Protein AF-0000000083109688 (afdb_homodimer)

Radius of gyration: 29.5 Å; Cα contacts (8 Å, |Δi|>4): 1784; chains: 2; bounding box: 62×93×71 Å

Foldseek 3Di:
DEKEKFKAKADDFAFHWIKIKMWIAHPVNPDTPDIDIATDAGHGRLLRRLVRLLVRLVSCVVVVAQEYEYEYQDPVLQCCLVPNDPDDDPSCVVSSVSSNVSVVSHPYYHYDHDHPQVRVRGVLRGVVNSCVRPVVPDDPHDDDDPDPQLPQPRQDDDVVQVFDARWAKEKEWEFFDFPLVVVQADAAPDATAHDPRRLVLLLLLLVVDLSNDFADEEEFAPGRRQVSSSVNNCVSRVHDYHYDPLQGGWFQDPSGSPHLVRLCVVPVVLSVCLLPDQCRHHVRTGGLVVSLVSLVVVVVVCCVVQPNGYHYYYHHLSSVQSQQCLQVVHDPNSSNVADEDHRFIWMKIAGPVGHIHTDGGHDSVSD/DEKEKFKAKADDAAFHWIKIKMWIAHPVNPDTPDIDIATDATHGRLLRRLVRLLVRLVSCVVVVAQEYEYEYQDPVVQCVLVVNDPDDDPSCVVSSVSSNVSVVSHPYYHYDHDHPQVRVRGVLRGVVNSCVRPVPPDDPHDDDDDDPQLPQPRQDDDVVQVFDARWAKEKEWEFFDFPLVVVQADAAPDATAHDPRRLVLLLLLLVVDLSSDFADEEEFAPGRRQVSSSVNNCVSRVHDYHYDPLQGGWFQDPRGSPHLVRLCVVPVVLSVCLLPDQCRHHVRTGGLVVSLVSLVVVVVVCCVVQPNGYHYYYHHLSSVQSQQCLQVVHDPNSSNVADEDHRFIWMKIAGPVGHIHTDGGHDSVSD

Sequence (734 aa):
MKVVIEADGGSRGNPGPAGYGAVVLSDDRSNVLAEAKQAIGRATNNVAEYRGLIAGLDDALQLGATEAAVFLDSKLLVEQMSGRWKVKHPDLIELHSQARKLAARFDRITYTWIPRARNSHADRLANEAMDAAAGDPAGEATSLGQSDKAAAQPLTAPAWTGARGTPTRLLLLRHGQTEMSAQRRYSGRGNPALSDIGRRQADAAARYLAQRGGIAAVISSPLRRAYDTAGAAAGALGLDVTVDDDLIETDFGSWDGLTFAEAAERDPELHTRWLRDTGAEPPGGESFDAVLERVLRARERIIGTHQGTTVLVVSHVTPIKMLLRLALDAGPSIQYRLHLDLASLSIAEFYPDGASSVRLVNQTSYLMKVVIEADGGSRGNPGPAGYGAVVLSDDRSNVLAEAKQAIGRATNNVAEYRGLIAGLDDALQLGATEAAVFLDSKLLVEQMSGRWKVKHPDLIELHSQARKLAARFDRITYTWIPRARNSHADRLANEAMDAAAGDPAGEATSLGQSDKAAAQPLTAPAWTGARGTPTRLLLLRHGQTEMSAQRRYSGRGNPALSDIGRRQADAAARYLAQRGGIAAVISSPLRRAYDTAGAAAGALGLDVTVDDDLIETDFGSWDGLTFAEAAERDPELHTRWLRDTGAEPPGGESFDAVLERVLRARERIIGTHQGTTVLVVSHVTPIKMLLRLALDAGPSIQYRLHLDLASLSIAEFYPDGASSVRLVNQTSYL

InterPro domains:
  IPR002156 Ribonuclease H domain [PF13456] (8-129)
  IPR002156 Ribonuclease H domain [PS50879] (1-139)
  IPR012337 Ribonuclease H-like superfamily [SSF53098] (2-128)
  IPR013078 Histidine phosphatase superfamily, clade-1 [PF00300] (170-362)
  IPR013078 Histidine phosphatase superfamily, clade-1 [SM00855] (169-323)
  IPR013078 Histidine phosphatase superfamily, clade-1 [cd07067] (169-354)
  IPR014636 RNase H, phosphoglycerate mutase domain-containing [NF005567] (1-367)
  IPR014636 RNase H, phosphoglycerate mutase domain-containing [PIRSF036922] (1-367)
  IPR029033 Histidine phosphatase superfamily [G3DSA:3.40.50.1240] (168-367)
  IPR029033 Histidine phosphatase superfamily [SSF53254] (167-367)
  IPR036397 Ribonuclease H superfamily [G3DSA:3.30.420.10] (1-136)
  IPR050275 Phosphoglycerate Mutase/Phosphatase [PTHR48100] (167-336)

pLDDT: mean 87.96, std 16.23, range [22.78, 98.94]

Structure (mmCIF, N/CA/C/O backbone):
data_AF-0000000083109688-model_v1
#
loop_
_entity.id
_entity.type
_entity.pdbx_description
1 polymer 'Uncharacterized protein'
#
loop_
_atom_site.group_PDB
_atom_site.id
_atom_site.type_symbol
_atom_site.label_atom_id
_atom_site.label_alt_id
_atom_site.label_comp_id
_atom_site.label_asym_id
_atom_site.label_entity_id
_atom_site.label_seq_id
_atom_site.pdbx_PDB_ins_code
_atom_site.Cartn_x
_atom_site.Cartn_y
_atom_site.Cartn_z
_atom_site.occupancy
_atom_site.B_iso_or_equiv
_atom_site.auth_seq_id
_atom_site.auth_comp_id
_atom_site.auth_asym_id
_atom_site.auth_atom_id
_atom_site.pdbx_PDB_model_num
ATOM 1 N N . MET A 1 1 ? -3.559 47.469 15.164 1 86 1 MET A N 1
ATOM 2 C CA . MET A 1 1 ? -2.844 46.281 14.711 1 86 1 MET A CA 1
ATOM 3 C C . MET A 1 1 ? -3.338 45.844 13.336 1 86 1 MET A C 1
ATOM 5 O O . MET A 1 1 ? -4.535 45.906 13.062 1 86 1 MET A O 1
ATOM 9 N N . LYS A 1 2 ? -2.299 45.438 12.508 1 92.38 2 LYS A N 1
ATOM 10 C CA . LYS A 1 2 ? -2.605 44.969 11.164 1 92.38 2 LYS A CA 1
ATOM 11 C C . LYS A 1 2 ? -2.57 43.438 11.102 1 92.38 2 LYS A C 1
ATOM 13 O O . LYS A 1 2 ? -1.657 42.812 11.641 1 92.38 2 LYS A O 1
ATOM 18 N N . VAL A 1 3 ? -3.682 42.938 10.492 1 94.44 3 VAL A N 1
ATOM 19 C CA . VAL A 1 3 ? -3.736 41.5 10.406 1 94.44 3 VAL A CA 1
ATOM 20 C C . VAL A 1 3 ? -4.039 41.062 8.969 1 94.44 3 VAL A C 1
ATOM 22 O O . VAL A 1 3 ? -4.48 41.875 8.156 1 94.44 3 VAL A O 1
ATOM 25 N N . VAL A 1 4 ? -3.715 39.812 8.68 1 93.94 4 VAL A N 1
ATOM 26 C CA . VAL A 1 4 ? -4.082 39.156 7.434 1 93.94 4 VAL A CA 1
ATOM 27 C C . VAL A 1 4 ? -5.168 38.125 7.699 1 93.94 4 VAL A C 1
ATOM 29 O O . VAL A 1 4 ? -5.062 37.312 8.633 1 93.94 4 VAL A O 1
ATOM 32 N N . ILE A 1 5 ? -6.234 38.219 6.895 1 94.5 5 ILE A N 1
ATOM 33 C CA . ILE A 1 5 ? -7.324 37.25 7.023 1 94.5 5 ILE A CA 1
ATOM 34 C C . ILE A 1 5 ? -7.406 36.406 5.766 1 94.5 5 ILE A C 1
ATOM 36 O O . ILE A 1 5 ? -7.457 36.906 4.648 1 94.5 5 ILE A O 1
ATOM 40 N N . GLU A 1 6 ? -7.383 35.125 5.914 1 93.94 6 GLU A N 1
ATOM 41 C CA . GLU A 1 6 ? -7.691 34.156 4.859 1 93.94 6 GLU A CA 1
ATOM 42 C C . GLU A 1 6 ? -8.945 33.375 5.199 1 93.94 6 GLU A C 1
ATOM 44 O O . GLU A 1 6 ? -9.094 32.875 6.324 1 93.94 6 GLU A O 1
ATOM 49 N N . ALA A 1 7 ? -9.875 33.344 4.262 1 93.88 7 ALA A N 1
ATOM 50 C CA . ALA A 1 7 ? -11.117 32.625 4.52 1 93.88 7 ALA A CA 1
ATOM 51 C C . ALA A 1 7 ? -11.547 31.828 3.295 1 93.88 7 ALA A C 1
ATOM 53 O O . ALA A 1 7 ? -11.227 32.188 2.162 1 93.88 7 ALA A O 1
ATOM 54 N N . ASP A 1 8 ? -12.156 30.75 3.611 1 91.31 8 ASP A N 1
ATOM 55 C CA . ASP A 1 8 ? -12.703 29.859 2.588 1 91.31 8 ASP A CA 1
ATOM 56 C C . ASP A 1 8 ? -13.961 29.156 3.094 1 91.31 8 ASP A C 1
ATOM 58 O O . ASP A 1 8 ? -14.227 29.125 4.297 1 91.31 8 ASP A O 1
ATOM 62 N N . GLY A 1 9 ? -14.766 28.719 2.193 1 91.62 9 GLY A N 1
ATOM 63 C CA . GLY A 1 9 ? -15.953 27.922 2.447 1 91.62 9 GLY A CA 1
ATOM 64 C C . GLY A 1 9 ? -16.375 27.094 1.256 1 91.62 9 GLY A C 1
ATOM 65 O O . GLY A 1 9 ? -16.047 27.406 0.113 1 91.62 9 GLY A O 1
ATOM 66 N N . GLY A 1 10 ? -17 26.016 1.579 1 87.44 10 GLY A N 1
ATOM 67 C CA . GLY A 1 10 ? -17.453 25.156 0.497 1 87.44 10 GLY A CA 1
ATOM 68 C C . GLY A 1 10 ? -18.625 24.266 0.88 1 87.44 10 GLY A C 1
ATOM 69 O O . GLY A 1 10 ? -19.062 24.281 2.029 1 87.44 10 GLY A O 1
ATOM 70 N N . SER A 1 11 ? -19.203 23.719 -0.186 1 85.12 11 SER A N 1
ATOM 71 C CA . SER A 1 11 ? -20.328 22.797 -0.058 1 85.12 11 SER A CA 1
ATOM 72 C C . SER A 1 11 ? -20.109 21.531 -0.878 1 85.12 11 SER A C 1
ATOM 74 O O . SER A 1 11 ? -19.594 21.594 -2 1 85.12 11 SER A O 1
ATOM 76 N N . ARG A 1 12 ? -20.375 20.469 -0.159 1 74.38 12 ARG A N 1
ATOM 77 C CA . ARG A 1 12 ? -20.359 19.219 -0.896 1 74.38 12 ARG A CA 1
ATOM 78 C C . ARG A 1 12 ? -21.719 18.922 -1.516 1 74.38 12 ARG A C 1
ATOM 80 O O . ARG A 1 12 ? -22.594 18.375 -0.853 1 74.38 12 ARG A O 1
ATOM 87 N N . GLY A 1 13 ? -21.922 19.234 -2.738 1 73.81 13 GLY A N 1
ATOM 88 C CA . GLY A 1 13 ? -23.234 19.297 -3.354 1 73.81 13 GLY A CA 1
ATOM 89 C C . GLY A 1 13 ? -23.906 20.641 -3.197 1 73.81 13 GLY A C 1
ATOM 90 O O . GLY A 1 13 ? -24.344 21 -2.1 1 73.81 13 GLY A O 1
ATOM 91 N N . ASN A 1 14 ? -23.797 21.438 -4.117 1 75.75 14 ASN A N 1
ATOM 92 C CA . ASN A 1 14 ? -24.266 22.828 -4.066 1 75.75 14 ASN A CA 1
ATOM 93 C C . ASN A 1 14 ? -25.75 22.938 -4.414 1 75.75 14 ASN A C 1
ATOM 95 O O . ASN A 1 14 ? -26.125 22.938 -5.59 1 75.75 14 ASN A O 1
ATOM 99 N N . PRO A 1 15 ? -26.797 23 -3.336 1 80.12 15 PRO A N 1
ATOM 100 C CA . PRO A 1 15 ? -26.391 23.078 -1.932 1 80.12 15 PRO A CA 1
ATOM 101 C C . PRO A 1 15 ? -26.109 21.719 -1.309 1 80.12 15 PRO A C 1
ATOM 103 O O . PRO A 1 15 ? -26.594 20.703 -1.804 1 80.12 15 PRO A O 1
ATOM 106 N N . GLY A 1 16 ? -25.297 21.625 -0.238 1 79.62 16 GLY A N 1
ATOM 107 C CA . GLY A 1 16 ? -24.938 20.422 0.481 1 79.62 16 GLY A CA 1
ATOM 108 C C . GLY A 1 16 ? -24.281 20.688 1.825 1 79.62 16 GLY A C 1
ATOM 109 O O . GLY A 1 16 ? -24.359 21.812 2.336 1 79.62 16 GLY A O 1
ATOM 110 N N . PRO A 1 17 ? -23.859 19.562 2.406 1 80.06 17 PRO A N 1
ATOM 111 C CA . PRO A 1 17 ? -23.062 19.797 3.617 1 80.06 17 PRO A CA 1
ATOM 112 C C . PRO A 1 17 ? -21.953 20.812 3.406 1 80.06 17 PRO A C 1
ATOM 114 O O . PRO A 1 17 ? -21.125 20.656 2.506 1 80.06 17 PRO A O 1
ATOM 117 N N . ALA A 1 18 ? -22.094 21.781 4.242 1 87.62 18 ALA A N 1
ATOM 118 C CA . ALA A 1 18 ? -21.219 22.938 4.012 1 87.62 18 ALA A CA 1
ATOM 119 C C . ALA A 1 18 ? -20.422 23.281 5.266 1 87.62 18 ALA A C 1
ATOM 121 O O . ALA A 1 18 ? -20.812 22.922 6.375 1 87.62 18 ALA A O 1
ATOM 122 N N . GLY A 1 19 ? -19.344 23.797 5.062 1 88.62 19 GLY A N 1
ATOM 123 C CA . GLY A 1 19 ? -18.453 24.281 6.117 1 88.62 19 GLY A CA 1
ATOM 124 C C . GLY A 1 19 ? -17.531 25.391 5.66 1 88.62 19 GLY A C 1
ATOM 125 O O . GLY A 1 19 ? -17.406 25.656 4.461 1 88.62 19 GLY A O 1
ATOM 126 N N . TYR A 1 20 ? -17.016 26.156 6.676 1 92.75 20 TYR A N 1
ATOM 127 C CA . TYR A 1 20 ? -16.094 27.234 6.352 1 92.75 20 TYR A CA 1
ATOM 128 C C . TYR A 1 20 ? -14.844 27.172 7.23 1 92.75 20 TYR A C 1
ATOM 130 O O . TYR A 1 20 ? -14.812 26.453 8.227 1 92.75 20 TYR A O 1
ATOM 138 N N . GLY A 1 21 ? -13.859 27.766 6.746 1 92.5 21 GLY A N 1
ATOM 139 C CA . GLY A 1 21 ? -12.617 27.969 7.477 1 92.5 21 GLY A CA 1
ATOM 140 C C . GLY A 1 21 ? -12.047 29.359 7.301 1 92.5 21 GLY A C 1
ATOM 141 O O . GLY A 1 21 ? -12.133 29.953 6.219 1 92.5 21 GLY A O 1
ATOM 142 N N . ALA A 1 22 ? -11.477 29.891 8.453 1 94.06 22 ALA A N 1
ATOM 143 C CA . ALA A 1 22 ? -10.836 31.203 8.438 1 94.06 22 ALA A CA 1
ATOM 144 C C . ALA A 1 22 ? -9.609 31.234 9.344 1 94.06 22 ALA A C 1
ATOM 146 O O . ALA A 1 22 ? -9.594 30.578 10.398 1 94.06 22 ALA A O 1
ATOM 147 N N . VAL A 1 23 ? -8.68 31.969 8.859 1 93.5 23 VAL A N 1
ATOM 148 C CA . VAL A 1 23 ? -7.465 32.125 9.656 1 93.5 23 VAL A CA 1
ATOM 149 C C . VAL A 1 23 ? -7.051 33.594 9.672 1 93.5 23 VAL A C 1
ATOM 151 O O . VAL A 1 23 ? -7.121 34.281 8.648 1 93.5 23 VAL A O 1
ATOM 154 N N . VAL A 1 24 ? -6.68 34.062 10.883 1 93.44 24 VAL A N 1
ATOM 155 C CA . VAL A 1 24 ? -6.141 35.406 11.062 1 93.44 24 VAL A CA 1
ATOM 156 C C . VAL A 1 24 ? -4.648 35.312 11.398 1 93.44 24 VAL A C 1
ATOM 158 O O . VAL A 1 24 ? -4.258 34.656 12.352 1 93.44 24 VAL A O 1
ATOM 161 N N . LEU A 1 25 ? -3.965 35.938 10.555 1 92.81 25 LEU A N 1
ATOM 162 C CA . LEU A 1 25 ? -2.512 35.938 10.695 1 92.81 25 LEU A CA 1
ATOM 163 C C . LEU A 1 25 ? -1.986 37.312 11.016 1 92.81 25 LEU A C 1
ATOM 165 O O . LEU A 1 25 ? -2.672 38.312 10.773 1 92.81 25 LEU A O 1
ATOM 169 N N . SER A 1 26 ? -0.704 37.344 11.609 1 90.5 26 SER A N 1
ATOM 170 C CA . SER A 1 26 ? -0.015 38.625 11.758 1 90.5 26 SER A CA 1
ATOM 171 C C . SER A 1 26 ? 0.273 39.25 10.406 1 90.5 26 SER A C 1
ATOM 173 O O . SER A 1 26 ? 0.223 38.594 9.375 1 90.5 26 SER A O 1
ATOM 175 N N . ASP A 1 27 ? 0.586 40.5 10.5 1 89.94 27 ASP A N 1
ATOM 176 C CA . ASP A 1 27 ? 0.812 41.25 9.281 1 89.94 27 ASP A CA 1
ATOM 177 C C . ASP A 1 27 ? 1.916 40.625 8.43 1 89.94 27 ASP A C 1
ATOM 179 O O . ASP A 1 27 ? 1.811 40.562 7.207 1 89.94 27 ASP A O 1
ATOM 183 N N . ASP A 1 28 ? 2.77 40.062 9.102 1 82.38 28 ASP A N 1
ATOM 184 C CA . ASP A 1 28 ? 3.895 39.469 8.391 1 82.38 28 ASP A CA 1
ATOM 185 C C . ASP A 1 28 ? 3.652 37.969 8.141 1 82.38 28 ASP A C 1
ATOM 187 O O . ASP A 1 28 ? 4.535 37.281 7.648 1 82.38 28 ASP A O 1
ATOM 191 N N . ARG A 1 29 ? 2.521 37.375 8.453 1 84.31 29 ARG A N 1
ATOM 192 C CA . ARG A 1 29 ? 2.045 36 8.25 1 84.31 29 ARG A CA 1
ATOM 193 C C . ARG A 1 29 ? 2.887 35.031 9.047 1 84.31 29 ARG A C 1
ATOM 195 O O . ARG A 1 29 ? 2.873 33.812 8.758 1 84.31 29 ARG A O 1
ATOM 202 N N . SER A 1 30 ? 3.592 35.562 9.961 1 82.69 30 SER A N 1
ATOM 203 C CA . SER A 1 30 ? 4.492 34.688 10.711 1 82.69 30 SER A CA 1
ATOM 204 C C . SER A 1 30 ? 3.75 33.938 11.82 1 82.69 30 SER A C 1
ATOM 206 O O . SER A 1 30 ? 4.137 32.844 12.203 1 82.69 30 SER A O 1
ATOM 208 N N . ASN A 1 31 ? 2.68 34.594 12.367 1 82.94 31 ASN A N 1
ATOM 209 C CA . ASN A 1 31 ? 1.949 34 13.492 1 82.94 31 ASN A CA 1
ATOM 210 C C . ASN A 1 31 ? 0.464 33.844 13.18 1 82.94 31 ASN A C 1
ATOM 212 O O . ASN A 1 31 ? -0.147 34.75 12.602 1 82.94 31 ASN A O 1
ATOM 216 N N . VAL A 1 32 ? -0.047 32.656 13.57 1 86.5 32 VAL A N 1
ATOM 217 C CA . VAL A 1 32 ? -1.494 32.469 13.547 1 86.5 32 VAL A CA 1
ATOM 218 C C . VAL A 1 32 ? -2.107 33.031 14.82 1 86.5 32 VAL A C 1
ATOM 220 O O . VAL A 1 32 ? -1.796 32.562 15.922 1 86.5 32 VAL A O 1
ATOM 223 N N . LEU A 1 33 ? -2.928 34 14.641 1 88.19 33 LEU A N 1
ATOM 224 C CA . LEU A 1 33 ? -3.506 34.688 15.781 1 88.19 33 LEU A CA 1
ATOM 225 C C . LEU A 1 33 ? -4.852 34.094 16.172 1 88.19 33 LEU A C 1
ATOM 227 O O . LEU A 1 33 ? -5.227 34.094 17.344 1 88.19 33 LEU A O 1
ATOM 231 N N . ALA A 1 34 ? -5.582 33.656 15.172 1 86.81 34 ALA A N 1
ATOM 232 C CA . ALA A 1 34 ? -6.871 33 15.406 1 86.81 34 ALA A CA 1
ATOM 233 C C . ALA A 1 34 ? -7.234 32.094 14.25 1 86.81 34 ALA A C 1
ATOM 235 O O . ALA A 1 34 ? -6.879 32.344 13.094 1 86.81 34 ALA A O 1
ATOM 236 N N . GLU A 1 35 ? -7.883 31.016 14.57 1 88.62 35 GLU A N 1
ATOM 237 C CA . GLU A 1 35 ? -8.438 30.078 13.594 1 88.62 35 GLU A CA 1
ATOM 238 C C . GLU A 1 35 ? -9.891 29.734 13.922 1 88.62 35 GLU A C 1
ATOM 240 O O . GLU A 1 35 ? -10.242 29.547 15.086 1 88.62 35 GLU A O 1
ATOM 245 N N . ALA A 1 36 ? -10.703 29.734 12.812 1 86.81 36 ALA A N 1
ATOM 246 C CA . ALA A 1 36 ? -12.109 29.344 12.969 1 86.81 36 ALA A CA 1
ATOM 247 C C . ALA A 1 36 ? -12.531 28.375 11.867 1 86.81 36 ALA A C 1
ATOM 249 O O . ALA A 1 36 ? -12.148 28.531 10.711 1 86.81 36 ALA A O 1
ATOM 250 N N . LYS A 1 37 ? -13.117 27.266 12.242 1 86.19 37 LYS A N 1
ATOM 251 C CA . LYS A 1 37 ? -13.781 26.359 11.305 1 86.19 37 LYS A CA 1
ATOM 252 C C . LYS A 1 37 ? -15.102 25.859 11.867 1 86.19 37 LYS A C 1
ATOM 254 O O . LYS A 1 37 ? -15.227 25.641 13.078 1 86.19 37 LYS A O 1
ATOM 259 N N . GLN A 1 38 ? -16.125 25.797 10.992 1 86.38 38 GLN A N 1
ATOM 260 C CA . GLN A 1 38 ? -17.438 25.359 11.461 1 86.38 38 GLN A CA 1
ATOM 261 C C . GLN A 1 38 ? -18.25 24.719 10.336 1 86.38 38 GLN A C 1
ATOM 263 O O . GLN A 1 38 ? -18.25 25.219 9.203 1 86.38 38 GLN A O 1
ATOM 268 N N . ALA A 1 39 ? -18.812 23.562 10.719 1 82.38 39 ALA A N 1
ATOM 269 C CA . ALA A 1 39 ? -19.844 23.016 9.844 1 82.38 39 ALA A CA 1
ATOM 270 C C . ALA A 1 39 ? -21.141 23.812 9.945 1 82.38 39 ALA A C 1
ATOM 272 O O . ALA A 1 39 ? -21.578 24.172 11.039 1 82.38 39 ALA A O 1
ATOM 273 N N . ILE A 1 40 ? -21.719 24.047 8.766 1 84.56 40 ILE A N 1
ATOM 274 C CA . ILE A 1 40 ? -22.891 24.906 8.828 1 84.56 40 ILE A CA 1
ATOM 275 C C . ILE A 1 40 ? -24.094 24.188 8.242 1 84.56 40 ILE A C 1
ATOM 277 O O . ILE A 1 40 ? -25.031 24.828 7.773 1 84.56 40 ILE A O 1
ATOM 281 N N . GLY A 1 41 ? -23.969 22.891 8.32 1 76.31 41 GLY A N 1
ATOM 282 C CA . GLY A 1 41 ? -25.078 22.109 7.82 1 76.31 41 GLY A CA 1
ATOM 283 C C . GLY A 1 41 ? -25.203 22.125 6.309 1 76.31 41 GLY A C 1
ATOM 284 O O . GLY A 1 41 ? -24.203 21.969 5.602 1 76.31 41 GLY A O 1
ATOM 285 N N . ARG A 1 42 ? -26.469 22.203 5.785 1 80.56 42 ARG A N 1
ATOM 286 C CA . ARG A 1 42 ? -26.703 22.25 4.348 1 80.56 42 ARG A CA 1
ATOM 287 C C . ARG A 1 42 ? -26.75 23.688 3.844 1 80.56 42 ARG A C 1
ATOM 289 O O . ARG A 1 42 ? -27.531 24.5 4.34 1 80.56 42 ARG A O 1
ATOM 296 N N . ALA A 1 43 ? -25.844 24.016 2.947 1 86.44 43 ALA A N 1
ATOM 297 C CA . ALA A 1 43 ? -25.781 25.359 2.396 1 86.44 43 ALA A CA 1
ATOM 298 C C . ALA A 1 43 ? -25.078 25.375 1.044 1 86.44 43 ALA A C 1
ATOM 300 O O . ALA A 1 43 ? -24.516 24.359 0.62 1 86.44 43 ALA A O 1
ATOM 301 N N . THR A 1 44 ? -25.219 26.5 0.381 1 87.25 44 THR A N 1
ATOM 302 C CA . THR A 1 44 ? -24.516 26.672 -0.886 1 87.25 44 THR A CA 1
ATOM 303 C C . THR A 1 44 ? -23.062 27.062 -0.647 1 87.25 44 THR A C 1
ATOM 305 O O . THR A 1 44 ? -22.703 27.516 0.445 1 87.25 44 THR A O 1
ATOM 308 N N . ASN A 1 45 ? -22.328 26.859 -1.689 1 88.88 45 ASN A N 1
ATOM 309 C CA . ASN A 1 45 ? -20.922 27.25 -1.651 1 88.88 45 ASN A CA 1
ATOM 310 C C . ASN A 1 45 ? -20.734 28.703 -1.262 1 88.88 45 ASN A C 1
ATOM 312 O O . ASN A 1 45 ? -19.906 29.031 -0.407 1 88.88 45 ASN A O 1
ATOM 316 N N . ASN A 1 46 ? -21.562 29.5 -1.78 1 90.94 46 ASN A N 1
ATOM 317 C CA . ASN A 1 46 ? -21.422 30.938 -1.562 1 90.94 46 ASN A CA 1
ATOM 318 C C . ASN A 1 46 ? -21.781 31.328 -0.131 1 90.94 46 ASN A C 1
ATOM 320 O O . ASN A 1 46 ? -21.156 32.219 0.459 1 90.94 46 ASN A O 1
ATOM 324 N N . VAL A 1 47 ? -22.75 30.656 0.354 1 90.38 47 VAL A N 1
ATOM 325 C CA . VAL A 1 47 ? -23.141 30.891 1.74 1 90.38 47 VAL A CA 1
ATOM 326 C C . VAL A 1 47 ? -21.984 30.516 2.672 1 90.38 47 VAL A C 1
ATOM 328 O O . VAL A 1 47 ? -21.656 31.266 3.588 1 90.38 47 VAL A O 1
ATOM 331 N N . ALA A 1 48 ? -21.375 29.406 2.369 1 91.94 48 ALA A N 1
ATOM 332 C CA . ALA A 1 48 ? -20.266 28.922 3.184 1 91.94 48 ALA A CA 1
ATOM 333 C C . ALA A 1 48 ? -19.078 29.875 3.117 1 91.94 48 ALA A C 1
ATOM 335 O O . ALA A 1 48 ? -18.438 30.156 4.133 1 91.94 48 ALA A O 1
ATOM 336 N N . GLU A 1 49 ? -18.891 30.375 1.996 1 93.06 49 GLU A N 1
ATOM 337 C CA . GLU A 1 49 ? -17.797 31.312 1.789 1 93.06 49 GLU A CA 1
ATOM 338 C C . GLU A 1 49 ? -18.016 32.594 2.572 1 93.06 49 GLU A C 1
ATOM 340 O O . GLU A 1 49 ? -17.094 33.094 3.223 1 93.06 49 GLU A O 1
ATOM 345 N N . TYR A 1 50 ? -19.156 33.125 2.594 1 94.62 50 TYR A N 1
ATOM 346 C CA . TYR A 1 50 ? -19.469 34.312 3.342 1 94.62 50 TYR A CA 1
ATOM 347 C C . TYR A 1 50 ? -19.344 34.094 4.84 1 94.62 50 TYR A C 1
ATOM 349 O O . TYR A 1 50 ? -18.859 34.938 5.574 1 94.62 50 TYR A O 1
ATOM 357 N N . ARG A 1 51 ? -19.797 32.938 5.207 1 92.38 51 ARG A N 1
ATOM 358 C CA . ARG A 1 51 ? -19.703 32.594 6.629 1 92.38 51 ARG A CA 1
ATOM 359 C C . AR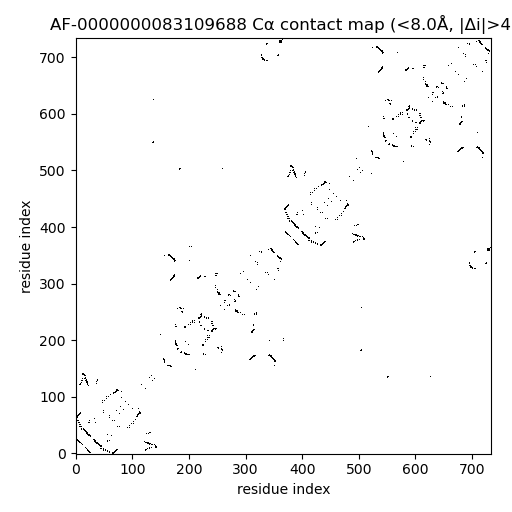G A 1 51 ? -18.25 32.531 7.078 1 92.38 51 ARG A C 1
ATOM 361 O O . ARG A 1 51 ? -17.922 33 8.172 1 92.38 51 ARG A O 1
ATOM 368 N N . GLY A 1 52 ? -17.453 32 6.254 1 94.38 52 GLY A N 1
ATOM 369 C CA . GLY A 1 52 ? -16.031 32 6.535 1 94.38 52 GLY A CA 1
ATOM 370 C C . GLY A 1 52 ? -15.438 33.375 6.652 1 94.38 52 GLY A C 1
ATOM 371 O O . GLY A 1 52 ? -14.648 33.656 7.562 1 94.38 52 GLY A O 1
ATOM 372 N N . LEU A 1 53 ? -15.805 34.188 5.727 1 95.19 53 LEU A N 1
ATOM 373 C CA . LEU A 1 53 ? -15.352 35.594 5.766 1 95.19 53 LEU A CA 1
ATOM 374 C C . LEU A 1 53 ? -15.812 36.281 7.051 1 95.19 53 LEU A C 1
ATOM 376 O O . LEU A 1 53 ? -15.023 36.938 7.727 1 95.19 53 LEU A O 1
ATOM 380 N N . ILE A 1 54 ? -17.031 36.125 7.461 1 94.38 54 ILE A N 1
ATOM 381 C CA . ILE A 1 54 ? -17.609 36.75 8.641 1 94.38 54 ILE A CA 1
ATOM 382 C C . ILE A 1 54 ? -16.875 36.281 9.891 1 94.38 54 ILE A C 1
ATOM 384 O O . ILE A 1 54 ? -16.531 37.062 10.758 1 94.38 54 ILE A O 1
ATOM 388 N N . ALA A 1 55 ? -16.594 34.969 9.883 1 92.75 55 ALA A N 1
ATOM 389 C CA . ALA A 1 55 ? -15.867 34.406 11.016 1 92.75 55 ALA A CA 1
ATOM 390 C C . ALA A 1 55 ? -14.477 35 11.133 1 92.75 55 ALA A C 1
ATOM 392 O O . ALA A 1 55 ? -14.031 35.344 12.234 1 92.75 55 ALA A O 1
ATOM 393 N N . GLY A 1 56 ? -13.852 35.125 10.078 1 94.94 56 GLY A N 1
ATOM 394 C CA . GLY A 1 56 ? -12.523 35.75 10.062 1 94.94 56 GLY A CA 1
ATOM 395 C C . GLY A 1 56 ? -12.523 37.188 10.484 1 94.94 56 GLY A C 1
ATOM 396 O O . GLY A 1 56 ? -11.656 37.625 11.25 1 94.94 56 GLY A O 1
ATOM 397 N N . LEU A 1 57 ? -13.438 37.938 10 1 95.38 57 LEU A N 1
ATOM 398 C CA . LEU A 1 57 ? -13.562 39.344 10.367 1 95.38 57 LEU A CA 1
ATOM 399 C C . LEU A 1 57 ? -13.859 39.5 11.852 1 95.38 57 LEU A C 1
ATOM 401 O O . LEU A 1 57 ? -13.266 40.344 12.531 1 95.38 57 LEU A O 1
ATOM 405 N N . ASP A 1 58 ? -14.75 38.688 12.328 1 92.75 58 ASP A N 1
ATOM 406 C CA . ASP A 1 58 ? -15.109 38.75 13.742 1 92.75 58 ASP A CA 1
ATOM 407 C C . ASP A 1 58 ? -13.906 38.438 14.625 1 92.75 58 ASP A C 1
ATOM 409 O O . ASP A 1 58 ? -13.656 39.156 15.602 1 92.75 58 ASP A O 1
ATOM 413 N N . ASP A 1 59 ? -13.188 37.406 14.25 1 92.88 59 ASP A N 1
ATOM 414 C CA . ASP A 1 59 ? -12 37.031 15.008 1 92.88 59 ASP A CA 1
ATOM 415 C C . ASP A 1 59 ? -10.961 38.156 15.023 1 92.88 59 ASP A C 1
ATOM 417 O O . ASP A 1 59 ? -10.352 38.438 16.062 1 92.88 59 ASP A O 1
ATOM 421 N N . ALA A 1 60 ? -10.773 38.719 13.93 1 94.25 60 ALA A N 1
ATOM 422 C CA . ALA A 1 60 ? -9.805 39.781 13.82 1 94.25 60 ALA A CA 1
ATOM 423 C C . ALA A 1 60 ? -10.195 40.969 14.695 1 94.25 60 ALA A C 1
ATOM 425 O O . ALA A 1 60 ? -9.352 41.562 15.367 1 94.25 60 ALA A O 1
ATOM 426 N N . LEU A 1 61 ? -11.438 41.312 14.727 1 93.62 61 LEU A N 1
ATOM 427 C CA . LEU A 1 61 ? -11.93 42.438 15.539 1 93.62 61 LEU A CA 1
ATOM 428 C C . LEU A 1 61 ? -11.789 42.125 17.031 1 93.62 61 LEU A C 1
ATOM 430 O O . LEU A 1 61 ? -11.43 43 17.812 1 93.62 61 LEU A O 1
ATOM 434 N N . GLN A 1 62 ? -12.016 40.844 17.375 1 88 62 GLN A N 1
ATOM 435 C CA . GLN A 1 62 ? -11.875 40.438 18.766 1 88 62 GLN A CA 1
ATOM 436 C C . GLN A 1 62 ? -10.43 40.531 19.234 1 88 62 GLN A C 1
ATOM 438 O O . GLN A 1 62 ? -10.164 40.781 20.406 1 88 62 GLN A O 1
ATOM 443 N N . LEU A 1 63 ? -9.586 40.469 18.25 1 89 63 LEU A N 1
ATOM 444 C CA . LEU A 1 63 ? -8.156 40.531 18.547 1 89 63 LEU A CA 1
ATOM 445 C C . LEU A 1 63 ? -7.691 42 18.609 1 89 63 LEU A C 1
ATOM 447 O O . LEU A 1 63 ? -6.523 42.25 18.906 1 89 63 LEU A O 1
ATOM 451 N N . GLY A 1 64 ? -8.617 42.875 18.234 1 89.38 64 GLY A N 1
ATOM 452 C CA . GLY A 1 64 ? -8.305 44.312 18.297 1 89.38 64 GLY A CA 1
ATOM 453 C C . GLY A 1 64 ? -7.66 44.844 17.031 1 89.38 64 GLY A C 1
ATOM 454 O O . GLY A 1 64 ? -7.012 45.875 17.062 1 89.38 64 GLY A O 1
ATOM 455 N N . ALA A 1 65 ? -7.805 44.156 15.984 1 92.19 65 ALA A N 1
ATOM 456 C CA . ALA A 1 65 ? -7.219 44.594 14.727 1 92.19 65 ALA A CA 1
ATOM 457 C C . ALA A 1 65 ? -7.914 45.844 14.203 1 92.19 65 ALA A C 1
ATOM 459 O O . ALA A 1 65 ? -9.133 45.969 14.297 1 92.19 65 ALA A O 1
ATOM 460 N N . THR A 1 66 ? -7.098 46.781 13.664 1 93.31 66 THR A N 1
ATOM 461 C CA . THR A 1 66 ? -7.648 48 13.109 1 93.31 66 THR A CA 1
ATOM 462 C C . THR A 1 66 ? -7.52 48.031 11.594 1 93.31 66 THR A C 1
ATOM 464 O O . THR A 1 66 ? -8.234 48.75 10.914 1 93.31 66 THR A O 1
ATOM 467 N N . GLU A 1 67 ? -6.57 47.312 11.094 1 94.69 67 GLU A N 1
ATOM 468 C CA . GLU A 1 67 ? -6.371 47.156 9.656 1 94.69 67 GLU A CA 1
ATOM 469 C C . GLU A 1 67 ? -6.328 45.688 9.258 1 94.69 67 GLU A C 1
ATOM 471 O O . GLU A 1 67 ? -5.77 44.844 9.977 1 94.69 67 GLU A O 1
ATOM 476 N N . ALA A 1 68 ? -6.984 45.344 8.141 1 94.06 68 ALA A N 1
ATOM 477 C CA . ALA A 1 68 ? -7.008 43.938 7.711 1 94.06 68 ALA A CA 1
ATOM 478 C C . ALA A 1 68 ? -6.816 43.844 6.199 1 94.06 68 ALA A C 1
ATOM 480 O O . ALA A 1 68 ? -7.367 44.625 5.441 1 94.06 68 ALA A O 1
ATOM 481 N N . ALA A 1 69 ? -5.984 42.938 5.789 1 95.19 69 ALA A N 1
ATOM 482 C CA . ALA A 1 69 ? -5.914 42.469 4.41 1 95.19 69 ALA A CA 1
ATOM 483 C C . ALA A 1 69 ? -6.562 41.094 4.262 1 95.19 69 ALA A C 1
ATOM 485 O O . ALA A 1 69 ? -6.078 40.125 4.824 1 95.19 69 ALA A O 1
ATOM 486 N N . VAL A 1 70 ? -7.652 41.094 3.496 1 94.75 70 VAL A N 1
ATOM 487 C CA . VAL A 1 70 ? -8.414 39.844 3.355 1 94.75 70 VAL A CA 1
ATOM 488 C C . VAL A 1 70 ? -8.07 39.188 2.027 1 94.75 70 VAL A C 1
ATOM 490 O O . VAL A 1 70 ? -8.094 39.844 0.975 1 94.75 70 VAL A O 1
ATOM 493 N N . PHE A 1 71 ? -7.773 37.938 2.08 1 93.31 71 PHE A N 1
ATOM 494 C CA . PHE A 1 71 ? -7.469 37.125 0.908 1 93.31 71 PHE A CA 1
ATOM 495 C C . PHE A 1 71 ? -8.477 36 0.754 1 93.31 71 PHE A C 1
ATOM 497 O O . PHE A 1 71 ? -8.68 35.219 1.681 1 93.31 71 PHE A O 1
ATOM 504 N N . LEU A 1 72 ? -9.102 35.938 -0.446 1 93.19 72 LEU A N 1
ATOM 505 C CA . LEU A 1 72 ? -10.141 34.969 -0.744 1 93.19 72 LEU A CA 1
ATOM 506 C C . LEU A 1 72 ? -9.906 34.312 -2.098 1 93.19 72 LEU A C 1
ATOM 508 O O . LEU A 1 72 ? -9.359 34.938 -3.01 1 93.19 72 LEU A O 1
ATOM 512 N N . ASP A 1 73 ? -10.406 33.031 -2.186 1 88.44 73 ASP A N 1
ATOM 513 C CA . ASP A 1 73 ? -10.281 32.406 -3.486 1 88.44 73 ASP A CA 1
ATOM 514 C C . ASP A 1 73 ? -11.609 32.406 -4.234 1 88.44 73 ASP A C 1
ATOM 516 O O . ASP A 1 73 ? -11.766 31.719 -5.246 1 88.44 73 ASP A O 1
ATOM 520 N N . SER A 1 74 ? -12.539 33.094 -3.852 1 90.44 74 SER A N 1
ATOM 521 C CA . SER A 1 74 ? -13.82 33.344 -4.504 1 90.44 74 SER A CA 1
ATOM 522 C C . SER A 1 74 ? -13.867 34.719 -5.121 1 90.44 74 SER A C 1
ATOM 524 O O . SER A 1 74 ? -13.961 35.719 -4.402 1 90.44 74 SER A O 1
ATOM 526 N N . LYS A 1 75 ? -13.82 34.688 -6.383 1 88.12 75 LYS A N 1
ATOM 527 C CA . LYS A 1 75 ? -13.883 35.969 -7.086 1 88.12 75 LYS A CA 1
ATOM 528 C C . LYS A 1 75 ? -15.188 36.688 -6.793 1 88.12 75 LYS A C 1
ATOM 530 O O . LYS A 1 75 ? -15.195 37.906 -6.605 1 88.12 75 LYS A O 1
ATOM 535 N N . LEU A 1 76 ? -16.219 35.969 -6.695 1 89.25 76 LEU A N 1
ATOM 536 C CA . LEU A 1 76 ? -17.531 36.531 -6.418 1 89.25 76 LEU A CA 1
ATOM 537 C C . LEU A 1 76 ? -17.516 37.344 -5.117 1 89.25 76 LEU A C 1
ATOM 539 O O . LEU A 1 76 ? -17.953 38.5 -5.086 1 89.25 76 LEU A O 1
ATOM 543 N N . LEU A 1 77 ? -16.938 36.75 -4.105 1 92.62 77 LEU A N 1
ATOM 544 C CA . LEU A 1 77 ? -16.906 37.406 -2.799 1 92.62 77 LEU A CA 1
ATOM 545 C C . LEU A 1 77 ? -16.031 38.656 -2.838 1 92.62 77 LEU A C 1
ATOM 547 O O . LEU A 1 77 ? -16.406 39.688 -2.289 1 92.62 77 LEU A O 1
ATOM 551 N N . VAL A 1 78 ? -14.922 38.562 -3.484 1 93.44 78 VAL A N 1
ATOM 552 C CA . VAL A 1 78 ? -13.984 39.656 -3.545 1 93.44 78 VAL A CA 1
ATOM 553 C C . VAL A 1 78 ? -14.633 40.844 -4.25 1 93.44 78 VAL A C 1
ATOM 555 O O . VAL A 1 78 ? -14.562 42 -3.768 1 93.44 78 VAL A O 1
ATOM 558 N N . GLU A 1 79 ? -15.266 40.625 -5.352 1 92.75 79 GLU A N 1
ATOM 559 C CA . GLU A 1 79 ? -15.883 41.688 -6.129 1 92.75 79 GLU A CA 1
ATOM 560 C C . GLU A 1 79 ? -17.078 42.281 -5.391 1 92.75 79 GLU A C 1
ATOM 562 O O . GLU A 1 79 ? -17.281 43.5 -5.414 1 92.75 79 GLU A O 1
ATOM 567 N N . GLN A 1 80 ? -17.812 41.469 -4.738 1 93.25 80 GLN A N 1
ATOM 568 C CA . GLN A 1 80 ? -18.984 41.938 -4 1 93.25 80 GLN A CA 1
ATOM 569 C C . GLN A 1 80 ? -18.562 42.781 -2.783 1 93.25 80 GLN A C 1
ATOM 571 O O . GLN A 1 80 ? -19.109 43.844 -2.535 1 93.25 80 GLN A O 1
ATOM 576 N N . MET A 1 81 ? -17.562 42.312 -2.123 1 93.88 81 MET A N 1
ATOM 577 C CA . MET A 1 81 ? -17.109 43 -0.923 1 93.88 81 MET A CA 1
ATOM 578 C C . MET A 1 81 ? -16.359 44.281 -1.288 1 93.88 81 MET A C 1
ATOM 580 O O . MET A 1 81 ? -16.312 45.25 -0.502 1 93.88 81 MET A O 1
ATOM 584 N N . SER A 1 82 ? -15.812 44.344 -2.488 1 90.81 82 SER A N 1
ATOM 585 C CA . SER A 1 82 ? -15.125 45.531 -2.971 1 90.81 82 SER A CA 1
ATOM 586 C C . SER A 1 82 ? -16.109 46.531 -3.537 1 90.81 82 SER A C 1
ATOM 588 O O . SER A 1 82 ? -15.727 47.656 -3.92 1 90.81 82 SER A O 1
ATOM 590 N N . GLY A 1 83 ? -17.375 46.094 -3.695 1 88.75 83 GLY A N 1
ATOM 591 C CA . GLY A 1 83 ? -18.406 47.031 -4.133 1 88.75 83 GLY A CA 1
ATOM 592 C C . GLY A 1 83 ? -18.578 47.062 -5.641 1 88.75 83 GLY A C 1
ATOM 593 O O . GLY A 1 83 ? -19.359 47.844 -6.168 1 88.75 83 GLY A O 1
ATOM 594 N N . ARG A 1 84 ? -17.922 46.219 -6.293 1 88.06 84 ARG A N 1
ATOM 595 C CA . ARG A 1 84 ? -17.938 46.25 -7.75 1 88.06 84 ARG A CA 1
ATOM 596 C C . ARG A 1 84 ? -19.109 45.438 -8.289 1 88.06 84 ARG A C 1
ATOM 598 O O . ARG A 1 84 ? -19.641 45.719 -9.359 1 88.06 84 ARG A O 1
ATOM 605 N N . TRP A 1 85 ? -19.484 44.281 -7.59 1 88.75 85 TRP A N 1
ATOM 606 C CA . TRP A 1 85 ? -20.625 43.438 -7.98 1 88.75 85 TRP A CA 1
ATOM 607 C C . TRP A 1 85 ? -21.75 43.562 -6.961 1 88.75 85 TRP A C 1
ATOM 609 O O . TRP A 1 85 ? -21.5 43.594 -5.754 1 88.75 85 TRP A O 1
ATOM 619 N N . LYS A 1 86 ? -22.938 43.625 -7.387 1 88.31 86 LYS A N 1
ATOM 620 C CA . LYS A 1 86 ? -24.109 43.656 -6.527 1 88.31 86 LYS A CA 1
ATOM 621 C C . LYS A 1 86 ? -24.484 42.25 -6.074 1 88.31 86 LYS A C 1
ATOM 623 O O . LYS A 1 86 ? -24.25 41.25 -6.789 1 88.31 86 LYS A O 1
ATOM 628 N N . VAL A 1 87 ? -24.922 42.188 -4.867 1 86.94 87 VAL A N 1
ATOM 629 C CA . VAL A 1 87 ? -25.422 40.938 -4.328 1 86.94 87 VAL A CA 1
ATOM 630 C C . VAL A 1 87 ? -26.922 40.812 -4.586 1 86.94 87 VAL A C 1
ATOM 632 O O . VAL A 1 87 ? -27.719 41.594 -4.07 1 86.94 87 VAL A O 1
ATOM 635 N N . LYS A 1 88 ? -27.375 39.844 -5.34 1 82.56 88 LYS A N 1
ATOM 636 C CA . LYS A 1 88 ? -28.766 39.719 -5.762 1 82.56 88 LYS A CA 1
ATOM 637 C C . LYS A 1 88 ? -29.469 38.562 -5.082 1 82.56 88 LYS A C 1
ATOM 639 O O . LYS A 1 88 ? -30.672 38.594 -4.852 1 82.56 88 LYS A O 1
ATOM 644 N N . HIS A 1 89 ? -28.719 37.594 -4.793 1 83.38 89 HIS A N 1
ATOM 645 C CA . HIS A 1 89 ? -29.312 36.406 -4.207 1 83.38 89 HIS A CA 1
ATOM 646 C C . HIS A 1 89 ? -29.766 36.656 -2.773 1 83.38 89 HIS A C 1
ATOM 648 O O . HIS A 1 89 ? -28.984 37.125 -1.941 1 83.38 89 HIS A O 1
ATOM 654 N N . PRO A 1 90 ? -30.953 36.406 -2.426 1 81.69 90 PRO A N 1
ATOM 655 C CA . PRO A 1 90 ? -31.531 36.719 -1.117 1 81.69 90 PRO A CA 1
ATOM 656 C C . PRO A 1 90 ? -30.75 36.094 0.04 1 81.69 90 PRO A C 1
ATOM 658 O O . PRO A 1 90 ? -30.547 36.75 1.071 1 81.69 90 PRO A O 1
ATOM 661 N N . ASP A 1 91 ? -30.266 34.938 -0.227 1 79.62 91 ASP A N 1
ATOM 662 C CA . ASP A 1 91 ? -29.562 34.219 0.843 1 79.62 91 ASP A CA 1
ATOM 663 C C . ASP A 1 91 ? -28.203 34.875 1.127 1 79.62 91 ASP A C 1
ATOM 665 O O . ASP A 1 91 ? -27.641 34.688 2.207 1 79.62 91 ASP A O 1
ATOM 669 N N . LEU A 1 92 ? -27.766 35.625 0.195 1 87.44 92 LEU A N 1
ATOM 670 C CA . LEU A 1 92 ? -26.438 36.188 0.334 1 87.44 92 LEU A CA 1
ATOM 671 C C . LEU A 1 92 ? -26.516 37.625 0.797 1 87.44 92 LEU A C 1
ATOM 673 O O . LEU A 1 92 ? -25.547 38.156 1.354 1 87.44 92 LEU A O 1
ATOM 677 N N . ILE A 1 93 ? -27.656 38.219 0.619 1 90.5 93 ILE A N 1
ATOM 678 C CA . ILE A 1 93 ? -27.812 39.625 0.929 1 90.5 93 ILE A CA 1
ATOM 679 C C . ILE A 1 93 ? -27.578 39.844 2.418 1 90.5 93 ILE A C 1
ATOM 681 O O . ILE A 1 93 ? -26.844 40.781 2.801 1 90.5 93 ILE A O 1
ATOM 685 N N . GLU A 1 94 ? -28.281 39 3.215 1 86.88 94 GLU A N 1
ATOM 686 C CA . GLU A 1 94 ? -28.109 39.156 4.656 1 86.88 94 GLU A CA 1
ATOM 687 C C . GLU A 1 94 ? -26.656 38.938 5.07 1 86.88 94 GLU A C 1
ATOM 689 O O . GLU A 1 94 ? -26.125 39.656 5.902 1 86.88 94 GLU A O 1
ATOM 694 N N . LEU A 1 95 ? -26.047 37.969 4.508 1 92.75 95 LEU A N 1
ATOM 695 C CA . LEU A 1 95 ? -24.672 37.625 4.848 1 92.75 95 LEU A CA 1
ATOM 696 C C . LEU A 1 95 ? -23.703 38.719 4.398 1 92.75 95 LEU A C 1
ATOM 698 O O . LEU A 1 95 ? -22.766 39.062 5.125 1 92.75 95 LEU A O 1
ATOM 702 N N . HIS A 1 96 ? -23.984 39.219 3.264 1 93.31 96 HIS A N 1
ATOM 703 C CA . HIS A 1 96 ? -23.188 40.312 2.752 1 93.31 96 HIS A CA 1
ATOM 704 C C . HIS A 1 96 ? -23.312 41.531 3.662 1 93.31 96 HIS A C 1
ATOM 706 O O . HIS A 1 96 ? -22.312 42.219 3.953 1 93.31 96 HIS A O 1
ATOM 712 N N . SER A 1 97 ? -24.516 41.844 4.098 1 93.12 97 SER A N 1
ATOM 713 C CA . SER A 1 97 ? -24.734 42.969 5 1 93.12 97 SER A CA 1
ATOM 714 C C . SER A 1 97 ? -23.984 42.812 6.312 1 93.12 97 SER A C 1
ATOM 716 O O . SER A 1 97 ? -23.375 43.75 6.812 1 93.12 97 SER A O 1
ATOM 718 N N . GLN A 1 98 ? -23.984 41.594 6.809 1 91.06 98 GLN A N 1
ATOM 719 C CA . GLN A 1 98 ? -23.25 41.312 8.039 1 91.06 98 GLN A CA 1
ATOM 720 C C . GLN A 1 98 ? -21.75 41.5 7.844 1 91.06 98 GLN A C 1
ATOM 722 O O . GLN A 1 98 ? -21.078 42.094 8.695 1 91.06 98 GLN A O 1
ATOM 727 N N . ALA A 1 99 ? -21.266 41 6.789 1 95.06 99 ALA A N 1
ATOM 728 C CA . ALA A 1 99 ? -19.844 41.094 6.488 1 95.06 99 ALA A CA 1
ATOM 729 C C . ALA A 1 99 ? -19.422 42.562 6.344 1 95.06 99 ALA A C 1
ATOM 731 O O . ALA A 1 99 ? -18.375 42.969 6.848 1 95.06 99 ALA A O 1
ATOM 732 N N . ARG A 1 100 ? -20.25 43.344 5.742 1 93.44 100 ARG A N 1
ATOM 733 C CA . ARG A 1 100 ? -19.969 44.75 5.543 1 93.44 100 ARG A CA 1
ATOM 734 C C . ARG A 1 100 ? -19.984 45.5 6.867 1 93.44 100 ARG A C 1
ATOM 736 O O . ARG A 1 100 ? -19.172 46.406 7.09 1 93.44 100 ARG A O 1
ATOM 743 N N . LYS A 1 101 ? -20.922 45.156 7.707 1 93.25 101 LYS A N 1
ATOM 744 C CA . LYS A 1 101 ? -20.984 45.781 9.023 1 93.25 101 LYS A CA 1
ATOM 745 C C . LYS A 1 101 ? -19.719 45.5 9.828 1 93.25 101 LYS A C 1
ATOM 747 O O . LYS A 1 101 ? -19.188 46.406 10.484 1 93.25 101 LYS A O 1
ATOM 752 N N . LEU A 1 102 ? -19.234 44.344 9.695 1 93.25 102 LEU A N 1
ATOM 753 C CA . LEU A 1 102 ? -18 44 10.383 1 93.25 102 LEU A CA 1
ATOM 754 C C . LEU A 1 102 ? -16.812 44.688 9.758 1 93.25 102 LEU A C 1
ATOM 756 O O . LEU A 1 102 ? -15.945 45.219 10.461 1 93.25 102 LEU A O 1
ATOM 760 N N . ALA A 1 103 ? -16.812 44.719 8.461 1 93.94 103 ALA A N 1
ATOM 761 C CA . ALA A 1 103 ? -15.719 45.344 7.711 1 93.94 103 ALA A CA 1
ATOM 762 C C . ALA A 1 103 ? -15.617 46.844 8.016 1 93.94 103 ALA A C 1
ATOM 764 O O . ALA A 1 103 ? -14.516 47.375 8.086 1 93.94 103 ALA A O 1
ATOM 765 N N . ALA A 1 104 ? -16.703 47.469 8.273 1 92.75 104 ALA A N 1
ATOM 766 C CA . ALA A 1 104 ? -16.766 48.906 8.523 1 92.75 104 ALA A CA 1
ATOM 767 C C . ALA A 1 104 ? -16.094 49.281 9.844 1 92.75 104 ALA A C 1
ATOM 769 O O . ALA A 1 104 ? -15.766 50.438 10.094 1 92.75 104 ALA A O 1
ATOM 770 N N . ARG A 1 105 ? -15.867 48.281 10.602 1 91.25 105 ARG A N 1
ATOM 771 C CA . ARG A 1 105 ? -15.266 48.531 11.906 1 91.25 105 ARG A CA 1
ATOM 772 C C . ARG A 1 105 ? -13.75 48.625 11.805 1 91.25 105 ARG A C 1
ATOM 774 O O . ARG A 1 105 ? -13.07 48.969 12.766 1 91.25 105 ARG A O 1
ATOM 781 N N . PHE A 1 106 ? -13.281 48.312 10.656 1 93.56 106 PHE A N 1
ATOM 782 C CA . PHE A 1 106 ? -11.852 48.438 10.406 1 93.56 106 PHE A CA 1
ATOM 783 C C . PHE A 1 106 ? -11.531 49.812 9.836 1 93.56 106 PHE A C 1
ATOM 785 O O . PHE A 1 106 ? -12.305 50.375 9.047 1 93.56 106 PHE A O 1
ATOM 792 N N . ASP A 1 107 ? -10.414 50.375 10.227 1 93.19 107 ASP A N 1
ATOM 793 C CA . ASP A 1 107 ? -9.961 51.625 9.641 1 93.19 107 ASP A CA 1
ATOM 794 C C . ASP A 1 107 ? -9.617 51.438 8.164 1 93.19 107 ASP A C 1
ATOM 796 O O . ASP A 1 107 ? -9.883 52.344 7.348 1 93.19 107 ASP A O 1
ATOM 800 N N . ARG A 1 108 ? -9 50.375 7.914 1 92.44 108 ARG A N 1
ATOM 801 C CA . ARG A 1 108 ? -8.625 50.031 6.547 1 92.44 108 ARG A CA 1
ATOM 802 C C . ARG A 1 108 ? -8.773 48.531 6.316 1 92.44 108 ARG A C 1
ATOM 804 O O . ARG A 1 108 ? -8.32 47.719 7.137 1 92.44 108 ARG A O 1
ATOM 811 N N . ILE A 1 109 ? -9.461 48.156 5.258 1 93.31 109 ILE A N 1
ATOM 812 C CA . ILE A 1 109 ? -9.617 46.781 4.898 1 93.31 109 ILE A CA 1
ATOM 813 C C . ILE A 1 109 ? -9.539 46.594 3.383 1 93.31 109 ILE A C 1
ATOM 815 O O . ILE A 1 109 ? -10.055 47.438 2.637 1 93.31 109 ILE A O 1
ATOM 819 N N . THR A 1 110 ? -8.805 45.688 2.93 1 94.19 110 THR A N 1
ATOM 820 C CA . THR A 1 110 ? -8.68 45.375 1.508 1 94.19 110 THR A CA 1
ATOM 821 C C . THR A 1 110 ? -9.039 43.938 1.226 1 94.19 110 THR A C 1
ATOM 823 O O . THR A 1 110 ? -8.898 43.062 2.096 1 94.19 110 THR A O 1
ATOM 826 N N . TYR A 1 111 ? -9.602 43.719 0.069 1 93.88 111 TYR A N 1
ATOM 827 C CA . TYR A 1 111 ? -9.953 42.375 -0.394 1 93.88 111 TYR A CA 1
ATOM 828 C C . TYR A 1 111 ? -9.18 42.031 -1.656 1 93.88 111 TYR A C 1
ATOM 830 O O . TYR A 1 111 ? -9.219 42.75 -2.648 1 93.88 111 TYR A O 1
ATOM 838 N N . THR A 1 112 ? -8.516 40.906 -1.631 1 93.06 112 THR A N 1
ATOM 839 C CA . THR A 1 112 ? -7.699 40.469 -2.756 1 93.06 112 THR A CA 1
ATOM 840 C C . THR A 1 112 ? -8.047 39.031 -3.141 1 93.06 112 THR A C 1
ATOM 842 O O . THR A 1 112 ? -8.125 38.156 -2.277 1 93.06 112 THR A O 1
ATOM 845 N N . TRP A 1 113 ? -8.258 38.812 -4.418 1 92.69 113 TRP A N 1
ATOM 846 C CA . TRP A 1 113 ? -8.469 37.469 -4.922 1 92.69 113 TRP A CA 1
ATOM 847 C C . TRP A 1 113 ? -7.141 36.719 -5.074 1 92.69 113 TRP A C 1
ATOM 849 O O . TRP A 1 113 ? -6.172 37.281 -5.602 1 92.69 113 TRP A O 1
ATOM 859 N N . ILE A 1 114 ? -7.145 35.531 -4.578 1 88.06 114 ILE A N 1
ATOM 860 C CA . ILE A 1 114 ? -5.969 34.688 -4.73 1 88.06 114 ILE A CA 1
ATOM 861 C C . ILE A 1 114 ? -6.383 33.344 -5.27 1 88.06 114 ILE A C 1
ATOM 863 O O . ILE A 1 114 ? -7.512 32.875 -5.047 1 88.06 114 ILE A O 1
ATOM 867 N N . PRO A 1 115 ? -5.492 32.75 -6.043 1 80.94 115 PRO A N 1
ATOM 868 C CA . PRO A 1 115 ? -5.809 31.406 -6.492 1 80.94 115 PRO A CA 1
ATOM 869 C C . PRO A 1 115 ? -5.934 30.422 -5.332 1 80.94 115 PRO A C 1
ATOM 871 O O . PRO A 1 115 ? -5.328 30.609 -4.277 1 80.94 115 PRO A O 1
ATOM 874 N N . ARG A 1 116 ? -6.695 29.422 -5.559 1 80.56 116 ARG A N 1
ATOM 875 C CA . ARG A 1 116 ? -6.98 28.391 -4.555 1 80.56 116 ARG A CA 1
ATOM 876 C C . ARG A 1 116 ? -5.691 27.875 -3.928 1 80.56 116 ARG A C 1
ATOM 878 O O . ARG A 1 116 ? -5.633 27.641 -2.719 1 80.56 116 ARG A O 1
ATOM 885 N N . ALA A 1 117 ? -4.773 27.828 -4.68 1 75.94 117 ALA A N 1
ATOM 886 C CA . ALA A 1 117 ? -3.492 27.266 -4.25 1 75.94 117 ALA A CA 1
ATOM 887 C C . ALA A 1 117 ? -2.828 28.156 -3.203 1 75.94 117 ALA A C 1
ATOM 889 O O . ALA A 1 117 ? -2.059 27.672 -2.367 1 75.94 117 ALA A O 1
ATOM 890 N N . ARG A 1 118 ? -3.16 29.406 -3.178 1 78.81 118 ARG A N 1
ATOM 891 C CA . ARG A 1 118 ? -2.559 30.375 -2.262 1 78.81 118 ARG A CA 1
ATOM 892 C C . ARG A 1 118 ? -3.416 30.547 -1.013 1 78.81 118 ARG A C 1
ATOM 894 O O . ARG A 1 118 ? -3.045 31.281 -0.097 1 78.81 118 ARG A O 1
ATOM 901 N N . ASN A 1 119 ? -4.559 29.906 -0.926 1 88.19 119 ASN A N 1
ATOM 902 C CA . ASN A 1 119 ? -5.465 29.953 0.216 1 88.19 119 ASN A CA 1
ATOM 903 C C . ASN A 1 119 ? -5.543 28.609 0.935 1 88.19 119 ASN A C 1
ATOM 905 O O . ASN A 1 119 ? -6.609 28.219 1.408 1 88.19 119 ASN A O 1
ATOM 909 N N . SER A 1 120 ? -4.465 28.047 0.979 1 79.5 120 SER A N 1
ATOM 910 C CA . SER A 1 120 ? -4.422 26.641 1.392 1 79.5 120 SER A CA 1
ATOM 911 C C . SER A 1 120 ? -4.832 26.484 2.852 1 79.5 120 SER A C 1
ATOM 913 O O . SER A 1 120 ? -5.477 25.5 3.219 1 79.5 120 SER A O 1
ATOM 915 N N . HIS A 1 121 ? -4.414 27.469 3.67 1 84.44 121 HIS A N 1
ATOM 916 C CA . HIS A 1 121 ? -4.723 27.391 5.094 1 84.44 121 HIS A CA 1
ATOM 917 C C . HIS A 1 121 ? -6.23 27.422 5.332 1 84.44 121 HIS A C 1
ATOM 919 O O . HIS A 1 121 ? -6.773 26.562 6.016 1 84.44 121 HIS A O 1
ATOM 925 N N . ALA A 1 122 ? -6.883 28.328 4.805 1 90.94 122 ALA A N 1
ATOM 926 C CA . ALA A 1 122 ? -8.328 28.469 4.957 1 90.94 122 ALA A CA 1
ATOM 927 C C . ALA A 1 122 ? -9.062 27.344 4.246 1 90.94 122 ALA A C 1
ATOM 929 O O . ALA A 1 122 ? -10.078 26.844 4.742 1 90.94 122 ALA A O 1
ATOM 930 N N . ASP A 1 123 ? -8.555 26.984 3.135 1 86.19 123 ASP A N 1
ATOM 931 C CA . ASP A 1 123 ? -9.133 25.875 2.375 1 86.19 123 ASP A CA 1
ATOM 932 C C . ASP A 1 123 ? -9.109 24.578 3.186 1 86.19 123 ASP A C 1
ATOM 934 O O . ASP A 1 123 ? -10.102 23.844 3.213 1 86.19 123 ASP A O 1
ATOM 938 N N . ARG A 1 124 ? -8.086 24.422 3.812 1 79.12 124 ARG A N 1
ATOM 939 C CA . ARG A 1 124 ? -7.969 23.25 4.68 1 79.12 124 ARG A CA 1
ATOM 940 C C . ARG A 1 124 ? -9.016 23.281 5.785 1 79.12 124 ARG A C 1
ATOM 942 O O . ARG A 1 124 ? -9.695 22.281 6.039 1 79.12 124 ARG A O 1
ATOM 949 N N . LEU A 1 125 ? -9.102 24.359 6.445 1 82.19 125 LEU A N 1
ATOM 950 C CA . LEU A 1 125 ? -10.078 24.547 7.512 1 82.19 125 LEU A CA 1
ATOM 951 C C . LEU A 1 125 ? -11.5 24.344 6.992 1 82.19 125 LEU A C 1
ATOM 953 O O . LEU A 1 125 ? -12.32 23.719 7.66 1 82.19 125 LEU A O 1
ATOM 957 N N . ALA A 1 126 ? -11.75 24.75 5.82 1 88.62 126 ALA A N 1
ATOM 958 C CA . ALA A 1 126 ? -13.07 24.625 5.215 1 88.62 126 ALA A CA 1
ATOM 959 C C . ALA A 1 126 ? -13.391 23.172 4.895 1 88.62 126 ALA A C 1
ATOM 961 O O . ALA A 1 126 ? -14.5 22.703 5.152 1 88.62 126 ALA A O 1
ATOM 962 N N . ASN A 1 127 ? -12.484 22.547 4.375 1 80.62 127 ASN A N 1
ATOM 963 C CA . ASN A 1 127 ? -12.672 21.141 4.035 1 80.62 127 ASN A CA 1
ATOM 964 C C . ASN A 1 127 ? -12.922 20.297 5.277 1 80.62 127 ASN A C 1
ATOM 966 O O . ASN A 1 127 ? -13.805 19.438 5.277 1 80.62 127 ASN A O 1
ATOM 970 N N . GLU A 1 128 ? -12.227 20.703 6.281 1 76.12 128 GLU A N 1
ATOM 971 C CA . GLU A 1 128 ? -12.438 20.047 7.562 1 76.12 128 GLU A CA 1
ATOM 972 C C . GLU A 1 128 ? -13.852 20.266 8.078 1 76.12 128 GLU A C 1
ATOM 974 O O . GLU A 1 128 ? -14.484 19.359 8.602 1 76.12 128 GLU A O 1
ATOM 979 N N . ALA A 1 129 ? -14.234 21.375 7.91 1 80.5 129 ALA A N 1
ATOM 980 C CA . ALA A 1 129 ? -15.57 21.75 8.352 1 80.5 129 ALA A CA 1
ATOM 981 C C . ALA A 1 129 ? -16.641 21.062 7.508 1 80.5 129 ALA A C 1
ATOM 983 O O . ALA A 1 129 ? -17.656 20.609 8.031 1 80.5 129 ALA A O 1
ATOM 984 N N . MET A 1 130 ? -16.359 20.984 6.266 1 79.69 130 MET A N 1
ATOM 985 C CA . MET A 1 130 ? -17.312 20.328 5.367 1 79.69 130 MET A CA 1
ATOM 986 C C . MET A 1 130 ? -17.391 18.844 5.66 1 79.69 130 MET A C 1
ATOM 988 O O . MET A 1 130 ? -18.469 18.25 5.617 1 79.69 130 MET A O 1
ATOM 992 N N . ASP A 1 131 ? -16.344 18.406 5.918 1 69.5 131 ASP A N 1
ATOM 993 C CA . ASP A 1 131 ? -16.281 16.984 6.289 1 69.5 131 ASP A CA 1
ATOM 994 C C . ASP A 1 131 ? -17.062 16.734 7.574 1 69.5 131 ASP A C 1
ATOM 996 O O . ASP A 1 131 ? -17.75 15.719 7.699 1 69.5 131 ASP A O 1
ATOM 1000 N N . ALA A 1 132 ? -16.922 17.688 8.414 1 62.25 132 ALA A N 1
ATOM 1001 C CA . ALA A 1 132 ? -17.703 17.641 9.648 1 62.25 132 ALA A CA 1
ATOM 1002 C C . ALA A 1 132 ? -19.188 17.797 9.367 1 62.25 132 ALA A C 1
ATOM 1004 O O . ALA A 1 132 ? -20.016 17.156 10.031 1 62.25 132 ALA A O 1
ATOM 1005 N N . ALA A 1 133 ? -19.391 18.656 8.359 1 61.53 133 ALA A N 1
ATOM 1006 C CA . ALA A 1 133 ? -20.781 18.891 7.977 1 61.53 133 ALA A CA 1
ATOM 1007 C C . ALA A 1 133 ? -21.359 17.688 7.227 1 61.53 133 ALA A C 1
ATOM 1009 O O . ALA A 1 133 ? -22.531 17.344 7.395 1 61.53 133 ALA A O 1
ATOM 1010 N N . ALA A 1 134 ? -20.594 17.391 6.285 1 53.16 134 ALA A N 1
ATOM 1011 C CA . ALA A 1 134 ? -21.016 16.266 5.449 1 53.16 134 ALA A CA 1
ATOM 1012 C C . ALA A 1 134 ? -21.125 14.984 6.266 1 53.16 134 ALA A C 1
ATOM 1014 O O . ALA A 1 134 ? -21.906 14.094 5.922 1 53.16 134 ALA A O 1
ATOM 1015 N N . GLY A 1 135 ? -20.328 14.922 7.102 1 43.69 135 GLY A N 1
ATOM 1016 C CA . GLY A 1 135 ? -20.391 13.742 7.953 1 43.69 135 GLY A CA 1
ATOM 1017 C C . GLY A 1 135 ? -21.75 13.578 8.625 1 43.69 135 GLY A C 1
ATOM 1018 O O . GLY A 1 135 ? -21.906 12.703 9.477 1 43.69 135 GLY A O 1
ATOM 1019 N N . ASP A 1 136 ? -22.438 14.656 8.547 1 33.59 136 ASP A N 1
ATOM 1020 C CA . ASP A 1 136 ? -23.812 14.258 8.789 1 33.59 136 ASP A CA 1
ATOM 1021 C C . ASP A 1 136 ? -24.344 13.383 7.648 1 33.59 136 ASP A C 1
ATOM 1023 O O . ASP A 1 136 ? -24.25 13.758 6.477 1 33.59 136 ASP A O 1
ATOM 1027 N N . PRO A 1 137 ? -24.562 12.164 7.789 1 27.3 137 PRO A N 1
ATOM 1028 C CA . PRO A 1 137 ? -24.656 11.023 6.875 1 27.3 137 PRO A CA 1
ATOM 1029 C C . PRO A 1 137 ? -25.547 11.305 5.668 1 27.3 137 PRO A C 1
ATOM 1031 O O . PRO A 1 137 ? -25.688 10.453 4.789 1 27.3 137 PRO A O 1
ATOM 1034 N N . ALA A 1 138 ? -26.641 12.219 5.664 1 23.34 138 ALA A N 1
ATOM 1035 C CA . ALA A 1 138 ? -27.656 11.906 4.66 1 23.34 138 ALA A CA 1
ATOM 1036 C C . ALA A 1 138 ? -27.219 12.383 3.277 1 23.34 138 ALA A C 1
ATOM 1038 O O . ALA A 1 138 ? -27.578 11.781 2.264 1 23.34 138 ALA A O 1
ATOM 1039 N N . GLY A 1 139 ? -26.891 13.742 3.008 1 22.94 139 GLY A N 1
ATOM 1040 C CA . GLY A 1 139 ? -27.281 14.305 1.727 1 22.94 139 GLY A CA 1
ATOM 1041 C C . GLY A 1 139 ? -26.25 14.102 0.641 1 22.94 139 GLY A C 1
ATOM 1042 O O . GLY A 1 139 ? -25.078 14.445 0.819 1 22.94 139 GLY A O 1
ATOM 1043 N N . GLU A 1 140 ? -26.266 13.18 -0.302 1 24.38 140 GLU A N 1
ATOM 1044 C CA . GLU A 1 140 ? -25.625 12.664 -1.507 1 24.38 140 GLU A CA 1
ATOM 1045 C C . GLU A 1 140 ? -25.516 13.742 -2.576 1 24.38 140 GLU A C 1
ATOM 1047 O O . GLU A 1 140 ? -26.125 13.648 -3.637 1 24.38 140 GLU A O 1
ATOM 1052 N N . ALA A 1 141 ? -25.516 15.133 -2.428 1 23.88 141 ALA A N 1
ATOM 1053 C CA . ALA A 1 141 ? -25.781 15.844 -3.676 1 23.88 141 ALA A CA 1
ATOM 1054 C C . ALA A 1 141 ? -24.641 15.672 -4.664 1 23.88 141 ALA A C 1
ATOM 1056 O O . ALA A 1 141 ? -23.484 15.484 -4.262 1 23.88 141 ALA A O 1
ATOM 1057 N N . THR A 1 142 ? -24.922 15.719 -6.082 1 22.88 142 THR A N 1
ATOM 1058 C CA . THR A 1 142 ? -24.484 15.578 -7.465 1 22.88 142 THR A CA 1
ATOM 1059 C C . THR A 1 142 ? -23.406 16.609 -7.793 1 22.88 142 THR A C 1
ATOM 1061 O O . THR A 1 142 ? -23.688 17.797 -7.91 1 22.88 142 THR A O 1
ATOM 1064 N N . SER A 1 143 ? -22.266 16.734 -7.18 1 23.34 143 SER A N 1
ATOM 1065 C CA . SER A 1 143 ? -21.297 17.75 -7.559 1 23.34 143 SER A CA 1
ATOM 1066 C C . SER A 1 143 ? -20.859 17.594 -9.016 1 23.34 143 SER A C 1
ATOM 1068 O O . SER A 1 143 ? -20.578 16.484 -9.469 1 23.34 143 SER A O 1
ATOM 1070 N N . LEU A 1 144 ? -21.125 18.516 -9.914 1 23.41 144 LEU A N 1
ATOM 1071 C CA . LEU A 1 144 ? -20.812 18.797 -11.305 1 23.41 144 LEU A CA 1
ATOM 1072 C C . LEU A 1 144 ? -19.312 18.703 -11.562 1 23.41 144 LEU A C 1
ATOM 1074 O O . LEU A 1 144 ? -18.516 18.734 -10.625 1 23.41 144 LEU A O 1
ATOM 1078 N N . GLY A 1 145 ? -18.734 19.125 -12.906 1 24.81 145 GLY A N 1
ATOM 1079 C CA . GLY A 1 145 ? -17.719 18.859 -13.914 1 24.81 145 GLY A CA 1
ATOM 1080 C C . GLY A 1 145 ? -16.344 19.328 -13.508 1 24.81 145 GLY A C 1
ATOM 1081 O O . GLY A 1 145 ? -15.445 19.438 -14.352 1 24.81 145 GLY A O 1
ATOM 1082 N N . GLN A 1 146 ? -16.031 20.062 -12.445 1 23.69 146 GLN A N 1
ATOM 1083 C CA . GLN A 1 146 ? -14.758 20.766 -12.484 1 23.69 146 GLN A CA 1
ATOM 1084 C C . GLN A 1 146 ? -13.594 19.797 -12.648 1 23.69 146 GLN A C 1
ATOM 1086 O O . GLN A 1 146 ? -13.711 18.609 -12.312 1 23.69 146 GLN A O 1
ATOM 1091 N N . SER A 1 147 ? -12.414 20.281 -13.312 1 26.89 147 SER A N 1
ATOM 1092 C CA . SER A 1 147 ? -11.117 19.734 -13.703 1 26.89 147 SER A CA 1
ATOM 1093 C C . SER A 1 147 ? -10.5 18.922 -12.57 1 26.89 147 SER A C 1
ATOM 1095 O O . SER A 1 147 ? -10.602 19.297 -11.398 1 26.89 147 SER A O 1
ATOM 1097 N N . ASP A 1 148 ? -10.305 17.609 -12.758 1 28.72 148 ASP A N 1
ATOM 1098 C CA . ASP A 1 148 ? -9.906 16.422 -12.008 1 28.72 148 ASP A CA 1
ATOM 1099 C C . ASP A 1 148 ? -8.609 16.672 -11.234 1 28.72 148 ASP A C 1
ATOM 1101 O O . ASP A 1 148 ? -7.523 16.359 -11.719 1 28.72 148 ASP A O 1
ATOM 1105 N N . LYS A 1 149 ? -8.25 17.969 -10.836 1 27.48 149 LYS A N 1
ATOM 1106 C CA . LYS A 1 149 ? -7.059 17.984 -9.984 1 27.48 149 LYS A CA 1
ATOM 1107 C C . LYS A 1 149 ? -7.125 16.906 -8.922 1 27.48 149 LYS A C 1
ATOM 1109 O O . LYS A 1 149 ? -8.156 16.719 -8.281 1 27.48 149 LYS A O 1
ATOM 1114 N N . ALA A 1 150 ? -6.301 15.953 -9.016 1 31.23 150 ALA A N 1
ATOM 1115 C CA . ALA A 1 150 ? -5.988 14.953 -7.996 1 31.23 150 ALA A CA 1
ATOM 1116 C C . ALA A 1 150 ? -6.18 15.531 -6.594 1 31.23 150 ALA A C 1
ATOM 1118 O O . ALA A 1 150 ? -5.414 16.391 -6.16 1 31.23 150 ALA A O 1
ATOM 1119 N N . ALA A 1 151 ? -7.383 15.789 -6.121 1 32.03 151 ALA A N 1
ATOM 1120 C CA . ALA A 1 151 ? -7.859 16.297 -4.836 1 32.03 151 ALA A CA 1
ATOM 1121 C C . ALA A 1 151 ? -6.984 15.797 -3.689 1 32.03 151 ALA A C 1
ATOM 1123 O O . ALA A 1 151 ? -6.723 14.594 -3.58 1 32.03 151 ALA A O 1
ATOM 1124 N N . ALA A 1 152 ? -6.145 16.656 -3.137 1 36.38 152 ALA A N 1
ATOM 1125 C CA . ALA A 1 152 ? -5.449 16.422 -1.873 1 36.38 152 ALA A CA 1
ATOM 1126 C C . ALA A 1 152 ? -6.332 15.648 -0.895 1 36.38 152 ALA A C 1
ATOM 1128 O O . ALA A 1 152 ? -7.477 16.031 -0.646 1 36.38 152 ALA A O 1
ATOM 1129 N N . GLN A 1 153 ? -6.223 14.398 -0.818 1 44.34 153 GLN A N 1
ATOM 1130 C CA . GLN A 1 153 ? -6.945 13.594 0.161 1 44.34 153 GLN A CA 1
ATOM 1131 C C . GLN A 1 153 ? -7.055 14.328 1.498 1 44.34 153 GLN A C 1
ATOM 1133 O O . GLN A 1 153 ? -6.062 14.852 2.006 1 44.34 153 GLN A O 1
ATOM 1138 N N . PRO A 1 154 ? -8.188 14.844 1.908 1 46.69 154 PRO A N 1
ATOM 1139 C CA . PRO A 1 154 ? -8.367 15.5 3.205 1 46.69 154 PRO A CA 1
ATOM 1140 C C . PRO A 1 154 ? -7.594 14.812 4.328 1 46.69 154 PRO A C 1
ATOM 1142 O O . PRO A 1 154 ? -7.449 13.586 4.316 1 46.69 154 PRO A O 1
ATOM 1145 N N . LEU A 1 155 ? -6.699 15.562 5.055 1 53.06 155 LEU A N 1
ATOM 1146 C CA . LEU A 1 155 ? -5.914 15.141 6.207 1 53.06 155 LEU A CA 1
ATOM 1147 C C . LEU A 1 155 ? -6.816 14.805 7.391 1 53.06 155 LEU A C 1
ATOM 1149 O O . LEU A 1 155 ? -6.477 15.102 8.539 1 53.06 155 LEU A O 1
ATOM 1153 N N . THR A 1 156 ? -8.109 14.484 7.152 1 50.59 156 THR A N 1
ATOM 1154 C CA . THR A 1 156 ? -8.938 14.07 8.281 1 50.59 156 THR A CA 1
ATOM 1155 C C . THR A 1 156 ? -8.766 12.578 8.562 1 50.59 156 THR A C 1
ATOM 1157 O O . THR A 1 156 ? -8.625 11.781 7.629 1 50.59 156 THR A O 1
ATOM 1160 N N . ALA A 1 157 ? -8.602 12.383 9.906 1 58.31 157 ALA A N 1
ATOM 1161 C CA . ALA A 1 157 ? -8.484 11 10.359 1 58.31 157 ALA A CA 1
ATOM 1162 C C . ALA A 1 157 ? -9.68 10.164 9.898 1 58.31 157 ALA A C 1
ATOM 1164 O O . ALA A 1 157 ? -10.82 10.641 9.922 1 58.31 157 ALA A O 1
ATOM 1165 N N . PRO A 1 158 ? -9.391 9.023 9.375 1 58.91 158 PRO A N 1
ATOM 1166 C CA . PRO A 1 158 ? -10.523 8.125 9.141 1 58.91 158 PRO A CA 1
ATOM 1167 C C . PRO A 1 158 ? -11.336 7.852 10.398 1 58.91 158 PRO A C 1
ATOM 1169 O O . PRO A 1 158 ? -10.758 7.645 11.477 1 58.91 158 PRO A O 1
ATOM 1172 N N . ALA A 1 159 ? -12.57 7.973 10.383 1 58.66 159 ALA A N 1
ATOM 1173 C CA . ALA A 1 159 ? -13.484 7.875 11.523 1 58.66 159 ALA A CA 1
ATOM 1174 C C . ALA A 1 159 ? -13.242 6.59 12.305 1 58.66 159 ALA A C 1
ATOM 1176 O O . ALA A 1 159 ? -13.328 6.578 13.531 1 58.66 159 ALA A O 1
ATOM 1177 N N . TRP A 1 160 ? -12.766 5.613 11.625 1 65.62 160 TRP A N 1
ATOM 1178 C CA . TRP A 1 160 ? -12.656 4.297 12.25 1 65.62 160 TRP A CA 1
ATOM 1179 C C . TRP A 1 160 ? -11.445 4.227 13.172 1 65.62 160 TRP A C 1
ATOM 1181 O O . TRP A 1 160 ? -11.336 3.312 14 1 65.62 160 TRP A O 1
ATOM 1191 N N . THR A 1 161 ? -10.531 5.203 13.062 1 64.81 161 THR A N 1
ATOM 1192 C CA . THR A 1 161 ? -9.32 5.148 13.875 1 64.81 161 THR A CA 1
ATOM 1193 C C . THR A 1 161 ? -9.562 5.746 15.258 1 64.81 161 THR A C 1
ATOM 1195 O O . THR A 1 161 ? -8.797 5.492 16.188 1 64.81 161 THR A O 1
ATOM 1198 N N . GLY A 1 162 ? -10.609 6.488 15.383 1 65.56 162 GLY A N 1
ATOM 1199 C CA . GLY A 1 162 ? -10.82 7.246 16.609 1 65.56 162 GLY A CA 1
ATOM 1200 C C . GLY A 1 162 ? -9.805 8.352 16.812 1 65.56 162 GLY A C 1
ATOM 1201 O O . GLY A 1 162 ? -9.812 9.039 17.828 1 65.56 162 GLY A O 1
ATOM 1202 N N . ALA A 1 163 ? -8.906 8.523 15.859 1 72.44 163 ALA A N 1
ATOM 1203 C CA . ALA A 1 163 ? -7.844 9.516 15.969 1 72.44 163 ALA A CA 1
ATOM 1204 C C . ALA A 1 163 ? -8.406 10.93 15.867 1 72.44 163 ALA A C 1
ATOM 1206 O O . ALA A 1 163 ? -9.398 11.164 15.172 1 72.44 163 ALA A O 1
ATOM 1207 N N . ARG A 1 164 ? -7.719 11.734 16.641 1 71.88 164 ARG A N 1
ATOM 1208 C CA . ARG A 1 164 ? -8.18 13.117 16.688 1 71.88 164 ARG A CA 1
ATOM 1209 C C . ARG A 1 164 ? -7.078 14.078 16.234 1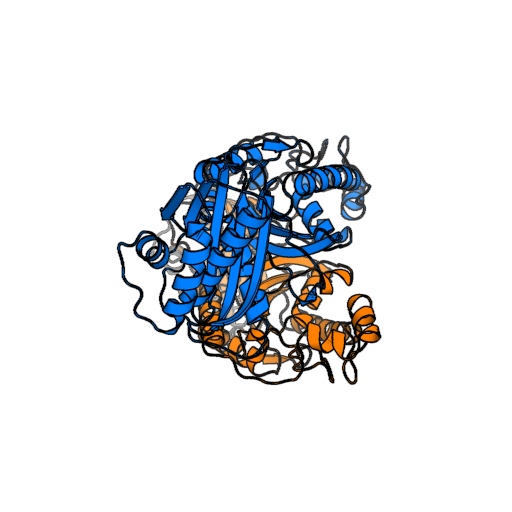 71.88 164 ARG A C 1
ATOM 1211 O O . ARG A 1 164 ? -5.906 13.875 16.562 1 71.88 164 ARG A O 1
ATOM 1218 N N . GLY A 1 165 ? -7.492 15.133 15.445 1 80.75 165 GLY A N 1
ATOM 1219 C CA . GLY A 1 165 ? -6.562 16.172 15.023 1 80.75 165 GLY A CA 1
ATOM 1220 C C . GLY A 1 165 ? -6.039 15.961 13.609 1 80.75 165 GLY A C 1
ATOM 1221 O O . GLY A 1 165 ? -6.289 14.914 13 1 80.75 165 GL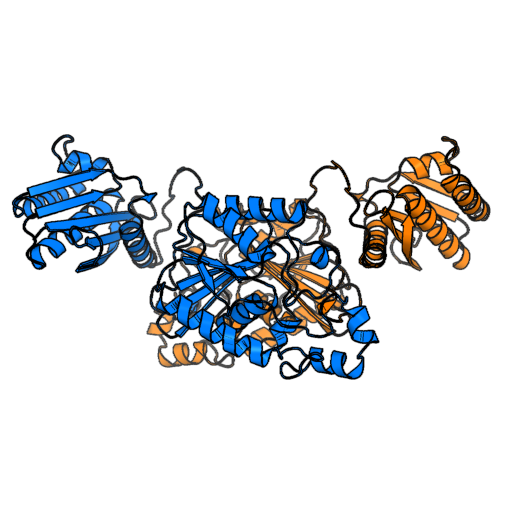Y A O 1
ATOM 1222 N N . THR A 1 166 ? -5.398 16.953 13.109 1 88.38 166 THR A N 1
ATOM 1223 C CA . THR A 1 166 ? -4.793 16.891 11.781 1 88.38 166 THR A CA 1
ATOM 1224 C C . THR A 1 166 ? -3.471 16.141 11.828 1 88.38 166 THR A C 1
ATOM 1226 O O . THR A 1 166 ? -2.562 16.516 12.578 1 88.38 166 THR A O 1
ATOM 1229 N N . PRO A 1 167 ? -3.373 15.156 11.055 1 94 167 PRO A N 1
ATOM 1230 C CA . PRO A 1 167 ? -2.141 14.367 11.117 1 94 167 PRO A CA 1
ATOM 1231 C C . PRO A 1 167 ? -0.982 15.023 10.367 1 94 167 PRO A C 1
ATOM 1233 O O . PRO A 1 167 ? -1.207 15.82 9.453 1 94 167 PRO A O 1
ATOM 1236 N N . THR A 1 168 ? 0.233 14.805 10.891 1 97.25 168 THR A N 1
ATOM 1237 C CA . THR A 1 168 ? 1.398 14.945 10.023 1 97.25 168 THR A CA 1
ATOM 1238 C C . THR A 1 168 ? 1.484 13.773 9.047 1 97.25 168 THR A C 1
ATOM 1240 O O . THR A 1 168 ? 1.598 12.617 9.453 1 97.25 168 THR A O 1
ATOM 1243 N N . ARG A 1 169 ? 1.297 14.133 7.801 1 98.12 169 ARG A N 1
ATOM 1244 C CA . ARG A 1 169 ? 1.318 13.109 6.758 1 98.12 169 ARG A CA 1
ATOM 1245 C C . ARG A 1 169 ? 2.711 12.977 6.148 1 98.12 169 ARG A C 1
ATOM 1247 O O . ARG A 1 169 ? 3.287 13.961 5.688 1 98.12 169 ARG A O 1
ATOM 1254 N N . LEU A 1 170 ? 3.229 11.797 6.199 1 98.75 170 LEU A N 1
ATOM 1255 C CA . LEU A 1 170 ? 4.516 11.508 5.574 1 98.75 170 LEU A CA 1
ATOM 1256 C C . LEU A 1 170 ? 4.328 10.781 4.25 1 98.75 170 LEU A C 1
ATOM 1258 O O . LEU A 1 170 ? 3.787 9.672 4.219 1 98.75 170 LEU A O 1
ATOM 1262 N N . LEU A 1 171 ? 4.688 11.461 3.164 1 98.88 171 LEU A N 1
ATOM 1263 C CA . LEU A 1 171 ? 4.871 10.789 1.884 1 98.88 171 LEU A CA 1
ATOM 1264 C C . LEU A 1 171 ? 6.25 10.141 1.803 1 98.88 171 LEU A C 1
ATOM 1266 O O . LEU A 1 171 ? 7.266 10.844 1.716 1 98.88 171 LEU A O 1
ATOM 1270 N N . LEU A 1 172 ? 6.258 8.828 1.882 1 98.94 172 LEU A N 1
ATOM 1271 C CA . LEU A 1 172 ? 7.496 8.062 1.946 1 98.94 172 LEU A CA 1
ATOM 1272 C C . LEU A 1 172 ? 7.902 7.57 0.562 1 98.94 172 LEU A C 1
ATOM 1274 O O . LEU A 1 172 ? 7.258 6.68 0.004 1 98.94 172 LEU A O 1
ATOM 1278 N N . LEU A 1 173 ? 8.977 8.141 0.025 1 98.94 173 LEU A N 1
ATOM 1279 C CA . LEU A 1 173 ? 9.445 7.824 -1.321 1 98.94 173 LEU A CA 1
ATOM 1280 C C . LEU A 1 173 ? 10.797 7.117 -1.278 1 98.94 173 LEU A C 1
ATOM 1282 O O . LEU A 1 173 ? 11.758 7.641 -0.708 1 98.94 173 LEU A O 1
ATOM 1286 N N . ARG A 1 174 ? 10.82 5.922 -1.795 1 98.81 174 ARG A N 1
ATOM 1287 C CA . ARG A 1 174 ? 12.109 5.27 -1.967 1 98.81 174 ARG A CA 1
ATOM 1288 C C . ARG A 1 174 ? 12.883 5.879 -3.133 1 98.81 174 ARG A C 1
ATOM 1290 O O . ARG A 1 174 ? 12.289 6.285 -4.133 1 98.81 174 ARG A O 1
ATOM 1297 N N . HIS A 1 175 ? 14.148 5.91 -3.066 1 98.69 175 HIS A N 1
ATOM 1298 C CA . HIS A 1 175 ? 14.977 6.484 -4.121 1 98.69 175 HIS A CA 1
ATOM 1299 C C . HIS A 1 175 ? 14.852 5.688 -5.414 1 98.69 175 HIS A C 1
ATOM 1301 O O . HIS A 1 175 ? 14.383 4.547 -5.406 1 98.69 175 HIS A O 1
ATOM 1307 N N . GLY A 1 176 ? 15.328 6.336 -6.512 1 98.44 176 GLY A N 1
ATOM 1308 C CA . GLY A 1 176 ? 15.352 5.68 -7.809 1 98.44 176 GLY A CA 1
ATOM 1309 C C . GLY A 1 176 ? 16.453 4.637 -7.934 1 98.44 176 GLY A C 1
ATOM 1310 O O . GLY A 1 176 ? 17.25 4.465 -7.016 1 98.44 176 GLY A O 1
ATOM 1311 N N . GLN A 1 177 ? 16.531 4.082 -9.078 1 96.56 177 GLN A N 1
ATOM 1312 C CA . GLN A 1 177 ? 17.422 2.949 -9.328 1 96.56 177 GLN A CA 1
ATOM 1313 C C . GLN A 1 177 ? 18.875 3.391 -9.383 1 96.56 177 GLN A C 1
ATOM 1315 O O . GLN A 1 177 ? 19.203 4.449 -9.93 1 96.56 177 GLN A O 1
ATOM 1320 N N . THR A 1 178 ? 19.703 2.607 -8.781 1 95.38 178 THR A N 1
ATOM 1321 C CA . THR A 1 178 ? 21.156 2.67 -8.93 1 95.38 178 THR A CA 1
ATOM 1322 C C . THR A 1 178 ? 21.688 1.393 -9.57 1 95.38 178 THR A C 1
ATOM 1324 O O . THR A 1 178 ? 20.938 0.43 -9.766 1 95.38 178 THR A O 1
ATOM 1327 N N . GLU A 1 179 ? 22.953 1.45 -9.859 1 89.44 179 GLU A N 1
ATOM 1328 C CA . GLU A 1 179 ? 23.547 0.236 -10.414 1 89.44 179 GLU A CA 1
ATOM 1329 C C . GLU A 1 179 ? 23.453 -0.921 -9.422 1 89.44 179 GLU A C 1
ATOM 1331 O O . GLU A 1 179 ? 23.172 -2.057 -9.812 1 89.44 179 GLU A O 1
ATOM 1336 N N . MET A 1 180 ? 23.625 -0.658 -8.227 1 89.5 180 MET A N 1
ATOM 1337 C CA . MET A 1 180 ? 23.578 -1.682 -7.188 1 89.5 180 MET A CA 1
ATOM 1338 C C . MET A 1 180 ? 22.156 -2.232 -7.039 1 89.5 180 MET A C 1
ATOM 1340 O O . MET A 1 180 ? 21.969 -3.445 -6.926 1 89.5 180 MET A O 1
ATOM 1344 N N . SER A 1 181 ? 21.188 -1.344 -7.012 1 90.19 181 SER A N 1
ATOM 1345 C CA . SER A 1 181 ? 19.812 -1.797 -6.859 1 90.19 181 SER A CA 1
ATOM 1346 C C . SER A 1 181 ? 19.344 -2.578 -8.078 1 90.19 181 SER A C 1
ATOM 1348 O O . SER A 1 181 ? 18.547 -3.508 -7.965 1 90.19 181 SER A O 1
ATOM 1350 N N . ALA A 1 182 ? 19.797 -2.205 -9.219 1 85.88 182 ALA A N 1
ATOM 1351 C CA . ALA A 1 182 ? 19.484 -2.943 -10.438 1 85.88 182 ALA A CA 1
ATOM 1352 C C . ALA A 1 182 ? 19.969 -4.387 -10.352 1 85.88 182 ALA A C 1
ATOM 1354 O O . ALA A 1 182 ? 19.344 -5.297 -10.898 1 85.88 182 ALA A O 1
ATOM 1355 N N . GLN A 1 183 ? 21 -4.496 -9.609 1 83.81 183 GLN A N 1
ATOM 1356 C CA . GLN A 1 183 ? 21.594 -5.816 -9.445 1 83.81 183 GLN A CA 1
ATOM 1357 C C . GLN A 1 183 ? 21.125 -6.484 -8.164 1 83.81 183 GLN A C 1
ATOM 1359 O O . GLN A 1 183 ? 21.625 -7.551 -7.789 1 83.81 183 GLN A O 1
ATOM 1364 N N . ARG A 1 184 ? 20.234 -5.852 -7.43 1 87.38 184 ARG A N 1
ATOM 1365 C CA . ARG A 1 184 ? 19.641 -6.371 -6.195 1 87.38 184 ARG A CA 1
ATOM 1366 C C . ARG A 1 184 ? 20.719 -6.645 -5.148 1 87.38 184 ARG A C 1
ATOM 1368 O O . ARG A 1 184 ? 20.703 -7.688 -4.496 1 87.38 184 ARG A O 1
ATOM 1375 N N . ARG A 1 185 ? 21.656 -5.758 -5.074 1 89.25 185 ARG A N 1
ATOM 1376 C CA . ARG A 1 185 ? 22.719 -5.836 -4.07 1 89.25 185 ARG A CA 1
ATOM 1377 C C . ARG A 1 185 ? 22.375 -4.988 -2.852 1 89.25 185 ARG A C 1
ATOM 1379 O O . ARG A 1 185 ? 21.703 -3.963 -2.971 1 89.25 185 ARG A O 1
ATOM 1386 N N . TYR A 1 186 ? 22.844 -5.523 -1.716 1 90.62 186 TYR A N 1
ATOM 1387 C CA . TYR A 1 186 ? 22.75 -4.684 -0.526 1 90.62 186 TYR A CA 1
ATOM 1388 C C . TYR A 1 186 ? 23.469 -3.357 -0.734 1 90.62 186 TYR A C 1
ATOM 1390 O O . TYR A 1 186 ? 24.609 -3.33 -1.166 1 90.62 186 TYR A O 1
ATOM 1398 N N . SER A 1 187 ? 22.734 -2.359 -0.553 1 88.75 187 SER A N 1
ATOM 1399 C CA . SER A 1 187 ? 23.312 -1.021 -0.64 1 88.75 187 SER A CA 1
ATOM 1400 C C . SER A 1 187 ? 22.984 -0.194 0.597 1 88.75 187 SER A C 1
ATOM 1402 O O . SER A 1 187 ? 21.969 0.51 0.626 1 88.75 187 SER A O 1
ATOM 1404 N N . GLY A 1 188 ? 23.859 -0.297 1.545 1 92.69 188 GLY A N 1
ATOM 1405 C CA . GLY A 1 188 ? 23.656 0.416 2.795 1 92.69 188 GLY A CA 1
ATOM 1406 C C . GLY A 1 188 ? 24.281 1.799 2.805 1 92.69 188 GLY A C 1
ATOM 1407 O O . GLY A 1 188 ? 23.609 2.791 2.518 1 92.69 188 GLY A O 1
ATOM 1408 N N . ARG A 1 189 ? 25.578 1.792 2.98 1 90.56 189 ARG A N 1
ATOM 1409 C CA . ARG A 1 189 ? 26.25 3.072 3.145 1 90.56 189 ARG A CA 1
ATOM 1410 C C . ARG A 1 189 ? 27.016 3.455 1.878 1 90.56 189 ARG A C 1
ATOM 1412 O O . ARG A 1 189 ? 27.516 4.574 1.765 1 90.56 189 ARG A O 1
ATOM 1419 N N . GLY A 1 190 ? 26.969 2.486 0.954 1 87.69 190 GLY A N 1
ATOM 1420 C CA . GLY A 1 190 ? 27.469 2.887 -0.35 1 87.69 190 GLY A CA 1
ATOM 1421 C C . GLY A 1 190 ? 26.719 4.059 -0.947 1 87.69 190 GLY A C 1
ATOM 1422 O O . GLY A 1 190 ? 25.562 4.312 -0.585 1 87.69 190 GLY A O 1
ATOM 1423 N N . ASN A 1 191 ? 27.438 4.738 -1.88 1 89.94 191 ASN A N 1
ATOM 1424 C CA . ASN A 1 191 ? 26.844 5.98 -2.359 1 89.94 191 ASN A CA 1
ATOM 1425 C C . ASN A 1 191 ? 26.828 6.043 -3.883 1 89.94 191 ASN A C 1
ATOM 1427 O O . ASN A 1 191 ? 27.328 6.996 -4.477 1 89.94 191 ASN A O 1
ATOM 1431 N N . PRO A 1 192 ? 26.219 5.031 -4.418 1 91.06 192 PRO A N 1
ATOM 1432 C CA . PRO A 1 192 ? 26.125 5.055 -5.879 1 91.06 192 PRO A CA 1
ATOM 1433 C C . PRO A 1 192 ? 25.172 6.137 -6.391 1 91.06 192 PRO A C 1
ATOM 1435 O O . PRO A 1 192 ? 24.25 6.535 -5.684 1 91.06 192 PRO A O 1
ATOM 1438 N N . ALA A 1 193 ? 25.422 6.551 -7.594 1 93.44 193 ALA A N 1
ATOM 1439 C CA . ALA A 1 193 ? 24.531 7.516 -8.25 1 93.44 193 ALA A CA 1
ATOM 1440 C C . ALA A 1 193 ? 23.312 6.82 -8.852 1 93.44 193 ALA A C 1
ATOM 1442 O O . ALA A 1 193 ? 23.312 5.602 -9.039 1 93.44 193 ALA A O 1
ATOM 1443 N N . LEU A 1 194 ? 22.344 7.609 -9.102 1 97.19 194 LEU A N 1
ATOM 1444 C CA . LEU A 1 194 ? 21.188 7.094 -9.852 1 97.19 194 LEU A CA 1
ATOM 1445 C C . LEU A 1 194 ? 21.609 6.668 -11.25 1 97.19 194 LEU A C 1
ATOM 1447 O O . LEU A 1 194 ? 22.422 7.34 -11.898 1 97.19 194 LEU A O 1
ATOM 1451 N N . SER A 1 195 ? 21.078 5.566 -11.711 1 95.44 195 SER A N 1
ATOM 1452 C CA . SER A 1 195 ? 21.203 5.195 -13.117 1 95.44 195 SER A CA 1
ATOM 1453 C C . SER A 1 195 ? 20.312 6.07 -14 1 95.44 195 SER A C 1
ATOM 1455 O O . SER A 1 195 ? 19.594 6.938 -13.5 1 95.44 195 SER A O 1
ATOM 1457 N N . ASP A 1 196 ? 20.406 5.879 -15.281 1 92.88 196 ASP A N 1
ATOM 1458 C CA . ASP A 1 196 ? 19.5 6.598 -16.188 1 92.88 196 ASP A CA 1
ATOM 1459 C C . ASP A 1 196 ? 18.047 6.262 -15.891 1 92.88 196 ASP A C 1
ATOM 1461 O O . ASP A 1 196 ? 17.188 7.148 -15.867 1 92.88 196 ASP A O 1
ATOM 1465 N N . ILE A 1 197 ? 17.859 5.035 -15.625 1 95.69 197 ILE A N 1
ATOM 1466 C CA . ILE A 1 197 ? 16.516 4.594 -15.25 1 95.69 197 ILE A CA 1
ATOM 1467 C C . ILE A 1 197 ? 16.109 5.254 -13.938 1 95.69 197 ILE A C 1
ATOM 1469 O O . ILE A 1 197 ? 14.969 5.719 -13.805 1 95.69 197 ILE A O 1
ATOM 1473 N N . GLY A 1 198 ? 17 5.297 -13.039 1 97.75 198 GLY A N 1
ATOM 1474 C CA . GLY A 1 198 ? 16.734 5.922 -11.758 1 97.75 198 GLY A CA 1
ATOM 1475 C C . GLY A 1 198 ? 16.375 7.391 -11.867 1 97.75 198 GLY A C 1
ATOM 1476 O O . GLY A 1 198 ? 15.484 7.867 -11.156 1 97.75 198 GLY A O 1
ATOM 1477 N N . ARG A 1 199 ? 17.016 8.055 -12.727 1 96.38 199 ARG A N 1
ATOM 1478 C CA . ARG A 1 199 ? 16.719 9.469 -12.938 1 96.38 199 ARG A CA 1
ATOM 1479 C C . ARG A 1 199 ? 15.344 9.648 -13.555 1 96.38 199 ARG A C 1
ATOM 1481 O O . ARG A 1 199 ? 14.602 10.562 -13.172 1 96.38 199 ARG A O 1
ATOM 1488 N N . ARG A 1 200 ? 15.031 8.797 -14.438 1 96.69 200 ARG A N 1
ATOM 1489 C CA . ARG A 1 200 ? 13.703 8.852 -15.039 1 96.69 200 ARG A CA 1
ATOM 1490 C C . ARG A 1 200 ? 12.617 8.562 -14.008 1 96.69 200 ARG A C 1
ATOM 1492 O O . ARG A 1 200 ? 11.57 9.203 -14 1 96.69 200 ARG A O 1
ATOM 1499 N N . GLN A 1 201 ? 12.891 7.637 -13.18 1 97.94 201 GLN A N 1
ATOM 1500 C CA . GLN A 1 201 ? 11.961 7.312 -12.094 1 97.94 201 GLN A CA 1
ATOM 1501 C C . GLN A 1 201 ? 11.766 8.5 -11.164 1 97.94 201 GLN A C 1
ATOM 1503 O O . GLN A 1 201 ? 10.633 8.836 -10.805 1 97.94 201 GLN A O 1
ATOM 1508 N N . ALA A 1 202 ? 12.875 9.102 -10.805 1 98.38 202 ALA A N 1
ATOM 1509 C CA . ALA A 1 202 ? 12.836 10.266 -9.93 1 98.38 202 ALA A CA 1
ATOM 1510 C C . ALA A 1 202 ? 12.023 11.391 -10.555 1 98.38 202 ALA A C 1
ATOM 1512 O O . ALA A 1 202 ? 11.211 12.031 -9.883 1 98.38 202 ALA A O 1
ATOM 1513 N N . ASP A 1 203 ? 12.203 11.57 -11.812 1 97.38 203 ASP A N 1
ATOM 1514 C CA . ASP A 1 203 ? 11.492 12.625 -12.523 1 97.38 203 ASP A CA 1
ATOM 1515 C C . ASP A 1 203 ? 9.992 12.328 -12.578 1 97.38 203 ASP A C 1
ATOM 1517 O O . ASP A 1 203 ? 9.172 13.234 -12.422 1 97.38 203 ASP A O 1
ATOM 1521 N N . ALA A 1 204 ? 9.695 11.109 -12.852 1 97.75 204 ALA A N 1
ATOM 1522 C CA . ALA A 1 204 ? 8.289 10.711 -12.898 1 97.75 204 ALA A CA 1
ATOM 1523 C C . ALA A 1 204 ? 7.617 10.906 -11.539 1 97.75 204 ALA A C 1
ATOM 1525 O O . ALA A 1 204 ? 6.5 11.422 -11.461 1 97.75 204 ALA A O 1
ATOM 1526 N N . ALA A 1 205 ? 8.305 10.523 -10.531 1 98.44 205 ALA A N 1
ATOM 1527 C CA . ALA A 1 205 ? 7.789 10.727 -9.18 1 98.44 205 ALA A CA 1
ATOM 1528 C C . ALA A 1 205 ? 7.613 12.211 -8.875 1 98.44 205 ALA A C 1
ATOM 1530 O O . ALA A 1 205 ? 6.613 12.609 -8.273 1 98.44 205 ALA A O 1
ATOM 1531 N N . ALA A 1 206 ? 8.562 12.945 -9.281 1 98.25 206 ALA A N 1
ATOM 1532 C CA . ALA A 1 206 ? 8.516 14.383 -9.07 1 98.25 206 ALA A CA 1
ATOM 1533 C C . ALA A 1 206 ? 7.277 15 -9.727 1 98.25 206 ALA A C 1
ATOM 1535 O O . ALA A 1 206 ? 6.582 15.812 -9.117 1 98.25 206 ALA A O 1
ATOM 1536 N N . ARG A 1 207 ? 7 14.602 -10.914 1 96.31 207 ARG A N 1
ATOM 1537 C CA . ARG A 1 207 ? 5.84 15.117 -11.641 1 96.31 207 ARG A CA 1
ATOM 1538 C C . ARG A 1 207 ? 4.543 14.734 -10.93 1 96.31 207 ARG A C 1
ATOM 1540 O O . ARG A 1 207 ? 3.643 15.57 -10.781 1 96.31 207 ARG A O 1
ATOM 1547 N N . TYR A 1 208 ? 4.508 13.531 -10.57 1 97.31 208 TYR A N 1
ATOM 1548 C CA . TYR A 1 208 ? 3.326 13.047 -9.859 1 97.31 208 TYR A CA 1
ATOM 1549 C C . TYR A 1 208 ? 3.094 13.844 -8.586 1 97.31 208 TYR A C 1
ATOM 1551 O O . TYR A 1 208 ? 1.969 14.25 -8.297 1 97.31 208 TYR A O 1
ATOM 1559 N N . LEU A 1 209 ? 4.105 14.047 -7.801 1 97.25 209 LEU A N 1
ATOM 1560 C CA . LEU A 1 209 ? 4.031 14.75 -6.523 1 97.25 209 LEU A CA 1
ATOM 1561 C C . LEU A 1 209 ? 3.684 16.219 -6.727 1 97.25 209 LEU A C 1
ATOM 1563 O O . LEU A 1 209 ? 2.947 16.797 -5.93 1 97.25 209 LEU A O 1
ATOM 1567 N N . ALA A 1 210 ? 4.254 16.781 -7.738 1 93.31 210 ALA A N 1
ATOM 1568 C CA . ALA A 1 210 ? 3.938 18.172 -8.047 1 93.31 210 ALA A CA 1
ATOM 1569 C C . ALA A 1 210 ? 2.463 18.344 -8.406 1 93.31 210 ALA A C 1
ATOM 1571 O O . ALA A 1 210 ? 1.826 19.312 -8.016 1 93.31 210 ALA A O 1
ATOM 1572 N N . GLN A 1 211 ? 1.997 17.391 -9.156 1 91.88 211 GLN A N 1
ATOM 1573 C CA . GLN A 1 211 ? 0.586 17.406 -9.523 1 91.88 211 GLN A CA 1
ATOM 1574 C C . GLN A 1 211 ? -0.308 17.234 -8.305 1 91.88 211 GLN A C 1
ATOM 1576 O O . GLN A 1 211 ? -1.36 17.875 -8.203 1 91.88 211 GLN A O 1
ATOM 1581 N N . ARG A 1 212 ? 0.099 16.328 -7.488 1 90.44 212 ARG A N 1
ATOM 1582 C CA . ARG A 1 212 ? -0.629 16.125 -6.238 1 90.44 212 ARG A CA 1
ATOM 1583 C C . ARG A 1 212 ? -0.651 17.406 -5.406 1 90.44 212 ARG A C 1
ATOM 1585 O O . ARG A 1 212 ? -1.701 17.797 -4.898 1 90.44 212 ARG A O 1
ATOM 1592 N N . GLY A 1 213 ? 0.454 18.047 -5.199 1 88.62 213 GLY A N 1
ATOM 1593 C CA . GLY A 1 213 ? 0.576 19.281 -4.449 1 88.62 213 GLY A CA 1
ATOM 1594 C C . GLY A 1 213 ? 0.372 19.109 -2.959 1 88.62 213 GLY A C 1
ATOM 1595 O O . GLY A 1 213 ? 0.326 17.984 -2.465 1 88.62 213 GLY A O 1
ATOM 1596 N N . GLY A 1 214 ? 0.449 20.234 -2.158 1 92.56 214 GLY A N 1
ATOM 1597 C CA . GLY A 1 214 ? 0.159 20.25 -0.733 1 92.56 214 GLY A CA 1
ATOM 1598 C C . GLY A 1 214 ? 1.313 19.75 0.115 1 92.56 214 GLY A C 1
ATOM 1599 O O . GLY A 1 214 ? 1.114 19.328 1.253 1 92.56 214 GLY A O 1
ATOM 1600 N N . ILE A 1 215 ? 2.451 19.766 -0.438 1 97.06 215 ILE A N 1
ATOM 1601 C CA . ILE A 1 215 ? 3.629 19.281 0.279 1 97.06 215 ILE A CA 1
ATOM 1602 C C . ILE A 1 215 ? 4.395 20.469 0.862 1 97.06 215 ILE A C 1
ATOM 1604 O O . ILE A 1 215 ? 4.766 21.391 0.135 1 97.06 215 ILE A O 1
ATOM 1608 N N . ALA A 1 216 ? 4.629 20.406 2.158 1 97 216 ALA A N 1
ATOM 1609 C CA . ALA A 1 216 ? 5.164 21.547 2.885 1 97 216 ALA A CA 1
ATOM 1610 C C . ALA A 1 216 ? 6.688 21.5 2.938 1 97 216 ALA A C 1
ATOM 1612 O O . ALA A 1 216 ? 7.344 22.547 3.057 1 97 216 ALA A O 1
ATOM 1613 N N . ALA A 1 217 ? 7.234 20.344 2.893 1 98.38 217 ALA A N 1
ATOM 1614 C CA . ALA A 1 217 ? 8.68 20.188 3.041 1 98.38 217 ALA A CA 1
ATOM 1615 C C . ALA A 1 217 ? 9.156 18.891 2.381 1 98.38 217 ALA A C 1
ATOM 1617 O O . ALA A 1 217 ? 8.383 17.953 2.209 1 98.38 217 ALA A O 1
ATOM 1618 N N . VAL A 1 218 ? 10.414 18.938 1.97 1 98.75 218 VAL A N 1
ATOM 1619 C CA . VAL A 1 218 ? 11.094 17.766 1.425 1 98.75 218 VAL A CA 1
ATOM 1620 C C . VAL A 1 218 ? 12.305 17.422 2.291 1 98.75 218 VAL A C 1
ATOM 1622 O O . VAL A 1 218 ? 13.203 18.25 2.467 1 98.75 218 VAL A O 1
ATOM 1625 N N . ILE A 1 219 ? 12.281 16.234 2.867 1 98.88 219 ILE A N 1
ATOM 1626 C CA . ILE A 1 219 ? 13.367 15.742 3.715 1 98.88 219 ILE A CA 1
ATOM 1627 C C . ILE A 1 219 ? 14 14.508 3.084 1 98.88 219 ILE A C 1
ATOM 1629 O O . ILE A 1 219 ? 13.297 13.633 2.58 1 98.88 219 ILE A O 1
ATOM 1633 N N . SER A 1 220 ? 15.328 14.43 3.105 1 98.75 220 SER A N 1
ATOM 1634 C CA . SER A 1 220 ? 16 13.344 2.416 1 98.75 220 SER A CA 1
ATOM 1635 C C . SER A 1 220 ? 17.047 12.688 3.312 1 98.75 220 SER A C 1
ATOM 1637 O O . SER A 1 220 ? 17.625 13.344 4.188 1 98.75 220 SER A O 1
ATOM 1639 N N . SER A 1 221 ? 17.219 11.391 3.072 1 98.56 221 SER A N 1
ATOM 1640 C CA . SER A 1 221 ? 18.438 10.734 3.52 1 98.56 221 SER A CA 1
ATOM 1641 C C . SER A 1 221 ? 19.688 11.414 2.947 1 98.56 221 SER A C 1
ATOM 1643 O O . SER A 1 221 ? 19.625 12.023 1.877 1 98.56 221 SER A O 1
ATOM 1645 N N . PRO A 1 222 ? 20.891 11.289 3.621 1 98.06 222 PRO A N 1
ATOM 1646 C CA . PRO A 1 222 ? 22.094 11.977 3.158 1 98.06 222 PRO A CA 1
ATOM 1647 C C . PRO A 1 222 ? 22.719 11.305 1.943 1 98.06 222 PRO A C 1
ATOM 1649 O O . PRO A 1 222 ? 23.594 11.891 1.293 1 98.06 222 PRO A O 1
ATOM 1652 N N . LEU A 1 223 ? 22.391 10.094 1.625 1 97.75 223 LEU A N 1
ATOM 1653 C CA . LEU A 1 223 ? 23.031 9.391 0.521 1 97.75 223 LEU A CA 1
ATOM 1654 C C . LEU A 1 223 ? 22.609 9.977 -0.82 1 97.75 223 LEU A C 1
ATOM 1656 O O . LEU A 1 223 ? 21.453 10.344 -1.005 1 97.75 223 LEU A O 1
ATOM 1660 N N . ARG A 1 224 ? 23.469 9.953 -1.757 1 96.69 224 ARG A N 1
ATOM 1661 C CA . ARG A 1 224 ? 23.328 10.664 -3.023 1 96.69 224 ARG A CA 1
ATOM 1662 C C . ARG A 1 224 ? 22.094 10.172 -3.781 1 96.69 224 ARG A C 1
ATOM 1664 O O . ARG A 1 224 ? 21.359 10.977 -4.375 1 96.69 224 ARG A O 1
ATOM 1671 N N . ARG A 1 225 ? 21.844 8.906 -3.83 1 97.75 225 ARG A N 1
ATOM 1672 C CA . ARG A 1 225 ? 20.719 8.359 -4.57 1 97.75 225 ARG A CA 1
ATOM 1673 C C . ARG A 1 225 ? 19.406 8.914 -4.043 1 97.75 225 ARG A C 1
ATOM 1675 O O . ARG A 1 225 ? 18.5 9.227 -4.824 1 97.75 225 ARG A O 1
ATOM 1682 N N . ALA A 1 226 ? 19.297 9.047 -2.729 1 98.5 226 ALA A N 1
ATOM 1683 C CA . ALA A 1 226 ? 18.109 9.625 -2.123 1 98.5 226 ALA A CA 1
ATOM 1684 C C . ALA A 1 226 ? 18.062 11.133 -2.312 1 98.5 226 ALA A C 1
ATOM 1686 O O . ALA A 1 226 ? 17.016 11.695 -2.643 1 98.5 226 ALA A O 1
ATOM 1687 N N . TYR A 1 227 ? 19.188 11.758 -2.137 1 98.12 227 TYR A N 1
ATOM 1688 C CA . TYR A 1 227 ? 19.266 13.211 -2.262 1 98.12 227 TYR A CA 1
ATOM 1689 C C . TYR A 1 227 ? 18.906 13.656 -3.674 1 98.12 227 TYR A C 1
ATOM 1691 O O . TYR A 1 227 ? 18.156 14.617 -3.854 1 98.12 227 TYR A O 1
ATOM 1699 N N . ASP A 1 228 ? 19.406 12.984 -4.645 1 98.19 228 ASP A N 1
ATOM 1700 C CA . ASP A 1 228 ? 19.109 13.32 -6.035 1 98.19 228 ASP A CA 1
ATOM 1701 C C . ASP A 1 228 ? 17.625 13.094 -6.355 1 98.19 228 ASP A C 1
ATOM 1703 O O . ASP A 1 228 ? 17.016 13.875 -7.082 1 98.19 228 ASP A O 1
ATOM 1707 N N . THR A 1 229 ? 17.109 12.016 -5.844 1 98.81 229 THR A N 1
ATOM 1708 C CA . THR A 1 229 ? 15.688 11.758 -6.016 1 98.81 229 THR A CA 1
ATOM 1709 C C . THR A 1 229 ? 14.852 12.859 -5.367 1 98.81 229 THR A C 1
ATOM 1711 O O . THR A 1 229 ? 13.898 13.359 -5.965 1 98.81 229 THR A O 1
ATOM 1714 N N . ALA A 1 230 ? 15.25 13.25 -4.176 1 98.81 230 ALA A N 1
ATOM 1715 C CA . ALA A 1 230 ? 14.578 14.328 -3.457 1 98.81 230 ALA A CA 1
ATOM 1716 C C . ALA A 1 230 ? 14.719 15.656 -4.207 1 98.81 230 ALA A C 1
ATOM 1718 O O . ALA A 1 230 ? 13.789 16.469 -4.23 1 98.81 230 ALA A O 1
ATOM 1719 N N . GLY A 1 231 ? 15.867 15.805 -4.742 1 98.44 231 GLY A N 1
ATOM 1720 C CA . GLY A 1 231 ? 16.125 17.031 -5.492 1 98.44 231 GLY A CA 1
ATOM 1721 C C . GLY A 1 231 ? 15.188 17.219 -6.672 1 98.44 231 GLY A C 1
ATOM 1722 O O . GLY A 1 231 ? 14.703 18.312 -6.918 1 98.44 231 GLY A O 1
ATOM 1723 N N . ALA A 1 232 ? 14.961 16.172 -7.406 1 98.38 232 ALA A N 1
ATOM 1724 C CA . ALA A 1 232 ? 14.016 16.219 -8.516 1 98.38 232 ALA A CA 1
ATOM 1725 C C . ALA A 1 232 ? 12.625 16.656 -8.039 1 98.38 232 ALA A C 1
ATOM 1727 O O . ALA A 1 232 ? 12 17.531 -8.641 1 98.38 232 ALA A O 1
ATOM 1728 N N . ALA A 1 233 ? 12.188 16.078 -6.965 1 98.5 233 ALA A N 1
ATOM 1729 C CA . ALA A 1 233 ? 10.867 16.391 -6.426 1 98.5 233 ALA A CA 1
ATOM 1730 C C . ALA A 1 233 ? 10.828 17.828 -5.887 1 98.5 233 ALA A C 1
ATOM 1732 O O . ALA A 1 233 ? 9.867 18.562 -6.141 1 98.5 233 ALA A O 1
ATOM 1733 N N . ALA A 1 234 ? 11.859 18.156 -5.141 1 98.06 234 ALA A N 1
ATOM 1734 C CA . ALA A 1 234 ? 11.938 19.484 -4.566 1 98.06 234 ALA A CA 1
ATOM 1735 C C . ALA A 1 234 ? 11.922 20.562 -5.656 1 98.06 234 ALA A C 1
ATOM 1737 O O . ALA A 1 234 ? 11.25 21.578 -5.52 1 98.06 234 ALA A O 1
ATOM 1738 N N . GLY A 1 235 ? 12.68 20.297 -6.691 1 96.38 235 GLY A N 1
ATOM 1739 C CA . GLY A 1 235 ? 12.68 21.203 -7.82 1 96.38 235 GLY A CA 1
ATOM 1740 C C . GLY A 1 235 ? 11.297 21.406 -8.43 1 96.38 235 GLY A C 1
ATOM 1741 O O . GLY A 1 235 ? 10.883 22.531 -8.688 1 96.38 235 GLY A O 1
ATOM 1742 N N . ALA A 1 236 ? 10.609 20.359 -8.609 1 95.75 236 ALA A N 1
ATOM 1743 C CA . ALA A 1 236 ? 9.273 20.406 -9.203 1 95.75 236 ALA A CA 1
ATOM 1744 C C . ALA A 1 236 ? 8.289 21.109 -8.273 1 95.75 236 ALA A C 1
ATOM 1746 O O . ALA A 1 236 ? 7.328 21.734 -8.727 1 95.75 236 ALA A O 1
ATOM 1747 N N . LEU A 1 237 ? 8.531 21.062 -6.965 1 95.5 237 LEU A N 1
ATOM 1748 C CA . LEU A 1 237 ? 7.621 21.594 -5.961 1 95.5 237 LEU A CA 1
ATOM 1749 C C . LEU A 1 237 ? 8.016 23.031 -5.582 1 95.5 237 LEU A C 1
ATOM 1751 O O . LEU A 1 237 ? 7.258 23.719 -4.898 1 95.5 237 LEU A O 1
ATOM 1755 N N . GLY A 1 238 ? 9.156 23.453 -6.043 1 94.75 238 GLY A N 1
ATOM 1756 C CA . GLY A 1 238 ? 9.664 24.75 -5.652 1 94.75 238 GLY A CA 1
ATOM 1757 C C . GLY A 1 238 ? 10.086 24.812 -4.195 1 94.75 238 GLY A C 1
ATOM 1758 O O . GLY A 1 238 ? 9.867 25.828 -3.527 1 94.75 238 GLY A O 1
ATOM 1759 N N . LEU A 1 239 ? 10.602 23.75 -3.664 1 96.88 239 LEU A N 1
ATOM 1760 C CA . LEU A 1 239 ? 11.039 23.641 -2.277 1 96.88 239 LEU A CA 1
ATOM 1761 C C . LEU A 1 239 ? 12.523 23.312 -2.199 1 96.88 239 LEU A C 1
ATOM 1763 O O . LEU A 1 239 ? 13.156 23.016 -3.217 1 96.88 239 LEU A O 1
ATOM 1767 N N . ASP A 1 240 ? 13.07 23.438 -0.972 1 97.38 240 ASP A N 1
ATOM 1768 C CA . ASP A 1 240 ? 14.438 23.016 -0.711 1 97.38 240 ASP A CA 1
ATOM 1769 C C . ASP A 1 240 ? 14.484 21.625 -0.086 1 97.38 240 ASP A C 1
ATOM 1771 O O . ASP A 1 240 ? 13.5 21.188 0.52 1 97.38 240 ASP A O 1
ATOM 1775 N N . VAL A 1 241 ? 15.609 21.016 -0.309 1 98.31 241 VAL A N 1
ATOM 1776 C CA . VAL A 1 241 ? 15.805 19.719 0.318 1 98.31 241 VAL A CA 1
ATOM 1777 C C . VAL A 1 241 ? 16.5 19.891 1.665 1 98.31 241 VAL A C 1
ATOM 1779 O O . VAL A 1 241 ? 17.531 20.547 1.754 1 98.31 241 VAL A O 1
ATOM 1782 N N . THR A 1 242 ? 15.93 19.359 2.711 1 98.44 242 THR A N 1
ATOM 1783 C CA . THR A 1 242 ? 16.578 19.25 4.012 1 98.44 242 THR A CA 1
ATOM 1784 C C . THR A 1 242 ? 17.094 17.828 4.25 1 98.44 242 THR A C 1
ATOM 1786 O O . THR A 1 242 ? 16.375 16.859 4.023 1 98.44 242 THR A O 1
ATOM 1789 N N . VAL A 1 243 ? 18.312 17.75 4.711 1 98.5 243 VAL A N 1
ATOM 1790 C CA . VAL A 1 243 ? 18.891 16.438 4.941 1 98.5 243 VAL A CA 1
ATOM 1791 C C . VAL A 1 243 ? 18.719 16.047 6.406 1 98.5 243 VAL A C 1
ATOM 1793 O O . VAL A 1 243 ? 18.922 16.859 7.305 1 98.5 243 VAL A O 1
ATOM 1796 N N . ASP A 1 244 ? 18.281 14.844 6.664 1 98.56 244 ASP A N 1
ATOM 1797 C CA . ASP A 1 244 ? 18.234 14.234 7.988 1 98.56 244 ASP A CA 1
ATOM 1798 C C . ASP A 1 244 ? 19.047 12.945 8.031 1 98.56 244 ASP A C 1
ATOM 1800 O O . ASP A 1 244 ? 18.672 11.938 7.43 1 98.56 244 ASP A O 1
ATOM 1804 N N . ASP A 1 245 ? 20.094 12.914 8.82 1 98.06 245 ASP A N 1
ATOM 1805 C CA . ASP A 1 245 ? 21.047 11.812 8.852 1 98.06 245 ASP A CA 1
ATOM 1806 C C . ASP A 1 245 ? 20.406 10.539 9.391 1 98.06 245 ASP A C 1
ATOM 1808 O O . ASP A 1 245 ? 20.859 9.43 9.094 1 98.06 245 ASP A O 1
ATOM 1812 N N . ASP A 1 246 ? 19.391 10.672 10.109 1 98.62 246 ASP A N 1
ATOM 1813 C CA . ASP A 1 246 ? 18.766 9.516 10.75 1 98.62 246 ASP A CA 1
ATOM 1814 C C . ASP A 1 246 ? 17.906 8.734 9.75 1 98.62 246 ASP A C 1
ATOM 1816 O O . ASP A 1 246 ? 17.438 7.641 10.055 1 98.62 246 ASP A O 1
ATOM 1820 N N . LEU A 1 247 ? 17.781 9.211 8.492 1 98.69 247 LEU A N 1
ATOM 1821 C CA . LEU A 1 247 ? 17 8.539 7.453 1 98.69 247 LEU A CA 1
ATOM 1822 C C . LEU A 1 247 ? 17.906 7.719 6.547 1 98.69 247 LEU A C 1
ATOM 1824 O O . LEU A 1 247 ? 17.453 7.176 5.535 1 98.69 247 LEU A O 1
ATOM 1828 N N . ILE A 1 248 ? 19.156 7.586 6.949 1 98.5 248 ILE A N 1
ATOM 1829 C CA . ILE A 1 248 ? 20.141 6.875 6.145 1 98.5 248 ILE A CA 1
ATOM 1830 C C . ILE A 1 248 ? 19.844 5.379 6.152 1 98.5 248 ILE A C 1
ATOM 1832 O O . ILE A 1 248 ? 19.219 4.871 7.086 1 98.5 248 ILE A O 1
ATOM 1836 N N . GLU A 1 249 ? 20.219 4.711 5.105 1 98 249 GLU A N 1
ATOM 1837 C CA . GLU A 1 249 ? 20 3.273 4.984 1 98 249 GLU A CA 1
ATOM 1838 C C . GLU A 1 249 ? 20.797 2.502 6.023 1 98 249 GLU A C 1
ATOM 1840 O O . GLU A 1 249 ? 21.781 3.018 6.562 1 98 249 GLU A O 1
ATOM 1845 N N . THR A 1 250 ? 20.344 1.268 6.25 1 97.38 250 THR A N 1
ATOM 1846 C CA . THR A 1 250 ? 21.031 0.342 7.152 1 97.38 250 THR A CA 1
ATOM 1847 C C . THR A 1 250 ? 22.469 0.115 6.715 1 97.38 250 THR A C 1
ATOM 1849 O O . THR A 1 250 ? 22.75 -0.01 5.52 1 97.38 250 THR A O 1
ATOM 1852 N N . ASP A 1 251 ? 23.359 0.157 7.711 1 96.69 251 ASP A N 1
ATOM 1853 C CA . ASP A 1 251 ? 24.734 -0.266 7.453 1 96.69 251 ASP A CA 1
ATOM 1854 C C . ASP A 1 251 ? 24.844 -1.789 7.418 1 96.69 251 ASP A C 1
ATOM 1856 O O . ASP A 1 251 ? 24.828 -2.441 8.469 1 96.69 251 ASP A O 1
ATOM 1860 N N . PHE A 1 252 ? 25.031 -2.318 6.238 1 95.88 252 PHE A N 1
ATOM 1861 C CA . PHE A 1 252 ? 25.078 -3.768 6.09 1 95.88 252 PHE A CA 1
ATOM 1862 C C . PHE A 1 252 ? 26.484 -4.293 6.312 1 95.88 252 PHE A C 1
ATOM 1864 O O . PHE A 1 252 ? 26.75 -5.48 6.121 1 95.88 252 PHE A O 1
ATOM 1871 N N . GLY A 1 253 ? 27.375 -3.396 6.629 1 95.62 253 GLY A N 1
ATOM 1872 C CA . GLY A 1 253 ? 28.75 -3.805 6.906 1 95.62 253 GLY A CA 1
ATOM 1873 C C . GLY A 1 253 ? 29.406 -4.496 5.73 1 95.62 253 GLY A C 1
ATOM 1874 O O . GLY A 1 253 ? 29.406 -3.979 4.609 1 95.62 253 GLY A O 1
ATOM 1875 N N . SER A 1 254 ? 29.969 -5.703 6.023 1 94.06 254 SER A N 1
ATOM 1876 C CA . SER A 1 254 ? 30.719 -6.418 4.996 1 94.06 254 SER A CA 1
ATOM 1877 C C . SER A 1 254 ? 29.781 -7.004 3.941 1 94.06 254 SER A C 1
ATOM 1879 O O . SER A 1 254 ? 30.234 -7.449 2.883 1 94.06 254 SER A O 1
ATOM 1881 N N . TRP A 1 255 ? 28.469 -6.992 4.195 1 94.56 255 TRP A N 1
ATOM 1882 C CA . TRP A 1 255 ? 27.5 -7.508 3.225 1 94.56 255 TRP A CA 1
ATOM 1883 C C . TRP A 1 255 ? 27.203 -6.473 2.146 1 94.56 255 TRP A C 1
ATOM 1885 O O . TRP A 1 255 ? 26.625 -6.797 1.11 1 94.56 255 TRP A O 1
ATOM 1895 N N . ASP A 1 256 ? 27.578 -5.184 2.438 1 93.12 256 ASP A N 1
ATOM 1896 C CA . ASP A 1 256 ? 27.344 -4.148 1.437 1 93.12 256 ASP A CA 1
ATOM 1897 C C . ASP A 1 256 ? 27.969 -4.527 0.098 1 93.12 256 ASP A C 1
ATOM 1899 O O . ASP A 1 256 ? 29.141 -4.918 0.042 1 93.12 256 ASP A O 1
ATOM 1903 N N . GLY A 1 257 ? 27.109 -4.477 -0.938 1 91.75 257 GLY A N 1
ATOM 1904 C CA . GLY A 1 257 ? 27.594 -4.797 -2.27 1 91.75 257 GLY A CA 1
ATOM 1905 C C . GLY A 1 257 ? 27.328 -6.238 -2.668 1 91.75 257 GLY A C 1
ATOM 1906 O O . GLY A 1 257 ? 27.422 -6.586 -3.848 1 91.75 257 GLY A O 1
ATOM 1907 N N . LEU A 1 258 ? 26.984 -7.066 -1.671 1 91.88 258 LEU A N 1
ATOM 1908 C CA . LEU A 1 258 ? 26.688 -8.461 -1.963 1 91.88 258 LEU A CA 1
ATOM 1909 C C . LEU A 1 258 ? 25.203 -8.641 -2.287 1 91.88 258 LEU A C 1
ATOM 1911 O O . LEU A 1 258 ? 24.375 -7.844 -1.852 1 91.88 258 LEU A O 1
ATOM 1915 N N . THR A 1 259 ? 24.969 -9.625 -3.1 1 89.25 259 THR A N 1
ATOM 1916 C CA . THR A 1 259 ? 23.594 -10.062 -3.248 1 89.25 259 THR A CA 1
ATOM 1917 C C . THR A 1 259 ? 23.141 -10.859 -2.025 1 89.25 259 THR A C 1
ATOM 1919 O O . THR A 1 259 ? 23.969 -11.258 -1.201 1 89.25 259 THR A O 1
ATOM 1922 N N . PHE A 1 260 ? 21.906 -11.039 -1.968 1 87.44 260 PHE A N 1
ATOM 1923 C CA . PHE A 1 260 ? 21.344 -11.852 -0.896 1 87.44 260 PHE A CA 1
ATOM 1924 C C . PHE A 1 260 ? 22 -13.227 -0.857 1 87.44 260 PHE A C 1
ATOM 1926 O O . PHE A 1 260 ? 22.406 -13.688 0.207 1 87.44 260 PHE A O 1
ATOM 1933 N N . ALA A 1 261 ? 22.109 -13.789 -1.985 1 86 261 ALA A N 1
ATOM 1934 C CA . ALA A 1 261 ? 22.688 -15.133 -2.098 1 86 261 ALA A CA 1
ATOM 1935 C C . ALA A 1 261 ? 24.156 -15.133 -1.69 1 86 261 ALA A C 1
ATOM 1937 O O . ALA A 1 261 ? 24.609 -16.031 -0.986 1 86 261 ALA A O 1
ATOM 1938 N N . GLU A 1 262 ? 24.875 -14.156 -2.094 1 89.5 262 GLU A N 1
ATOM 1939 C CA . GLU A 1 262 ? 26.281 -14.047 -1.756 1 89.5 262 GLU A CA 1
ATOM 1940 C C . GLU A 1 262 ? 26.484 -13.867 -0.253 1 89.5 262 GLU A C 1
ATOM 1942 O O . GLU A 1 262 ? 27.391 -14.461 0.335 1 89.5 262 GLU A O 1
ATOM 1947 N N . ALA A 1 263 ? 25.656 -13.07 0.332 1 91.69 263 ALA A N 1
ATOM 1948 C CA . ALA A 1 263 ? 25.734 -12.859 1.775 1 91.69 263 ALA A CA 1
ATOM 1949 C C . ALA A 1 263 ? 25.406 -1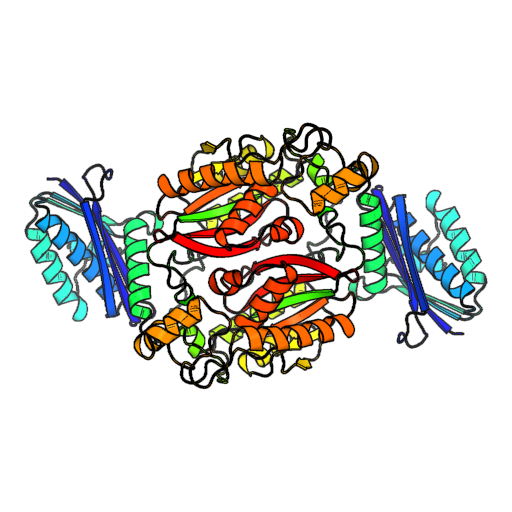4.148 2.533 1 91.69 263 ALA A C 1
ATOM 1951 O O . ALA A 1 263 ? 26.078 -14.477 3.518 1 91.69 263 ALA A O 1
ATOM 1952 N N . ALA A 1 264 ? 24.406 -14.859 2.055 1 89.62 264 ALA A N 1
ATOM 1953 C CA . ALA A 1 264 ? 24.016 -16.125 2.672 1 89.62 264 ALA A CA 1
ATOM 1954 C C . ALA A 1 264 ? 25.125 -17.156 2.574 1 89.62 264 ALA A C 1
ATOM 1956 O O . ALA A 1 264 ? 25.344 -17.938 3.5 1 89.62 264 ALA A O 1
ATOM 1957 N N . GLU A 1 265 ? 25.812 -17.141 1.47 1 91.75 265 GLU A N 1
ATOM 1958 C CA . GLU A 1 265 ? 26.922 -18.062 1.265 1 91.75 265 GLU A CA 1
ATOM 1959 C C . GLU A 1 265 ? 28.125 -17.688 2.139 1 91.75 265 GLU A C 1
ATOM 1961 O O . GLU A 1 265 ? 28.781 -18.578 2.705 1 91.75 265 GLU A O 1
ATOM 1966 N N . ARG A 1 266 ? 28.406 -16.5 2.277 1 91.62 266 ARG A N 1
ATOM 1967 C CA . ARG A 1 266 ? 29.562 -16.016 3.035 1 91.62 266 ARG A CA 1
ATOM 1968 C C . ARG A 1 266 ? 29.375 -16.266 4.527 1 91.62 266 ARG A C 1
ATOM 1970 O O . ARG A 1 266 ? 30.312 -16.703 5.207 1 91.62 266 ARG A O 1
ATOM 1977 N N . ASP A 1 267 ? 28.203 -15.906 5.055 1 92.88 267 ASP A N 1
ATOM 1978 C CA . ASP A 1 267 ? 27.891 -16.047 6.473 1 92.88 267 ASP A CA 1
ATOM 1979 C C . ASP A 1 267 ? 26.562 -16.781 6.676 1 92.88 267 ASP A C 1
ATOM 1981 O O . ASP A 1 267 ? 25.594 -16.203 7.176 1 92.88 267 ASP A O 1
ATOM 1985 N N . PRO A 1 268 ? 26.5 -18.078 6.395 1 91.31 268 PRO A N 1
ATOM 1986 C CA . PRO A 1 268 ? 25.219 -18.797 6.363 1 91.31 268 PRO A CA 1
ATOM 1987 C C . PRO A 1 268 ? 24.484 -18.75 7.695 1 91.31 268 PRO A C 1
ATOM 1989 O O . PRO A 1 268 ? 23.281 -18.469 7.73 1 91.31 268 PRO A O 1
ATOM 1992 N N . GLU A 1 269 ? 25.172 -19 8.82 1 90.81 269 GLU A N 1
ATOM 1993 C CA . GLU A 1 269 ? 24.516 -19.016 10.125 1 90.81 269 GLU A CA 1
ATOM 1994 C C . GLU A 1 269 ? 24.047 -17.625 10.531 1 90.81 269 GLU A C 1
ATOM 1996 O O . GLU A 1 269 ? 22.891 -17.453 10.938 1 90.81 269 GLU A O 1
ATOM 2001 N N . LEU A 1 270 ? 24.938 -16.688 10.352 1 92.69 270 LEU A N 1
ATOM 2002 C CA . LEU A 1 270 ? 24.594 -15.312 10.727 1 92.69 270 LEU A CA 1
ATOM 2003 C C . LEU A 1 270 ? 23.469 -14.773 9.844 1 92.69 270 LEU A C 1
ATOM 2005 O O . LEU A 1 270 ? 22.562 -14.094 10.336 1 92.69 270 LEU A O 1
ATOM 2009 N N . HIS A 1 271 ? 23.562 -15.078 8.609 1 92.12 271 HIS A N 1
ATOM 2010 C CA . HIS A 1 271 ? 22.547 -14.609 7.672 1 92.12 271 HIS A CA 1
ATOM 2011 C C . HIS A 1 271 ? 21.172 -15.18 8.016 1 92.12 271 HIS A C 1
ATOM 2013 O O . HIS A 1 271 ? 20.172 -14.453 7.988 1 92.12 271 HIS A O 1
ATOM 2019 N N . THR A 1 272 ? 21.125 -16.406 8.336 1 87.62 272 THR A N 1
ATOM 2020 C CA . THR A 1 272 ? 19.875 -17.047 8.75 1 87.62 272 THR A CA 1
ATOM 2021 C C . THR A 1 272 ? 19.328 -16.391 10.016 1 87.62 272 THR A C 1
ATOM 2023 O O . THR A 1 272 ? 18.141 -16.141 10.117 1 87.62 272 THR A O 1
ATOM 2026 N N . ARG A 1 273 ? 20.188 -16.125 10.945 1 89.62 273 ARG A N 1
ATOM 2027 C CA . ARG A 1 273 ? 19.797 -15.461 12.18 1 89.62 273 ARG A CA 1
ATOM 2028 C C . ARG A 1 273 ? 19.297 -14.047 11.914 1 89.62 273 ARG A C 1
ATOM 2030 O O . ARG A 1 273 ? 18.312 -13.602 12.508 1 89.62 273 ARG A O 1
ATOM 2037 N N . TRP A 1 274 ? 19.984 -13.406 11.008 1 91.56 274 TRP A N 1
ATOM 2038 C CA . TRP A 1 274 ? 19.656 -12.031 10.648 1 91.56 274 TRP A CA 1
ATOM 2039 C C . TRP A 1 274 ? 18.25 -11.938 10.047 1 91.56 274 TRP A C 1
ATOM 2041 O O . TRP A 1 274 ? 17.547 -10.945 10.258 1 91.56 274 TRP A O 1
ATOM 2051 N N . LEU A 1 275 ? 17.75 -12.938 9.453 1 86.56 275 LEU A N 1
ATOM 2052 C CA . LEU A 1 275 ? 16.438 -12.969 8.797 1 86.56 275 LEU A CA 1
ATOM 2053 C C . LEU A 1 275 ? 15.328 -13.172 9.812 1 86.56 275 LEU A C 1
ATOM 2055 O O . LEU A 1 275 ? 14.148 -13.023 9.484 1 86.56 275 LEU A O 1
ATOM 2059 N N . ARG A 1 276 ? 15.742 -13.438 11.07 1 82.25 276 ARG A N 1
ATOM 2060 C CA . ARG A 1 276 ? 14.711 -13.773 12.055 1 82.25 276 ARG A CA 1
ATOM 2061 C C . ARG A 1 276 ? 14.852 -12.922 13.312 1 82.25 276 ARG A C 1
ATOM 2063 O O . ARG A 1 276 ? 13.969 -12.914 14.164 1 82.25 276 ARG A O 1
ATOM 2070 N N . ASP A 1 277 ? 15.969 -12.32 13.367 1 88.5 277 ASP A N 1
ATOM 2071 C CA . ASP A 1 277 ? 16.312 -11.562 14.57 1 88.5 277 ASP A CA 1
ATOM 2072 C C . ASP A 1 277 ? 16.734 -10.141 14.219 1 88.5 277 ASP A C 1
ATOM 2074 O O . ASP A 1 277 ? 17.828 -9.922 13.727 1 88.5 277 ASP A O 1
ATOM 2078 N N . THR A 1 278 ? 15.914 -9.227 14.57 1 91.81 278 THR A N 1
ATOM 2079 C CA . THR A 1 278 ? 16.188 -7.836 14.234 1 91.81 278 THR A CA 1
ATOM 2080 C C . THR A 1 278 ? 17.344 -7.289 15.062 1 91.81 278 THR A C 1
ATOM 2082 O O . THR A 1 278 ? 17.875 -6.223 14.75 1 91.81 278 THR A O 1
ATOM 2085 N N . GLY A 1 279 ? 17.703 -7.992 16.062 1 92.75 279 GLY A N 1
ATOM 2086 C CA . GLY A 1 279 ? 18.828 -7.578 16.875 1 92.75 279 GLY A CA 1
ATOM 2087 C C . GLY A 1 279 ? 20.156 -8.016 16.312 1 92.75 279 GLY A C 1
ATOM 2088 O O . GLY A 1 279 ? 21.203 -7.523 16.75 1 92.75 279 GLY A O 1
ATOM 2089 N N . ALA A 1 280 ? 20.172 -8.953 15.383 1 93.81 280 ALA A N 1
ATOM 2090 C CA . ALA A 1 280 ? 21.406 -9.43 14.773 1 93.81 280 ALA A CA 1
ATOM 2091 C C . ALA A 1 280 ? 22.016 -8.367 13.867 1 93.81 280 ALA A C 1
ATOM 2093 O O . ALA A 1 280 ? 21.297 -7.656 13.156 1 93.81 280 ALA A O 1
ATOM 2094 N N . GLU A 1 281 ? 23.344 -8.297 13.906 1 95.75 281 GLU A N 1
ATOM 2095 C CA . GLU A 1 281 ? 24.078 -7.336 13.094 1 95.75 281 GLU A CA 1
ATOM 2096 C C . GLU A 1 281 ? 24.859 -8.031 11.977 1 95.75 281 GLU A C 1
ATOM 2098 O O . GLU A 1 281 ? 25.5 -9.062 12.203 1 95.75 281 GLU A O 1
ATOM 2103 N N . PRO A 1 282 ? 24.734 -7.457 10.789 1 94.69 282 PRO A N 1
ATOM 2104 C CA . PRO A 1 282 ? 25.734 -7.895 9.82 1 94.69 282 PRO A CA 1
ATOM 2105 C C . PRO A 1 282 ? 27.172 -7.641 10.297 1 94.69 282 PRO A C 1
ATOM 2107 O O . PRO A 1 282 ? 27.391 -6.805 11.18 1 94.69 282 PRO A O 1
ATOM 2110 N N . PRO A 1 283 ? 28.141 -8.438 9.711 1 94.19 283 PRO A N 1
ATOM 2111 C CA . PRO A 1 283 ? 29.516 -8.188 10.156 1 94.19 283 PRO A CA 1
ATOM 2112 C C . PRO A 1 283 ? 29.969 -6.746 9.914 1 94.19 283 PRO A C 1
ATOM 2114 O O . PRO A 1 283 ? 30.078 -6.316 8.766 1 94.19 283 PRO A O 1
ATOM 2117 N N . GLY A 1 284 ? 30.203 -6.086 11.039 1 95.06 284 GLY A N 1
ATOM 2118 C CA . GLY A 1 284 ? 30.656 -4.707 10.938 1 95.06 284 GLY A CA 1
ATOM 2119 C C . GLY A 1 284 ? 29.531 -3.732 10.641 1 95.06 284 GLY A C 1
ATOM 2120 O O . GLY A 1 284 ? 29.766 -2.58 10.281 1 95.06 284 GLY A O 1
ATOM 2121 N N . GLY A 1 285 ? 28.297 -4.188 10.688 1 96.94 285 GLY A N 1
ATOM 2122 C CA . GLY A 1 285 ? 27.156 -3.342 10.383 1 96.94 285 GLY A CA 1
ATOM 2123 C C . GLY A 1 285 ? 26.281 -3.039 11.586 1 96.94 285 GLY A C 1
ATOM 2124 O O . GLY A 1 285 ? 26.766 -3.062 12.727 1 96.94 285 GLY A O 1
ATOM 2125 N N . GLU A 1 286 ? 25.094 -2.633 11.352 1 96.81 286 GLU A N 1
ATOM 2126 C CA . GLU A 1 286 ? 24.172 -2.301 12.438 1 96.81 286 GLU A CA 1
ATOM 2127 C C . GLU A 1 286 ? 22.938 -3.193 12.406 1 96.81 286 GLU A C 1
ATOM 2129 O O . GLU A 1 286 ? 22.594 -3.762 11.367 1 96.81 286 GLU A O 1
ATOM 2134 N N . SER A 1 287 ? 22.297 -3.342 13.57 1 95.75 287 SER A N 1
ATOM 2135 C CA . SER A 1 287 ? 21.078 -4.145 13.68 1 95.75 287 SER A CA 1
ATOM 2136 C C . SER A 1 287 ? 19.859 -3.348 13.25 1 95.75 287 SER A C 1
ATOM 2138 O O . SER A 1 287 ? 19.875 -2.115 13.227 1 95.75 287 SER A O 1
ATOM 2140 N N . PHE A 1 288 ? 18.812 -4.055 12.898 1 96.06 288 PHE A N 1
ATOM 2141 C CA . PHE A 1 288 ? 17.562 -3.385 12.578 1 96.06 288 PHE A CA 1
ATOM 2142 C C . PHE A 1 288 ? 17 -2.656 13.789 1 96.06 288 PHE A C 1
ATOM 2144 O O . PHE A 1 288 ? 16.375 -1.607 13.656 1 96.06 288 PHE A O 1
ATOM 2151 N N . ASP A 1 289 ? 17.312 -3.129 14.992 1 95.5 289 ASP A N 1
ATOM 2152 C CA . ASP A 1 289 ? 16.906 -2.451 16.219 1 95.5 289 ASP A CA 1
ATOM 2153 C C . ASP A 1 289 ? 17.562 -1.081 16.344 1 95.5 289 ASP A C 1
ATOM 2155 O O . ASP A 1 289 ? 16.922 -0.104 16.719 1 95.5 289 ASP A O 1
ATOM 2159 N N . ALA A 1 290 ? 18.828 -1.1 15.992 1 96.62 290 ALA A N 1
ATOM 2160 C CA . ALA A 1 290 ? 19.547 0.17 16.016 1 96.62 290 ALA A CA 1
ATOM 2161 C C . ALA A 1 290 ? 18.969 1.152 15 1 96.62 290 ALA A C 1
ATOM 2163 O O . ALA A 1 290 ? 18.844 2.346 15.289 1 96.62 290 ALA A O 1
ATOM 2164 N N . VAL A 1 291 ? 18.625 0.668 13.852 1 97.81 291 VAL A N 1
ATOM 2165 C CA . VAL A 1 291 ? 18.031 1.506 12.812 1 97.81 291 VAL A CA 1
ATOM 2166 C C . VAL A 1 291 ? 16.672 2.039 13.297 1 97.81 291 VAL A C 1
ATOM 2168 O O . VAL A 1 291 ? 16.359 3.213 13.086 1 97.81 291 VAL A O 1
ATOM 2171 N N . LEU A 1 292 ? 15.914 1.201 13.938 1 97.25 292 LEU A N 1
ATOM 2172 C CA . LEU A 1 292 ? 14.609 1.616 14.445 1 97.25 292 LEU A CA 1
ATOM 2173 C C . LEU A 1 292 ? 14.75 2.777 15.422 1 97.25 292 LEU A C 1
ATOM 2175 O O . LEU A 1 292 ? 13.961 3.727 15.383 1 97.25 292 LEU A O 1
ATOM 2179 N N . GLU A 1 293 ? 15.758 2.742 16.219 1 96.94 293 GLU A N 1
ATOM 2180 C CA . GLU A 1 293 ? 15.969 3.791 17.203 1 96.94 293 GLU A CA 1
ATOM 2181 C C . GLU A 1 293 ? 16.234 5.141 16.547 1 96.94 293 GLU A C 1
ATOM 2183 O O . GLU A 1 293 ? 15.664 6.156 16.938 1 96.94 293 GLU A O 1
ATOM 2188 N N . ARG A 1 294 ? 17.031 5.129 15.547 1 97.5 294 ARG A N 1
ATOM 2189 C CA . ARG A 1 294 ? 17.328 6.422 14.93 1 97.5 294 ARG A CA 1
ATOM 2190 C C . ARG A 1 294 ? 16.172 6.887 14.055 1 97.5 294 ARG A C 1
ATOM 2192 O O . ARG A 1 294 ? 15.93 8.086 13.93 1 97.5 294 ARG A O 1
ATOM 2199 N N . VAL A 1 295 ? 15.477 5.973 13.461 1 98.38 295 VAL A N 1
ATOM 2200 C CA . VAL A 1 295 ? 14.32 6.34 12.648 1 98.38 295 VAL A CA 1
ATOM 2201 C C . VAL A 1 295 ? 13.227 6.918 13.547 1 98.38 295 VAL A C 1
ATOM 2203 O O . VAL A 1 295 ? 12.516 7.844 13.148 1 98.38 295 VAL A O 1
ATOM 2206 N N . LEU A 1 296 ? 13.125 6.391 14.734 1 97.44 296 LEU A N 1
ATOM 2207 C CA . LEU A 1 296 ? 12.195 6.945 15.711 1 97.44 296 LEU A CA 1
ATOM 2208 C C . LEU A 1 296 ? 12.523 8.406 16.016 1 97.44 296 LEU A C 1
ATOM 2210 O O . LEU A 1 296 ? 11.633 9.25 16.094 1 97.44 296 LEU A O 1
ATOM 2214 N N . ARG A 1 297 ? 13.781 8.711 16.156 1 97.56 297 ARG A N 1
ATOM 2215 C CA . ARG A 1 297 ? 14.211 10.086 16.391 1 97.56 297 ARG A CA 1
ATOM 2216 C C . ARG A 1 297 ? 13.859 10.977 15.203 1 97.56 297 ARG A C 1
ATOM 2218 O O . ARG A 1 297 ? 13.391 12.109 15.383 1 97.56 297 ARG A O 1
ATOM 2225 N N . ALA A 1 298 ? 14.078 10.461 14.031 1 98.44 298 ALA A N 1
ATOM 2226 C CA . ALA A 1 298 ? 13.734 11.211 12.828 1 98.44 298 ALA A CA 1
ATOM 2227 C C . ALA A 1 298 ? 12.234 11.508 12.773 1 98.44 298 ALA A C 1
ATOM 2229 O O . ALA A 1 298 ? 11.828 12.641 12.484 1 98.44 298 ALA A O 1
ATOM 2230 N N . ARG A 1 299 ? 11.453 10.477 13.008 1 98.19 299 ARG A N 1
ATOM 2231 C CA . ARG A 1 299 ? 10 10.641 13.008 1 98.19 299 ARG A CA 1
ATOM 2232 C C . ARG A 1 299 ? 9.578 11.734 13.984 1 98.19 299 ARG A C 1
ATOM 2234 O O . ARG A 1 299 ? 8.766 12.602 13.641 1 98.19 299 ARG A O 1
ATOM 2241 N N . GLU A 1 300 ? 10.133 11.695 15.172 1 96.88 300 GLU A N 1
ATOM 2242 C CA . GLU A 1 300 ? 9.789 12.672 16.203 1 96.88 300 GLU A CA 1
ATOM 2243 C C . GLU A 1 300 ? 10.18 14.086 15.766 1 96.88 300 GLU A C 1
ATOM 2245 O O . GLU A 1 300 ? 9.414 15.031 15.969 1 96.88 300 GLU A O 1
ATOM 2250 N N . ARG A 1 301 ? 11.328 14.18 15.219 1 97.44 301 ARG A N 1
ATOM 2251 C CA . ARG A 1 301 ? 11.789 15.477 14.734 1 97.44 301 ARG A CA 1
ATOM 2252 C C . ARG A 1 301 ? 10.875 16.016 13.641 1 97.44 301 ARG A C 1
ATOM 2254 O O . ARG A 1 301 ? 10.477 17.172 13.672 1 97.44 301 ARG A O 1
ATOM 2261 N N . ILE A 1 302 ? 10.484 15.172 12.727 1 97.88 302 ILE A N 1
ATOM 2262 C CA . ILE A 1 302 ? 9.664 15.586 11.594 1 97.88 302 ILE A CA 1
ATOM 2263 C C . ILE A 1 302 ? 8.273 16 12.086 1 97.88 302 ILE A C 1
ATOM 2265 O O . ILE A 1 302 ? 7.77 17.062 11.711 1 97.88 302 ILE A O 1
ATOM 2269 N N . ILE A 1 303 ? 7.703 15.188 12.914 1 96.12 303 ILE A N 1
ATOM 2270 C CA . ILE A 1 303 ? 6.367 15.461 13.43 1 96.12 303 ILE A CA 1
ATOM 2271 C C . ILE A 1 303 ? 6.387 16.75 14.258 1 96.12 303 ILE A C 1
ATOM 2273 O O . ILE A 1 303 ? 5.465 17.562 14.172 1 96.12 303 ILE A O 1
ATOM 2277 N N . GLY A 1 304 ? 7.453 16.906 15.031 1 94.69 304 GLY A N 1
ATOM 2278 C CA . GLY A 1 304 ? 7.57 18.109 15.852 1 94.69 304 GLY A CA 1
ATOM 2279 C C . GLY A 1 304 ? 7.738 19.375 15.031 1 94.69 304 GLY A C 1
ATOM 2280 O O . GLY A 1 304 ? 7.152 20.406 15.359 1 94.69 304 GLY A O 1
ATOM 2281 N N . THR A 1 305 ? 8.477 19.312 13.992 1 95.69 305 THR A N 1
ATOM 2282 C CA . THR A 1 305 ? 8.812 20.469 13.18 1 95.69 305 THR A CA 1
ATOM 2283 C C . THR A 1 305 ? 7.695 20.781 12.195 1 95.69 305 THR A C 1
ATOM 2285 O O . THR A 1 305 ? 7.457 21.953 11.867 1 95.69 305 THR A O 1
ATOM 2288 N N . HIS A 1 306 ? 6.977 19.797 11.719 1 96.06 306 HIS A N 1
ATOM 2289 C CA . HIS A 1 306 ? 6.012 19.969 10.641 1 96.06 306 HIS A CA 1
ATOM 2290 C C . HIS A 1 306 ? 4.633 19.453 11.047 1 96.06 306 HIS A C 1
ATOM 2292 O O . HIS A 1 306 ? 3.984 18.734 10.289 1 96.06 306 HIS A O 1
ATOM 2298 N N . GLN A 1 307 ? 4.227 19.828 12.211 1 91.88 307 GLN A N 1
ATOM 2299 C CA . GLN A 1 307 ? 2.971 19.328 12.758 1 91.88 307 GLN A CA 1
ATOM 2300 C C . GLN A 1 307 ? 1.794 19.688 11.852 1 91.88 307 GLN A C 1
ATOM 2302 O O . GLN A 1 307 ? 1.651 20.844 11.445 1 91.88 307 GLN A O 1
ATOM 2307 N N . GLY A 1 308 ? 1.031 18.672 11.492 1 92.44 308 GLY A N 1
ATOM 2308 C CA . GLY A 1 308 ? -0.223 18.906 10.797 1 92.44 308 GLY A CA 1
ATOM 2309 C C . GLY A 1 308 ? -0.039 19.172 9.312 1 92.44 308 GLY A C 1
ATOM 2310 O O . GLY A 1 308 ? -0.965 19.641 8.641 1 92.44 308 GLY A O 1
ATOM 2311 N N . THR A 1 309 ? 1.125 18.984 8.797 1 95.62 309 THR A N 1
ATOM 2312 C CA . THR A 1 309 ? 1.392 19.234 7.387 1 95.62 309 THR A CA 1
ATOM 2313 C C . THR A 1 309 ? 1.796 17.938 6.684 1 95.62 309 THR A C 1
ATOM 2315 O O . THR A 1 309 ? 1.907 16.891 7.32 1 95.62 309 THR A O 1
ATOM 2318 N N . THR A 1 310 ? 1.914 18.047 5.375 1 97.75 310 THR A N 1
ATOM 2319 C CA . THR A 1 310 ? 2.387 16.938 4.562 1 97.75 310 THR A CA 1
ATOM 2320 C C . THR A 1 310 ? 3.865 17.094 4.227 1 97.75 310 THR A C 1
ATOM 2322 O O . THR A 1 310 ? 4.281 18.156 3.73 1 97.75 310 THR A O 1
ATOM 2325 N N . VAL A 1 311 ? 4.617 16.094 4.539 1 98.75 311 VAL A N 1
ATOM 2326 C CA . VAL A 1 311 ? 6.062 16.125 4.336 1 98.75 311 VAL A CA 1
ATOM 2327 C C . VAL A 1 311 ? 6.48 14.984 3.412 1 98.75 311 VAL A C 1
ATOM 2329 O O . VAL A 1 311 ? 6.055 13.836 3.594 1 98.75 311 VAL A O 1
ATOM 2332 N N . LEU A 1 312 ? 7.25 15.328 2.375 1 98.88 312 LEU A N 1
ATOM 2333 C CA . LEU A 1 312 ? 7.871 14.281 1.564 1 98.88 312 LEU A CA 1
ATOM 2334 C C . LEU A 1 312 ? 9.172 13.805 2.201 1 98.88 312 LEU A C 1
ATOM 2336 O O . LEU A 1 312 ? 10.07 14.602 2.469 1 98.88 312 LEU A O 1
ATOM 2340 N N . VAL A 1 313 ? 9.234 12.555 2.484 1 98.94 313 VAL A N 1
ATOM 2341 C CA . VAL A 1 313 ? 10.43 11.93 3.043 1 98.94 313 VAL A CA 1
ATOM 2342 C C . VAL A 1 313 ? 11.023 10.953 2.029 1 98.94 313 VAL A C 1
ATOM 2344 O O . VAL A 1 313 ? 10.406 9.945 1.692 1 98.94 313 VAL A O 1
ATOM 2347 N N . VAL A 1 314 ? 12.211 11.266 1.511 1 98.94 314 VAL A N 1
ATOM 2348 C CA . VAL A 1 314 ? 12.883 10.414 0.535 1 98.94 314 VAL A CA 1
ATOM 2349 C C . VAL A 1 314 ? 13.992 9.617 1.22 1 98.94 314 VAL A C 1
ATOM 2351 O O . VAL A 1 314 ? 14.906 10.195 1.804 1 98.94 314 VAL A O 1
ATOM 2354 N N . SER A 1 315 ? 13.883 8.344 1.15 1 98.81 315 SER A N 1
ATOM 2355 C CA . SER A 1 315 ? 14.797 7.477 1.897 1 98.81 315 SER A CA 1
ATOM 2356 C C . SER A 1 315 ? 14.953 6.121 1.219 1 98.81 315 SER A C 1
ATOM 2358 O O . SER A 1 315 ? 15.008 6.039 -0.01 1 98.81 315 SER A O 1
ATOM 2360 N N . HIS A 1 316 ? 15.219 5.145 2.006 1 98.38 316 HIS A N 1
ATOM 2361 C CA . HIS A 1 316 ? 15.578 3.811 1.539 1 98.38 316 HIS A CA 1
ATOM 2362 C C . HIS A 1 316 ? 14.602 2.764 2.07 1 98.38 316 HIS A C 1
ATOM 2364 O O . HIS A 1 316 ? 13.617 3.102 2.73 1 98.38 316 HIS A O 1
ATOM 2370 N N . VAL A 1 317 ? 14.852 1.542 1.719 1 97.62 317 VAL A N 1
ATOM 2371 C CA . VAL A 1 317 ? 13.953 0.44 2.057 1 97.62 317 VAL A CA 1
ATOM 2372 C C . VAL A 1 317 ? 13.797 0.348 3.572 1 97.62 317 VAL A C 1
ATOM 2374 O O . VAL A 1 317 ? 12.68 0.438 4.094 1 97.62 317 VAL A O 1
ATOM 2377 N N . THR A 1 318 ? 14.891 0.263 4.305 1 97.5 318 THR A N 1
ATOM 2378 C CA . THR A 1 318 ? 14.82 -0.088 5.719 1 97.5 318 THR A CA 1
ATOM 2379 C C . THR A 1 318 ? 14.172 1.036 6.523 1 97.5 318 THR A C 1
ATOM 2381 O O . THR A 1 318 ? 13.227 0.802 7.277 1 97.5 318 THR A O 1
ATOM 2384 N N . PRO A 1 319 ? 14.602 2.27 6.344 1 98.56 319 PRO A N 1
ATOM 2385 C CA . PRO A 1 319 ? 13.945 3.324 7.121 1 98.56 319 PRO A CA 1
ATOM 2386 C C . PRO A 1 319 ? 12.461 3.479 6.777 1 98.56 319 PRO A C 1
ATOM 2388 O O . PRO A 1 319 ? 11.641 3.715 7.668 1 98.56 319 PRO A O 1
ATOM 2391 N N . ILE A 1 320 ? 12.117 3.357 5.527 1 98.75 320 ILE A N 1
ATOM 2392 C CA . ILE A 1 320 ? 10.719 3.486 5.137 1 98.75 320 ILE A CA 1
ATOM 2393 C C . ILE A 1 320 ? 9.898 2.361 5.77 1 98.75 320 ILE A C 1
ATOM 2395 O O . ILE A 1 320 ? 8.812 2.598 6.297 1 98.75 320 ILE A O 1
ATOM 2399 N N . LYS A 1 321 ? 10.406 1.2 5.754 1 98.25 321 LYS A N 1
ATOM 2400 C CA . LYS A 1 321 ? 9.719 0.084 6.395 1 98.25 321 LYS A CA 1
ATOM 2401 C C . LYS A 1 321 ? 9.539 0.331 7.891 1 98.25 321 LYS A C 1
ATOM 2403 O O . LYS A 1 321 ? 8.508 -0.021 8.469 1 98.25 321 LYS A O 1
ATOM 2408 N N . MET A 1 322 ? 10.547 0.923 8.5 1 98.12 322 MET A N 1
ATOM 2409 C CA . MET A 1 322 ? 10.453 1.22 9.922 1 98.12 322 MET A CA 1
ATOM 2410 C C . MET A 1 322 ? 9.336 2.225 10.195 1 98.12 322 MET A C 1
ATOM 2412 O O . MET A 1 322 ? 8.578 2.072 11.156 1 98.12 322 MET A O 1
ATOM 2416 N N . LEU A 1 323 ? 9.281 3.199 9.359 1 98.62 323 LEU A N 1
ATOM 2417 C CA . LEU A 1 323 ? 8.242 4.207 9.539 1 98.62 323 LEU A CA 1
ATOM 2418 C C . LEU A 1 323 ? 6.855 3.596 9.359 1 98.62 323 LEU A C 1
ATOM 2420 O O . LEU A 1 323 ? 5.922 3.928 10.094 1 98.62 323 LEU A O 1
ATOM 2424 N N . LEU A 1 324 ? 6.734 2.729 8.422 1 98.5 324 LEU A N 1
ATOM 2425 C CA . LEU A 1 324 ? 5.469 2.033 8.203 1 98.5 324 LEU A CA 1
ATOM 2426 C C . LEU A 1 324 ? 5.156 1.095 9.359 1 98.5 324 LEU A C 1
ATOM 2428 O O . LEU A 1 324 ? 4.004 1.001 9.797 1 98.5 324 LEU A O 1
ATOM 2432 N N . ARG A 1 325 ? 6.18 0.412 9.852 1 97.25 325 ARG A N 1
ATOM 2433 C CA . ARG A 1 325 ? 6.031 -0.443 11.023 1 97.25 325 ARG A CA 1
ATOM 2434 C C . ARG A 1 325 ? 5.492 0.347 12.211 1 97.25 325 ARG A C 1
ATOM 2436 O O . ARG A 1 325 ? 4.559 -0.093 12.883 1 97.25 325 ARG A O 1
ATOM 2443 N N . LEU A 1 326 ? 6.039 1.482 12.422 1 96.5 326 LEU A N 1
ATOM 2444 C CA . LEU A 1 326 ? 5.625 2.348 13.523 1 96.5 326 LEU A CA 1
ATOM 2445 C C . LEU A 1 326 ? 4.191 2.832 13.32 1 96.5 326 LEU A C 1
ATOM 2447 O O . LEU A 1 326 ? 3.395 2.826 14.266 1 96.5 326 LEU A O 1
ATOM 2451 N N . ALA A 1 327 ? 3.895 3.189 12.133 1 97.56 327 ALA A N 1
ATOM 2452 C CA . ALA A 1 327 ? 2.561 3.707 11.852 1 97.56 327 ALA A CA 1
ATOM 2453 C C . ALA A 1 327 ? 1.504 2.617 12.008 1 97.56 327 ALA A C 1
ATOM 2455 O O . ALA A 1 327 ? 0.382 2.889 12.438 1 97.56 327 ALA A O 1
ATOM 2456 N N . LEU A 1 328 ? 1.858 1.424 11.672 1 96.62 328 LEU A N 1
ATOM 2457 C CA . LEU A 1 328 ? 0.935 0.297 11.758 1 96.62 328 LEU A CA 1
ATOM 2458 C C . LEU A 1 328 ? 0.921 -0.292 13.164 1 96.62 328 LEU A C 1
ATOM 2460 O O . LEU A 1 328 ? 0.083 -1.141 13.477 1 96.62 328 LEU A O 1
ATOM 2464 N N . ASP A 1 329 ? 1.812 0.123 13.953 1 93.31 329 ASP A N 1
ATOM 2465 C CA . ASP A 1 329 ? 2.045 -0.527 15.242 1 93.31 329 ASP A CA 1
ATOM 2466 C C . ASP A 1 329 ? 2.211 -2.035 15.07 1 93.31 329 ASP A C 1
ATOM 2468 O O . ASP A 1 329 ? 1.556 -2.818 15.758 1 93.31 329 ASP A O 1
ATOM 2472 N N . ALA A 1 330 ? 3 -2.408 14.094 1 93.44 330 ALA A N 1
ATOM 2473 C CA . ALA A 1 330 ? 3.215 -3.809 13.742 1 93.44 330 ALA A CA 1
ATOM 2474 C C . ALA A 1 330 ? 4.5 -4.344 14.367 1 93.44 330 ALA A C 1
ATOM 2476 O O . ALA A 1 330 ? 5.352 -3.57 14.812 1 93.44 330 ALA A O 1
ATOM 2477 N N . GLY A 1 331 ? 4.621 -5.637 14.453 1 90.5 331 GLY A N 1
ATOM 2478 C CA . GLY A 1 331 ? 5.836 -6.281 14.93 1 90.5 331 GLY A CA 1
ATOM 2479 C C . GLY A 1 331 ? 6.941 -6.293 13.891 1 90.5 331 GLY A C 1
ATOM 2480 O O . GLY A 1 331 ? 6.77 -5.781 12.781 1 90.5 331 GLY A O 1
ATOM 2481 N N . PRO A 1 332 ? 8.062 -6.895 14.219 1 90.5 332 PRO A N 1
ATOM 2482 C CA . PRO A 1 332 ? 9.258 -6.84 13.375 1 90.5 332 PRO A CA 1
ATOM 2483 C C . PRO A 1 332 ? 9.117 -7.672 12.102 1 90.5 332 PRO A C 1
ATOM 2485 O O . PRO A 1 332 ? 9.906 -7.512 11.164 1 90.5 332 PRO A O 1
ATOM 2488 N N . SER A 1 333 ? 8.078 -8.523 12.023 1 89.44 333 SER A N 1
ATOM 2489 C CA . SER A 1 333 ? 7.934 -9.398 10.867 1 89.44 333 SER A CA 1
ATOM 2490 C C . SER A 1 333 ? 7.75 -8.594 9.586 1 89.44 333 SER A C 1
ATOM 2492 O O . SER A 1 333 ? 8.094 -9.062 8.5 1 89.44 333 SER A O 1
ATOM 2494 N N . ILE A 1 334 ? 7.25 -7.379 9.672 1 91.5 334 ILE A N 1
ATOM 2495 C CA . ILE A 1 334 ? 6.961 -6.539 8.508 1 91.5 334 ILE A CA 1
ATOM 2496 C C . ILE A 1 334 ? 8.25 -6.273 7.734 1 91.5 334 ILE A C 1
ATOM 2498 O O . ILE A 1 334 ? 8.227 -6.125 6.508 1 91.5 334 ILE A O 1
ATOM 2502 N N . GLN A 1 335 ? 9.367 -6.281 8.445 1 91.19 335 GLN A N 1
ATOM 2503 C CA . GLN A 1 335 ? 10.664 -6.039 7.82 1 91.19 335 GLN A CA 1
ATOM 2504 C C . GLN A 1 335 ? 10.961 -7.082 6.742 1 91.19 335 GLN A C 1
ATOM 2506 O O . GLN A 1 335 ? 11.609 -6.777 5.742 1 91.19 335 GLN A O 1
ATOM 2511 N N . TYR A 1 336 ? 10.312 -8.195 6.906 1 89.38 336 TYR A N 1
ATOM 2512 C CA . TYR A 1 336 ? 10.664 -9.312 6.043 1 89.38 336 TYR A CA 1
ATOM 2513 C C . TYR A 1 336 ? 9.5 -9.672 5.121 1 89.38 336 TYR A C 1
ATOM 2515 O O . TYR A 1 336 ? 9.602 -10.609 4.324 1 89.38 336 TYR A O 1
ATOM 2523 N N . ARG A 1 337 ? 8.414 -8.906 5.227 1 94.06 337 ARG A N 1
ATOM 2524 C CA . ARG A 1 337 ? 7.215 -9.344 4.516 1 94.06 337 ARG A CA 1
ATOM 2525 C C . ARG A 1 337 ? 6.652 -8.219 3.65 1 94.06 337 ARG A C 1
ATOM 2527 O O . ARG A 1 337 ? 5.719 -8.43 2.873 1 94.06 337 ARG A O 1
ATOM 2534 N N . LEU A 1 338 ? 7.18 -7.094 3.762 1 96.38 338 LEU A N 1
ATOM 2535 C CA . LEU A 1 338 ? 6.715 -5.945 2.992 1 96.38 338 LEU A CA 1
ATOM 2536 C C . LEU A 1 338 ? 7.703 -5.605 1.88 1 96.38 338 LEU A C 1
ATOM 2538 O O . LEU A 1 338 ? 8.891 -5.402 2.139 1 96.38 338 LEU A O 1
ATOM 2542 N N . HIS A 1 339 ? 7.191 -5.516 0.699 1 95.62 339 HIS A N 1
ATOM 2543 C CA . HIS A 1 339 ? 8.023 -5.195 -0.452 1 95.62 339 HIS A CA 1
ATOM 2544 C C . HIS A 1 339 ? 7.914 -3.717 -0.817 1 95.62 339 HIS A C 1
ATOM 2546 O O . HIS A 1 339 ? 6.82 -3.154 -0.814 1 95.62 339 HIS A O 1
ATOM 2552 N N . LEU A 1 340 ? 9.047 -3.117 -1.132 1 97.06 340 LEU A N 1
ATOM 2553 C CA . LEU A 1 340 ? 9.078 -1.743 -1.619 1 97.06 340 LEU A CA 1
ATOM 2554 C C . LEU A 1 340 ? 9.859 -1.65 -2.926 1 97.06 340 LEU A C 1
ATOM 2556 O O . LEU A 1 340 ? 11.047 -1.993 -2.971 1 97.06 340 LEU A O 1
ATOM 2560 N N . ASP A 1 341 ? 9.211 -1.161 -3.955 1 96.81 341 ASP A N 1
ATOM 2561 C CA . ASP A 1 341 ? 9.852 -0.963 -5.25 1 96.81 341 ASP A CA 1
ATOM 2562 C C . ASP A 1 341 ? 10.641 0.343 -5.273 1 96.81 341 ASP A C 1
ATOM 2564 O O . ASP A 1 341 ? 10.438 1.216 -4.43 1 96.81 341 ASP A O 1
ATOM 2568 N N . LEU A 1 342 ? 11.539 0.388 -6.254 1 97.06 342 LEU A N 1
ATOM 2569 C CA . LEU A 1 342 ? 12.273 1.625 -6.492 1 97.06 342 LEU A CA 1
ATOM 2570 C C . LEU A 1 342 ? 11.328 2.748 -6.902 1 97.06 342 LEU A C 1
ATOM 2572 O O . LEU A 1 342 ? 10.406 2.531 -7.688 1 97.06 342 LEU A O 1
ATOM 2576 N N . ALA A 1 343 ? 11.57 3.922 -6.281 1 98.31 343 ALA A N 1
ATOM 2577 C CA . ALA A 1 343 ? 10.789 5.133 -6.535 1 98.31 343 ALA A CA 1
ATOM 2578 C C . ALA A 1 343 ? 9.32 4.918 -6.188 1 98.31 343 ALA A C 1
ATOM 2580 O O . ALA A 1 343 ? 8.438 5.543 -6.781 1 98.31 343 ALA A O 1
ATOM 2581 N N . SER A 1 344 ? 9.047 3.996 -5.305 1 98.44 344 SER A N 1
ATOM 2582 C CA . SER A 1 344 ? 7.668 3.754 -4.879 1 98.44 344 SER A CA 1
ATOM 2583 C C . SER A 1 344 ? 7.25 4.73 -3.781 1 98.44 344 SER A C 1
ATOM 2585 O O . SER A 1 344 ? 8.086 5.18 -2.992 1 98.44 344 SER A O 1
ATOM 2587 N N . LEU A 1 345 ? 5.965 4.973 -3.773 1 98.75 345 LEU A N 1
ATOM 2588 C CA . LEU A 1 345 ? 5.395 5.918 -2.818 1 98.75 345 LEU A CA 1
ATOM 2589 C C . LEU A 1 345 ? 4.516 5.199 -1.799 1 98.75 345 LEU A C 1
ATOM 2591 O O . LEU A 1 345 ? 3.689 4.359 -2.166 1 98.75 345 LEU A O 1
ATOM 2595 N N . SER A 1 346 ? 4.723 5.469 -0.516 1 98.81 346 SER A N 1
ATOM 2596 C CA . SER A 1 346 ? 3.869 5.062 0.597 1 98.81 346 SER A CA 1
ATOM 2597 C C . SER A 1 346 ? 3.455 6.266 1.44 1 98.81 346 SER A C 1
ATOM 2599 O O . SER A 1 346 ? 4.098 7.316 1.393 1 98.81 346 SER A O 1
ATOM 2601 N N . ILE A 1 347 ? 2.361 6.109 2.188 1 98.69 347 ILE A N 1
ATOM 2602 C CA . ILE A 1 347 ? 1.854 7.23 2.971 1 98.69 347 ILE A CA 1
ATOM 2603 C C . ILE A 1 347 ? 1.529 6.766 4.387 1 98.69 347 ILE A C 1
ATOM 2605 O O . ILE A 1 347 ? 0.767 5.816 4.578 1 98.69 347 ILE A O 1
ATOM 2609 N N . ALA A 1 348 ? 2.123 7.398 5.344 1 98.5 348 ALA A N 1
ATOM 2610 C CA . ALA A 1 348 ? 1.83 7.207 6.762 1 98.5 348 ALA A CA 1
ATOM 2611 C C . ALA A 1 348 ? 1.36 8.508 7.402 1 98.5 348 ALA A C 1
ATOM 2613 O O . ALA A 1 348 ? 1.883 9.586 7.098 1 98.5 348 ALA A O 1
ATOM 2614 N N . GLU A 1 349 ? 0.415 8.383 8.273 1 97.44 349 GLU A N 1
ATOM 2615 C CA . GLU A 1 349 ? -0.126 9.539 8.984 1 97.44 349 GLU A CA 1
ATOM 2616 C C . GLU A 1 349 ? 0.028 9.383 10.492 1 97.44 349 GLU A C 1
ATOM 2618 O O . GLU A 1 349 ? -0.252 8.32 11.039 1 97.44 349 GLU A O 1
ATOM 2623 N N . PHE A 1 350 ? 0.513 10.406 11.109 1 96.56 350 PHE A N 1
ATOM 2624 C CA . PHE A 1 350 ? 0.693 10.453 12.555 1 96.56 350 PHE A CA 1
ATOM 2625 C C . PHE A 1 350 ? -0.137 11.57 13.172 1 96.56 350 PHE A C 1
ATOM 2627 O O . PHE A 1 350 ? 0.062 12.742 12.852 1 96.56 350 PHE A O 1
ATOM 2634 N N . TYR A 1 351 ? -0.972 11.195 14.062 1 91.94 351 TYR A N 1
ATOM 2635 C CA . TYR A 1 351 ? -1.917 12.133 14.656 1 91.94 351 TYR A CA 1
ATOM 2636 C C . TYR A 1 351 ? -1.378 12.695 15.969 1 91.94 351 TYR A C 1
ATOM 2638 O O . TYR A 1 351 ? -0.57 12.047 16.641 1 91.94 351 TYR A O 1
ATOM 2646 N N . PRO A 1 352 ? -1.836 13.852 16.344 1 88.12 352 PRO A N 1
ATOM 2647 C CA . PRO A 1 352 ? -1.328 14.484 17.562 1 88.12 352 PRO A CA 1
ATOM 2648 C C . PRO A 1 352 ? -1.659 13.695 18.812 1 88.12 352 PRO A C 1
ATOM 2650 O O . PRO A 1 352 ? -0.958 13.812 19.828 1 88.12 352 PRO A O 1
ATOM 2653 N N . ASP A 1 353 ? -2.65 12.891 18.812 1 85.06 353 ASP A N 1
ATOM 2654 C CA . ASP A 1 353 ? -3.051 12.156 20 1 85.06 353 ASP A CA 1
ATOM 2655 C C . ASP A 1 353 ? -2.287 10.836 20.125 1 85.06 353 ASP A C 1
ATOM 2657 O O . ASP A 1 353 ? -2.559 10.031 21.016 1 85.06 353 ASP A O 1
ATOM 2661 N N . GLY A 1 354 ? -1.398 10.578 19.188 1 87.88 354 GLY A N 1
ATOM 2662 C CA . GLY A 1 354 ? -0.564 9.383 19.281 1 87.88 354 GLY A CA 1
ATOM 2663 C C . GLY A 1 354 ? -0.998 8.281 18.328 1 87.88 354 GLY A C 1
ATOM 2664 O O . GLY A 1 354 ? -0.263 7.316 18.109 1 87.88 354 GLY A O 1
ATOM 2665 N N . ALA A 1 355 ? -2.17 8.445 17.781 1 89.69 355 ALA A N 1
ATOM 2666 C CA . ALA A 1 355 ? -2.635 7.477 16.797 1 89.69 355 ALA A CA 1
ATOM 2667 C C . ALA A 1 355 ? -1.865 7.617 15.484 1 89.69 355 ALA A C 1
ATOM 2669 O O . ALA A 1 355 ? -1.185 8.625 15.266 1 89.69 355 ALA A O 1
ATOM 2670 N N . SER A 1 356 ? -1.893 6.605 14.75 1 95.38 356 SER A N 1
ATOM 2671 C CA . SER A 1 356 ? -1.261 6.609 13.438 1 95.38 356 SER A CA 1
ATOM 2672 C C . SER A 1 356 ? -1.996 5.691 12.469 1 95.38 356 SER A C 1
ATOM 2674 O O . SER A 1 356 ? -2.809 4.863 12.883 1 95.38 356 SER A O 1
ATOM 2676 N N . SER A 1 357 ? -1.765 5.934 11.164 1 95.69 357 SER A N 1
ATOM 2677 C CA . SER A 1 357 ? -2.367 5.094 10.141 1 95.69 357 SER A CA 1
ATOM 2678 C C . SER A 1 357 ? -1.5 5.043 8.883 1 95.69 357 SER A C 1
ATOM 2680 O O . SER A 1 357 ? -0.644 5.906 8.68 1 95.69 357 SER A O 1
ATOM 2682 N N . VAL A 1 358 ? -1.677 3.984 8.172 1 98.06 358 VAL A N 1
ATOM 2683 C CA . VAL A 1 358 ? -1.071 3.836 6.852 1 98.06 358 VAL A CA 1
ATOM 2684 C C . VAL A 1 358 ? -2.152 3.9 5.777 1 98.06 358 VAL A C 1
ATOM 2686 O O . VAL A 1 358 ? -3.174 3.213 5.871 1 98.06 358 VAL A O 1
ATOM 2689 N N . ARG A 1 359 ? -1.865 4.723 4.711 1 97.25 359 ARG A N 1
ATOM 2690 C CA . ARG A 1 359 ? -2.873 4.977 3.686 1 97.25 359 ARG A CA 1
ATOM 2691 C C . ARG A 1 359 ? -2.492 4.312 2.367 1 97.25 359 ARG A C 1
ATOM 2693 O O . ARG A 1 359 ? -3.352 4.066 1.52 1 97.25 359 ARG A O 1
ATOM 2700 N N . LEU A 1 360 ? -1.291 4.133 2.232 1 98.44 360 LEU A N 1
ATOM 2701 C CA . LEU A 1 360 ? -0.769 3.648 0.959 1 98.44 360 LEU A CA 1
ATOM 2702 C C . LEU A 1 360 ? 0.579 2.961 1.152 1 98.44 360 LEU A C 1
ATOM 2704 O O . LEU A 1 360 ? 1.423 3.441 1.911 1 98.44 360 LEU A O 1
ATOM 2708 N N . VAL A 1 361 ? 0.718 1.845 0.46 1 98.69 361 VAL A N 1
ATOM 2709 C CA . VAL A 1 361 ? 2.029 1.205 0.479 1 98.69 361 VAL A CA 1
ATOM 2710 C C . VAL A 1 361 ? 2.445 0.835 -0.942 1 98.69 361 VAL A C 1
ATOM 2712 O O . VAL A 1 361 ? 1.703 0.157 -1.656 1 98.69 361 VAL A O 1
ATOM 2715 N N . ASN A 1 362 ? 3.604 1.38 -1.411 1 98.56 362 ASN A N 1
ATOM 2716 C CA . ASN A 1 362 ? 4.352 0.89 -2.562 1 98.56 362 ASN A CA 1
ATOM 2717 C C . ASN A 1 362 ? 3.625 1.185 -3.871 1 98.56 362 ASN A C 1
ATOM 2719 O O . ASN A 1 362 ? 3.562 0.33 -4.758 1 98.56 362 ASN A O 1
ATOM 2723 N N . GLN A 1 363 ? 3.105 2.34 -4.047 1 97.5 363 GLN A N 1
ATOM 2724 C CA . GLN A 1 363 ? 2.502 2.75 -5.309 1 97.5 363 GLN A CA 1
ATOM 2725 C C . GLN A 1 363 ? 3.57 3.129 -6.332 1 97.5 363 GLN A C 1
ATOM 2727 O O . GLN A 1 363 ? 4.477 3.908 -6.031 1 97.5 363 GLN A O 1
ATOM 2732 N N . THR A 1 364 ? 3.467 2.545 -7.535 1 96.69 364 THR A N 1
ATOM 2733 C CA . THR A 1 364 ? 4.414 2.854 -8.602 1 96.69 364 THR A CA 1
ATOM 2734 C C . THR A 1 364 ? 3.684 3.158 -9.898 1 96.69 364 THR A C 1
ATOM 2736 O O . THR A 1 364 ? 4.289 3.145 -10.977 1 96.69 364 THR A O 1
ATOM 2739 N N . SER A 1 365 ? 2.426 3.43 -9.836 1 92.12 365 SER A N 1
ATOM 2740 C CA . SER A 1 365 ? 1.596 3.57 -11.031 1 92.12 365 SER A CA 1
ATOM 2741 C C . SER A 1 365 ? 2.029 4.77 -11.867 1 92.12 365 SER A C 1
ATOM 2743 O O . SER A 1 365 ? 1.737 4.836 -13.062 1 92.12 365 SER A O 1
ATOM 2745 N N . TYR A 1 366 ? 2.76 5.691 -11.289 1 92.69 366 TYR A N 1
ATOM 2746 C CA . TYR A 1 366 ? 3.16 6.906 -11.992 1 92.69 366 TYR A CA 1
ATOM 2747 C C . TYR A 1 366 ? 4.453 6.688 -12.766 1 92.69 366 TYR A C 1
ATOM 2749 O O . TYR A 1 366 ? 4.887 7.562 -13.523 1 92.69 366 TYR A O 1
ATOM 2757 N N . LEU A 1 367 ? 5.039 5.586 -12.609 1 93.25 367 LEU A N 1
ATOM 2758 C CA . LEU A 1 367 ? 6.336 5.348 -13.234 1 93.25 367 LEU A CA 1
ATOM 2759 C C . LEU A 1 367 ? 6.164 4.879 -14.672 1 93.25 367 LEU A C 1
ATOM 2761 O O . LEU A 1 367 ? 5.148 4.273 -15.016 1 93.25 367 LEU A O 1
ATOM 2765 N N . MET B 1 1 ? 1.408 -41.469 -27.828 1 86.06 1 MET B N 1
ATOM 2766 C CA . MET B 1 1 ? 0.738 -40.438 -27.047 1 86.06 1 MET B CA 1
ATOM 2767 C C . MET B 1 1 ? 0.938 -39.062 -27.688 1 86.06 1 MET B C 1
ATOM 2769 O O . MET B 1 1 ? 2.023 -38.75 -28.188 1 86.06 1 MET B O 1
ATOM 2773 N N . LYS B 1 2 ? -0.214 -38.281 -27.641 1 92.25 2 LYS B N 1
ATOM 2774 C CA . LYS B 1 2 ? -0.181 -36.938 -28.188 1 92.25 2 LYS B CA 1
ATOM 2775 C C . LYS B 1 2 ? -0.053 -35.875 -27.094 1 92.25 2 LYS B C 1
ATOM 2777 O O . LYS B 1 2 ? -0.729 -35.969 -26.062 1 92.25 2 LYS B O 1
ATOM 2782 N N . VAL B 1 3 ? 0.933 -35 -27.375 1 94.44 3 VAL B N 1
ATOM 2783 C CA . VAL B 1 3 ? 1.135 -33.969 -26.359 1 94.44 3 VAL B CA 1
ATOM 2784 C C . VAL B 1 3 ? 1.132 -32.594 -27 1 94.44 3 VAL B C 1
ATOM 2786 O O . VAL B 1 3 ? 1.275 -32.469 -28.219 1 94.44 3 VAL B O 1
ATOM 2789 N N . VAL B 1 4 ? 0.887 -31.594 -26.172 1 93.75 4 VAL B N 1
ATOM 2790 C CA . VAL B 1 4 ? 1.021 -30.188 -26.547 1 93.75 4 VAL B CA 1
ATOM 2791 C C . VAL B 1 4 ? 2.254 -29.578 -25.875 1 93.75 4 VAL B C 1
ATOM 2793 O O . VAL B 1 4 ? 2.465 -29.766 -24.672 1 93.75 4 VAL B O 1
ATOM 2796 N N . ILE B 1 5 ? 3.082 -28.922 -26.688 1 94.5 5 ILE B N 1
ATOM 2797 C CA . ILE B 1 5 ? 4.273 -28.266 -26.156 1 94.5 5 ILE B CA 1
ATOM 2798 C C . ILE B 1 5 ? 4.152 -26.75 -26.312 1 94.5 5 ILE B C 1
ATOM 2800 O O . ILE B 1 5 ? 3.875 -26.266 -27.406 1 94.5 5 ILE B O 1
ATOM 2804 N N . GLU B 1 6 ? 4.316 -26.047 -25.281 1 94 6 GLU B N 1
ATOM 2805 C CA . GLU B 1 6 ? 4.477 -24.594 -25.281 1 94 6 GLU B CA 1
ATOM 2806 C C . GLU B 1 6 ? 5.859 -24.188 -24.781 1 94 6 GLU B C 1
ATOM 2808 O O . GLU B 1 6 ? 6.328 -24.703 -23.766 1 94 6 GLU B O 1
ATOM 2813 N N . ALA B 1 7 ? 6.523 -23.375 -25.578 1 93.94 7 ALA B N 1
ATOM 2814 C CA . ALA B 1 7 ? 7.867 -22.969 -25.188 1 93.94 7 ALA B CA 1
ATOM 2815 C C . ALA B 1 7 ? 8.086 -21.484 -25.453 1 93.94 7 ALA B C 1
ATOM 2817 O O . ALA B 1 7 ? 7.465 -20.906 -26.344 1 93.94 7 ALA B O 1
ATOM 2818 N N . ASP B 1 8 ? 8.883 -20.938 -24.594 1 91.38 8 ASP B N 1
ATOM 2819 C CA . ASP B 1 8 ? 9.273 -19.531 -24.703 1 91.38 8 ASP B CA 1
ATOM 2820 C C . ASP B 1 8 ? 10.688 -19.312 -24.172 1 91.38 8 ASP B C 1
ATOM 2822 O O . ASP B 1 8 ? 11.234 -20.172 -23.484 1 91.38 8 ASP B O 1
ATOM 2826 N N . GLY B 1 9 ? 11.289 -18.281 -24.609 1 91.56 9 GLY B N 1
ATOM 2827 C CA . GLY B 1 9 ? 12.586 -17.828 -24.156 1 91.56 9 GLY B CA 1
ATOM 2828 C C . GLY B 1 9 ? 12.812 -16.344 -24.359 1 91.56 9 GLY B C 1
ATOM 2829 O O . GLY B 1 9 ? 12.18 -15.734 -25.234 1 91.56 9 GLY B O 1
ATOM 2830 N N . GLY B 1 10 ? 13.625 -15.82 -23.531 1 87.5 10 GLY B N 1
ATOM 2831 C CA . GLY B 1 10 ? 13.898 -14.398 -23.656 1 87.5 10 GLY B CA 1
ATOM 2832 C C . GLY B 1 10 ? 15.219 -13.977 -23.047 1 87.5 10 GLY B C 1
ATOM 2833 O O . GLY B 1 10 ? 15.914 -14.797 -22.438 1 87.5 10 GLY B O 1
ATOM 2834 N N . SER B 1 11 ? 15.594 -12.75 -23.438 1 85.31 11 SER B N 1
ATOM 2835 C CA . SER B 1 11 ? 16.812 -12.125 -22.938 1 85.31 11 SER B CA 1
ATOM 2836 C C . SER B 1 11 ? 16.562 -10.711 -22.453 1 85.31 11 SER B C 1
ATOM 2838 O O . SER B 1 11 ? 15.797 -9.961 -23.062 1 85.31 11 SER B O 1
ATOM 2840 N N . ARG B 1 12 ? 17.109 -10.531 -21.266 1 74.75 12 ARG B N 1
ATOM 2841 C CA . ARG B 1 12 ? 17.062 -9.156 -20.781 1 74.75 12 ARG B CA 1
ATOM 2842 C C . ARG B 1 12 ? 18.266 -8.359 -21.281 1 74.75 12 ARG B C 1
ATOM 2844 O O . ARG B 1 12 ? 19.344 -8.406 -20.688 1 74.75 12 ARG B O 1
ATOM 2851 N N . GLY B 1 13 ? 18.125 -7.633 -22.328 1 74 13 GLY B N 1
ATOM 2852 C CA . GLY B 1 13 ? 19.234 -7.074 -23.094 1 74 13 GLY B CA 1
ATOM 2853 C C . GLY B 1 13 ? 19.766 -8.008 -24.156 1 74 13 GLY B C 1
ATOM 2854 O O . GLY B 1 13 ? 20.344 -9.055 -23.859 1 74 13 GLY B O 1
ATOM 2855 N N . ASN B 1 14 ? 19.375 -7.836 -25.312 1 75.88 14 ASN B N 1
ATOM 2856 C CA . ASN B 1 14 ? 19.672 -8.734 -26.422 1 75.88 14 ASN B CA 1
ATOM 2857 C C . ASN B 1 14 ? 21.016 -8.398 -27.078 1 75.88 14 ASN B C 1
ATOM 2859 O O . ASN B 1 14 ? 21.078 -7.492 -27.906 1 75.88 14 ASN B O 1
ATOM 2863 N N . PRO B 1 15 ? 22.234 -9.125 -26.688 1 79.94 15 PRO B N 1
ATOM 2864 C CA . PRO B 1 15 ? 22.172 -10.273 -25.781 1 79.94 15 PRO B CA 1
ATOM 2865 C C . PRO B 1 15 ? 22.219 -9.867 -24.312 1 79.94 15 PRO B C 1
ATOM 2867 O O . PRO B 1 15 ? 22.688 -8.781 -23.984 1 79.94 15 PRO B O 1
ATOM 2870 N N . GLY B 1 16 ? 21.688 -10.688 -23.391 1 79.44 16 GLY B N 1
ATOM 2871 C CA . GLY B 1 16 ? 21.656 -10.469 -21.953 1 79.44 16 GLY B CA 1
ATOM 2872 C C . GLY B 1 16 ? 21.328 -11.719 -21.156 1 79.44 16 GLY B C 1
ATOM 2873 O O . GLY B 1 16 ? 21.375 -12.828 -21.703 1 79.44 16 GLY B O 1
ATOM 2874 N N . PRO B 1 17 ? 21.188 -11.477 -19.859 1 79.94 17 PRO B N 1
ATOM 2875 C CA . PRO B 1 17 ? 20.688 -12.617 -19.094 1 79.94 17 PRO B CA 1
ATOM 2876 C C . PRO B 1 17 ? 19.438 -13.242 -19.703 1 79.94 17 PRO B C 1
ATOM 2878 O O . PRO B 1 17 ? 18.438 -12.555 -19.938 1 79.94 17 PRO B O 1
ATOM 2881 N N . ALA B 1 18 ? 19.672 -14.492 -19.953 1 87.69 18 ALA B N 1
ATOM 2882 C CA . ALA B 1 18 ? 18.641 -15.164 -20.734 1 87.69 18 ALA B CA 1
ATOM 2883 C C . ALA B 1 18 ? 18.125 -16.406 -20.031 1 87.69 18 ALA B C 1
ATOM 2885 O O . ALA B 1 18 ? 18.812 -16.953 -19.156 1 87.69 18 ALA B O 1
ATOM 2886 N N . GLY B 1 19 ? 16.969 -16.719 -20.266 1 88.56 19 GLY B N 1
ATOM 2887 C CA . GLY B 1 19 ? 16.312 -17.906 -19.766 1 88.56 19 GLY B CA 1
ATOM 2888 C C . GLY B 1 19 ? 15.188 -18.406 -20.641 1 88.56 19 GLY B C 1
ATOM 2889 O O . GLY B 1 19 ? 14.742 -17.688 -21.547 1 88.56 19 GLY B O 1
ATOM 2890 N N . TYR B 1 20 ? 14.828 -19.719 -20.453 1 92.69 20 TYR B N 1
ATOM 2891 C CA . TYR B 1 20 ? 13.734 -20.281 -21.25 1 92.69 20 TYR B CA 1
ATOM 2892 C C . TYR B 1 20 ? 12.75 -21.031 -20.359 1 92.69 20 TYR B C 1
ATOM 2894 O O . TYR B 1 20 ? 13.047 -21.297 -19.188 1 92.69 20 TYR B O 1
ATOM 2902 N N . GLY B 1 21 ? 11.625 -21.156 -20.859 1 92.5 21 GLY B N 1
ATOM 2903 C CA . GLY B 1 21 ? 10.578 -21.969 -20.25 1 92.5 21 GLY B CA 1
ATOM 2904 C C . GLY B 1 21 ? 9.82 -22.812 -21.266 1 92.5 21 GLY B C 1
ATOM 2905 O O . GLY B 1 21 ? 9.586 -22.375 -22.391 1 92.5 21 GLY B O 1
ATOM 2906 N N . ALA B 1 22 ? 9.492 -24.078 -20.797 1 94.06 22 ALA B N 1
ATOM 2907 C CA . ALA B 1 22 ? 8.711 -24.984 -21.625 1 94.06 22 ALA B CA 1
ATOM 2908 C C . ALA B 1 22 ? 7.75 -25.812 -20.781 1 94.06 22 ALA B C 1
ATOM 2910 O O . ALA B 1 22 ? 8.055 -26.172 -19.641 1 94.06 22 ALA B O 1
ATOM 2911 N N . VAL B 1 23 ? 6.641 -26.031 -21.422 1 93.44 23 VAL B N 1
ATOM 2912 C CA . VAL B 1 23 ? 5.648 -26.859 -20.75 1 93.44 23 VAL B CA 1
ATOM 2913 C C . VAL B 1 23 ? 5.082 -27.891 -21.734 1 93.44 23 VAL B C 1
ATOM 2915 O O . VAL B 1 23 ? 4.832 -27.562 -22.891 1 93.44 23 VAL B O 1
ATOM 2918 N N . VAL B 1 24 ? 4.953 -29.125 -21.234 1 93.44 24 VAL B N 1
ATOM 2919 C CA . VAL B 1 24 ? 4.316 -30.203 -21.984 1 93.44 24 VAL B CA 1
ATOM 2920 C C . VAL B 1 24 ? 2.971 -30.547 -21.359 1 93.44 24 VAL B C 1
ATOM 2922 O O . VAL B 1 24 ? 2.896 -30.859 -20.172 1 93.44 24 VAL B O 1
ATOM 2925 N N . LEU B 1 25 ? 2.033 -30.406 -22.188 1 92.69 25 LEU B N 1
ATOM 2926 C CA . LEU B 1 25 ? 0.669 -30.656 -21.734 1 92.69 25 LEU B CA 1
ATOM 2927 C C . LEU B 1 25 ? 0.075 -31.859 -22.438 1 92.69 25 LEU B C 1
ATOM 2929 O O . LEU B 1 25 ? 0.561 -32.25 -23.5 1 92.69 25 LEU B O 1
ATOM 2933 N N . SER B 1 26 ? -1.019 -32.438 -21.781 1 90.19 26 SER B N 1
ATOM 2934 C CA . SER B 1 26 ? -1.796 -33.469 -22.469 1 90.19 26 SER B CA 1
ATOM 2935 C C . SER B 1 26 ? -2.471 -32.906 -23.719 1 90.19 26 SER B C 1
ATOM 2937 O O . SER B 1 26 ? -2.584 -31.688 -23.859 1 90.19 26 SER B O 1
ATOM 2939 N N . ASP B 1 27 ? -2.896 -33.812 -24.484 1 89.81 27 ASP B N 1
ATOM 2940 C CA . ASP B 1 27 ? -3.492 -33.438 -25.766 1 89.81 27 ASP B CA 1
ATOM 2941 C C . ASP B 1 27 ? -4.68 -32.5 -25.562 1 89.81 27 ASP B C 1
ATOM 2943 O O . ASP B 1 27 ? -4.863 -31.547 -26.312 1 89.81 27 ASP B O 1
ATOM 2947 N N . ASP B 1 28 ? -5.289 -32.719 -24.516 1 81.88 28 ASP B N 1
ATOM 2948 C CA . ASP B 1 28 ? -6.469 -31.922 -24.234 1 81.88 28 ASP B CA 1
ATOM 2949 C C . ASP B 1 28 ? -6.121 -30.719 -23.344 1 81.88 28 ASP B C 1
ATOM 2951 O O . ASP B 1 28 ? -7.008 -29.984 -22.922 1 81.88 28 ASP B O 1
ATOM 2955 N N . ARG B 1 29 ? -4.883 -30.453 -22.969 1 84.19 29 ARG B N 1
ATOM 2956 C CA . ARG B 1 29 ? -4.312 -29.359 -22.203 1 84.19 29 ARG B CA 1
ATOM 2957 C C . ARG B 1 29 ? -4.816 -29.391 -20.766 1 84.19 29 ARG B C 1
ATOM 2959 O O . ARG B 1 29 ? -4.73 -28.391 -20.047 1 84.19 29 ARG B O 1
ATOM 2966 N N . SER B 1 30 ? -5.336 -30.5 -20.422 1 82.56 30 SER B N 1
ATOM 2967 C CA . SER B 1 30 ? -5.922 -30.578 -19.094 1 82.56 30 SER B CA 1
ATOM 2968 C C . SER B 1 30 ? -4.859 -30.844 -18.031 1 82.56 30 SER B C 1
ATOM 2970 O O . SER B 1 30 ? -5.012 -30.453 -16.875 1 82.56 30 SER B O 1
ATOM 2972 N N . ASN B 1 31 ? -3.775 -31.562 -18.422 1 82.94 31 ASN B N 1
ATOM 2973 C CA . ASN B 1 31 ? -2.734 -31.953 -17.469 1 82.94 31 ASN B CA 1
ATOM 2974 C C . ASN B 1 31 ? -1.36 -31.453 -17.922 1 82.94 31 ASN B C 1
ATOM 2976 O O . ASN B 1 31 ? -1.01 -31.562 -19.094 1 82.94 31 ASN B O 1
ATOM 2980 N N . VAL B 1 32 ? -0.638 -30.906 -16.906 1 86.44 32 VAL B N 1
ATOM 2981 C CA . VAL B 1 32 ? 0.774 -30.609 -17.141 1 86.44 32 VAL B CA 1
ATOM 2982 C C . VAL B 1 32 ? 1.604 -31.875 -16.922 1 86.44 32 VAL B C 1
ATOM 2984 O O . VAL B 1 32 ? 1.622 -32.438 -15.812 1 86.44 32 VAL B O 1
ATOM 2987 N N . LEU B 1 33 ? 2.238 -32.281 -17.938 1 88.12 33 LEU B N 1
ATOM 2988 C CA . LEU B 1 33 ? 2.986 -33.531 -17.891 1 88.12 33 LEU B CA 1
ATOM 2989 C C . LEU B 1 33 ? 4.445 -33.281 -17.516 1 88.12 33 LEU B C 1
ATOM 2991 O O . LEU B 1 33 ? 5.09 -34.125 -16.891 1 88.12 33 LEU B O 1
ATOM 2995 N N . ALA B 1 34 ? 4.969 -32.188 -17.984 1 86.69 34 ALA B N 1
ATOM 2996 C CA . ALA B 1 34 ? 6.34 -31.797 -17.688 1 86.69 34 ALA B CA 1
ATOM 2997 C C . ALA B 1 34 ? 6.523 -30.281 -17.797 1 86.69 34 ALA B C 1
ATOM 2999 O O . ALA B 1 34 ? 5.867 -29.641 -18.625 1 86.69 34 ALA B O 1
ATOM 3000 N N . GLU B 1 35 ? 7.348 -29.766 -16.953 1 88.19 35 GLU B N 1
ATOM 3001 C CA . GLU B 1 35 ? 7.758 -28.359 -17.016 1 88.19 35 GLU B CA 1
ATOM 3002 C C . GLU B 1 35 ? 9.273 -28.234 -16.906 1 88.19 35 GLU B C 1
ATOM 3004 O O . GLU B 1 35 ? 9.914 -28.938 -16.125 1 88.19 35 GLU B O 1
ATOM 3009 N N . ALA B 1 36 ? 9.797 -27.297 -17.781 1 86.62 36 ALA B N 1
ATOM 3010 C CA . ALA B 1 36 ? 11.227 -27.016 -17.75 1 86.62 36 ALA B CA 1
ATOM 3011 C C . ALA B 1 36 ? 11.492 -25.516 -17.812 1 86.62 36 ALA B C 1
ATOM 3013 O O . ALA B 1 36 ? 10.836 -24.797 -18.562 1 86.62 36 ALA B O 1
ATOM 3014 N N . LYS B 1 37 ? 12.273 -25.016 -16.891 1 86.06 37 LYS B N 1
ATOM 3015 C CA . LYS B 1 37 ? 12.797 -23.656 -16.953 1 86.06 37 LYS B CA 1
ATOM 3016 C C . LYS B 1 37 ? 14.266 -23.609 -16.562 1 86.06 37 LYS B C 1
ATOM 3018 O O . LYS B 1 37 ? 14.703 -24.344 -15.672 1 86.06 37 LYS B O 1
ATOM 3023 N N . GLN B 1 38 ? 15.062 -22.797 -17.312 1 86.31 38 GLN B N 1
ATOM 3024 C CA . GLN B 1 38 ? 16.484 -22.719 -17.016 1 86.31 38 GLN B CA 1
ATOM 3025 C C . GLN B 1 38 ? 17.062 -21.375 -17.422 1 86.31 38 GLN B C 1
ATOM 3027 O O . GLN B 1 38 ? 16.75 -20.844 -18.5 1 86.31 38 GLN B O 1
ATOM 3032 N N . ALA B 1 39 ? 17.844 -20.844 -16.469 1 82.12 39 ALA B N 1
ATOM 3033 C CA . ALA B 1 39 ? 18.688 -19.719 -16.859 1 82.12 39 ALA B CA 1
ATOM 3034 C C . ALA B 1 39 ? 19.859 -20.188 -17.703 1 82.12 39 ALA B C 1
ATOM 3036 O O . ALA B 1 39 ? 20.5 -21.188 -17.391 1 82.12 39 ALA B O 1
ATOM 3037 N N . ILE B 1 40 ? 20.109 -19.391 -18.734 1 84.31 40 ILE B N 1
ATOM 3038 C CA . ILE B 1 40 ? 21.156 -19.875 -19.625 1 84.31 40 ILE B CA 1
ATOM 3039 C C . ILE B 1 40 ? 22.266 -18.828 -19.75 1 84.31 40 ILE B C 1
ATOM 3041 O O . ILE B 1 40 ? 22.984 -18.797 -20.75 1 84.31 40 ILE B O 1
ATOM 3045 N N . GLY B 1 41 ? 22.312 -18.062 -18.703 1 76.31 41 GLY B N 1
ATOM 3046 C CA . GLY B 1 41 ? 23.359 -17.047 -18.688 1 76.31 41 GLY B CA 1
ATOM 3047 C C . GLY B 1 41 ? 23.109 -15.922 -19.672 1 76.31 41 GLY B C 1
ATOM 3048 O O . GLY B 1 41 ? 21.984 -15.406 -19.766 1 76.31 41 GLY B O 1
ATOM 3049 N N . ARG B 1 42 ? 24.188 -15.445 -20.359 1 80.5 42 ARG B N 1
ATOM 3050 C CA . ARG B 1 42 ? 24.078 -14.375 -21.344 1 80.5 42 ARG B CA 1
ATOM 3051 C C . ARG B 1 42 ? 23.828 -14.938 -22.734 1 80.5 42 ARG B C 1
ATOM 3053 O O . ARG B 1 42 ? 24.609 -15.758 -23.234 1 80.5 42 ARG B O 1
ATOM 3060 N N . ALA B 1 43 ? 22.703 -14.586 -23.312 1 86.44 43 ALA B N 1
ATOM 3061 C CA . ALA B 1 43 ? 22.359 -15.062 -24.641 1 86.44 43 ALA B CA 1
ATOM 3062 C C . ALA B 1 43 ? 21.359 -14.133 -25.312 1 86.44 43 ALA B C 1
ATOM 3064 O O . ALA B 1 43 ? 20.828 -13.219 -24.688 1 86.44 43 ALA B O 1
ATOM 3065 N N . THR B 1 44 ? 21.203 -14.359 -26.609 1 87.12 44 THR B N 1
ATOM 3066 C CA . THR B 1 44 ? 20.203 -13.609 -27.359 1 87.12 44 THR B CA 1
ATOM 3067 C C . THR B 1 44 ? 18.812 -14.195 -27.156 1 87.12 44 THR B C 1
ATOM 3069 O O . THR B 1 44 ? 18.672 -15.344 -26.719 1 87.12 44 THR B O 1
ATOM 3072 N N . ASN B 1 45 ? 17.875 -13.359 -27.469 1 89 45 ASN B N 1
ATOM 3073 C CA . ASN B 1 45 ? 16.484 -13.789 -27.375 1 89 45 ASN B CA 1
ATOM 3074 C C . ASN B 1 45 ? 16.234 -15.062 -28.188 1 89 45 ASN B C 1
ATOM 3076 O O . ASN B 1 45 ? 15.609 -16 -27.688 1 89 45 ASN B O 1
ATOM 3080 N N . ASN B 1 46 ? 16.797 -15.117 -29.312 1 90.94 46 ASN B N 1
ATOM 3081 C CA . ASN B 1 46 ? 16.547 -16.234 -30.203 1 90.94 46 ASN B CA 1
ATOM 3082 C C . ASN B 1 46 ? 17.203 -17.516 -29.703 1 90.94 46 ASN B C 1
ATOM 3084 O O . ASN B 1 46 ? 16.641 -18.609 -29.844 1 90.94 46 ASN B O 1
ATOM 3088 N N . VAL B 1 47 ? 18.344 -17.328 -29.125 1 90.25 47 VAL B N 1
ATOM 3089 C CA . VAL B 1 47 ? 19.016 -18.484 -28.531 1 90.25 47 VAL B CA 1
ATOM 3090 C C . VAL B 1 47 ? 18.172 -19.047 -27.391 1 90.25 47 VAL B C 1
ATOM 3092 O O . VAL B 1 47 ? 17.969 -20.266 -27.312 1 90.25 47 VAL B O 1
ATOM 3095 N N . ALA B 1 48 ? 17.641 -18.172 -26.609 1 91.81 48 ALA B N 1
ATOM 3096 C CA . ALA B 1 48 ? 16.828 -18.578 -25.469 1 91.81 48 ALA B CA 1
ATOM 3097 C C . ALA B 1 48 ? 15.547 -19.281 -25.938 1 91.81 48 ALA B C 1
ATOM 3099 O O . ALA B 1 48 ? 15.141 -20.297 -25.359 1 91.81 48 ALA B O 1
ATOM 3100 N N . GLU B 1 49 ? 15.031 -18.797 -26.969 1 93 49 GLU B N 1
ATOM 3101 C CA . GLU B 1 49 ? 13.812 -19.375 -27.531 1 93 49 GLU B CA 1
ATOM 3102 C C . GLU B 1 49 ? 14.062 -20.781 -28.062 1 93 49 GLU B C 1
ATOM 3104 O O . GLU B 1 49 ? 13.273 -21.688 -27.812 1 93 49 GLU B O 1
ATOM 3109 N N . TYR B 1 50 ? 15.109 -21 -28.703 1 94.62 50 TYR B N 1
ATOM 3110 C CA . TYR B 1 50 ? 15.461 -22.328 -29.219 1 94.62 50 TYR B CA 1
ATOM 3111 C C . TYR B 1 50 ? 15.727 -23.297 -28.078 1 94.62 50 TYR B C 1
ATOM 3113 O O . TYR B 1 50 ? 15.312 -24.469 -28.141 1 94.62 50 TYR B O 1
ATOM 3121 N N . ARG B 1 51 ? 16.375 -22.781 -27.094 1 92.25 51 ARG B N 1
ATOM 3122 C CA . ARG B 1 51 ? 16.656 -23.641 -25.953 1 92.25 51 ARG B CA 1
ATOM 3123 C C . ARG B 1 51 ? 15.375 -24.078 -25.266 1 92.25 51 ARG B C 1
ATOM 3125 O O . ARG B 1 51 ? 15.258 -25.234 -24.844 1 92.25 51 ARG B O 1
ATOM 3132 N N . GLY B 1 52 ? 14.477 -23.188 -25.172 1 94.44 52 GLY B N 1
ATOM 3133 C CA . GLY B 1 52 ? 13.164 -23.547 -24.641 1 94.44 52 GLY B CA 1
ATOM 3134 C C . GLY B 1 52 ? 12.461 -24.609 -25.469 1 94.44 52 GLY B C 1
ATOM 3135 O O . GLY B 1 52 ? 11.883 -25.547 -24.922 1 94.44 52 GLY B O 1
ATOM 3136 N N . LEU B 1 53 ? 12.5 -24.406 -26.75 1 95.12 53 LEU B N 1
ATOM 3137 C CA . LEU B 1 53 ? 11.906 -25.406 -27.641 1 95.12 53 LEU B CA 1
ATOM 3138 C C . LEU B 1 53 ? 12.578 -26.766 -27.469 1 95.12 53 LEU B C 1
ATOM 3140 O O . LEU B 1 53 ? 11.898 -27.781 -27.344 1 95.12 53 LEU B O 1
ATOM 3144 N N . ILE B 1 54 ? 13.867 -26.828 -27.406 1 94.31 54 ILE B N 1
ATOM 3145 C CA . ILE B 1 54 ? 14.641 -28.062 -27.281 1 94.31 54 ILE B CA 1
ATOM 3146 C C . ILE B 1 54 ? 14.281 -28.766 -25.969 1 94.31 54 ILE B C 1
ATOM 3148 O O . ILE B 1 54 ? 14.055 -29.984 -25.953 1 94.31 54 ILE B O 1
ATOM 3152 N N . ALA B 1 55 ? 14.156 -27.938 -24.938 1 92.62 55 ALA B N 1
ATOM 3153 C CA . ALA B 1 55 ? 13.797 -28.5 -23.625 1 92.62 55 ALA B CA 1
ATOM 3154 C C . ALA B 1 55 ? 12.406 -29.125 -23.672 1 92.62 55 ALA B C 1
ATOM 3156 O O . ALA B 1 55 ? 12.203 -30.219 -23.141 1 92.62 55 ALA B O 1
ATOM 3157 N N . GLY B 1 56 ? 11.539 -28.484 -24.266 1 94.94 56 GLY B N 1
ATOM 3158 C CA . GLY B 1 56 ? 10.188 -29 -24.406 1 94.94 56 GLY B CA 1
ATOM 3159 C C . GLY B 1 56 ? 10.117 -30.281 -25.219 1 94.94 56 GLY B C 1
ATOM 3160 O O . GLY B 1 56 ? 9.414 -31.219 -24.859 1 94.94 56 GLY B O 1
ATOM 3161 N N . LEU B 1 57 ? 10.797 -30.312 -26.312 1 95.31 57 LEU B N 1
ATOM 3162 C CA . LEU B 1 57 ? 10.844 -31.484 -27.156 1 95.31 57 LEU B CA 1
ATOM 3163 C C . LEU B 1 57 ? 11.469 -32.656 -26.422 1 95.31 57 LEU B C 1
ATOM 3165 O O . LEU B 1 57 ? 10.953 -33.781 -26.484 1 95.31 57 LEU B O 1
ATOM 3169 N N . ASP B 1 58 ? 12.531 -32.406 -25.75 1 92.56 58 ASP B N 1
ATOM 3170 C CA . ASP B 1 58 ? 13.219 -33.469 -25 1 92.56 58 ASP B CA 1
ATOM 3171 C C . ASP B 1 58 ? 12.305 -34.062 -23.922 1 92.56 58 ASP B C 1
ATOM 3173 O O . ASP B 1 58 ? 12.211 -35.281 -23.797 1 92.56 58 ASP B O 1
ATOM 3177 N N . ASP B 1 59 ? 11.633 -33.188 -23.219 1 92.62 59 ASP B N 1
ATOM 3178 C CA . ASP B 1 59 ? 10.719 -33.625 -22.172 1 92.62 59 ASP B CA 1
ATOM 3179 C C . ASP B 1 59 ? 9.586 -34.469 -22.75 1 92.62 59 ASP B C 1
ATOM 3181 O O . ASP B 1 59 ? 9.211 -35.5 -22.156 1 92.62 59 ASP B O 1
ATOM 3185 N N . ALA B 1 60 ? 9.078 -34.031 -23.797 1 94.19 60 ALA B N 1
ATOM 3186 C CA . ALA B 1 60 ? 7.988 -34.781 -24.438 1 94.19 60 ALA B CA 1
ATOM 3187 C C . ALA B 1 60 ? 8.445 -36.156 -24.875 1 94.19 60 ALA B C 1
ATOM 3189 O O . ALA B 1 60 ? 7.719 -37.125 -24.688 1 94.19 60 ALA B O 1
ATOM 3190 N N . LEU B 1 61 ? 9.602 -36.281 -25.406 1 93.44 61 LEU B N 1
ATOM 3191 C CA . LEU B 1 61 ? 10.148 -37.562 -25.844 1 93.44 61 LEU B CA 1
ATOM 3192 C C . LEU B 1 61 ? 10.406 -38.469 -24.656 1 93.44 61 LEU B C 1
ATOM 3194 O O . LEU B 1 61 ? 10.141 -39.688 -24.734 1 93.44 61 LEU B O 1
ATOM 3198 N N . GLN B 1 62 ? 10.844 -37.875 -23.562 1 87.5 62 GLN B N 1
ATOM 3199 C CA . GLN B 1 62 ? 11.094 -38.656 -22.359 1 87.5 62 GLN B CA 1
ATOM 3200 C C . GLN B 1 62 ? 9.789 -39.219 -21.781 1 87.5 62 GLN B C 1
ATOM 3202 O O . GLN B 1 62 ? 9.781 -40.281 -21.172 1 87.5 62 GLN B O 1
ATOM 3207 N N . LEU B 1 63 ? 8.75 -38.531 -22.141 1 88.75 63 LEU B N 1
ATOM 3208 C CA . LEU B 1 63 ? 7.434 -38.969 -21.672 1 88.75 63 LEU B CA 1
ATOM 3209 C C . LEU B 1 63 ? 6.832 -40 -22.594 1 88.75 63 LEU B C 1
ATOM 3211 O O . LEU B 1 63 ? 5.742 -40.531 -22.328 1 88.75 63 LEU B O 1
ATOM 3215 N N . GLY B 1 64 ? 7.539 -40.219 -23.719 1 89.06 64 GLY B N 1
ATOM 3216 C CA . GLY B 1 64 ? 7.094 -41.219 -24.656 1 89.06 64 GLY B CA 1
ATOM 3217 C C . GLY B 1 64 ? 6.105 -40.688 -25.688 1 89.06 64 GLY B C 1
ATOM 3218 O O . GLY B 1 64 ? 5.363 -41.469 -26.297 1 89.06 64 GLY B O 1
ATOM 3219 N N . ALA B 1 65 ? 6.066 -39.438 -25.844 1 92.06 65 ALA B N 1
ATOM 3220 C CA . ALA B 1 65 ? 5.148 -38.844 -26.812 1 92.06 65 ALA B CA 1
ATOM 3221 C C . ALA B 1 65 ? 5.551 -39.219 -28.25 1 92.06 65 ALA B C 1
ATOM 3223 O O . ALA B 1 65 ? 6.738 -39.25 -28.578 1 92.06 65 ALA B O 1
ATOM 3224 N N . THR B 1 66 ? 4.523 -39.5 -29.078 1 93.06 66 THR B N 1
ATOM 3225 C CA . THR B 1 66 ? 4.781 -39.844 -30.469 1 93.06 66 THR B CA 1
ATOM 3226 C C . THR B 1 66 ? 4.293 -38.719 -31.391 1 93.06 66 THR B C 1
ATOM 3228 O O . THR B 1 66 ? 4.73 -38.625 -32.531 1 93.06 66 THR B O 1
ATOM 3231 N N . GLU B 1 67 ? 3.338 -38 -30.938 1 94.56 67 GLU B N 1
ATOM 3232 C CA . GLU B 1 67 ? 2.824 -36.844 -31.672 1 94.56 67 GLU B CA 1
ATOM 3233 C C . GLU B 1 67 ? 2.863 -35.562 -30.812 1 94.56 67 GLU B C 1
ATOM 3235 O O . GLU B 1 67 ? 2.59 -35.625 -29.609 1 94.56 67 GLU B O 1
ATOM 3240 N N . ALA B 1 68 ? 3.273 -34.469 -31.422 1 94 68 ALA B N 1
ATOM 3241 C CA . ALA B 1 68 ? 3.354 -33.219 -30.656 1 94 68 ALA B CA 1
ATOM 3242 C C . ALA B 1 68 ? 2.826 -32.031 -31.469 1 94 68 ALA B C 1
ATOM 3244 O O . ALA B 1 68 ? 3.086 -31.938 -32.656 1 94 68 ALA B O 1
ATOM 3245 N N . ALA B 1 69 ? 2.027 -31.234 -30.844 1 95.19 69 ALA B N 1
ATOM 3246 C CA . ALA B 1 69 ? 1.686 -29.906 -31.344 1 95.19 69 ALA B CA 1
ATOM 3247 C C . ALA B 1 69 ? 2.432 -28.828 -30.562 1 95.19 69 ALA B C 1
ATOM 3249 O O . ALA B 1 69 ? 2.209 -28.641 -29.359 1 95.19 69 ALA B O 1
ATOM 3250 N N . VAL B 1 70 ? 3.301 -28.125 -31.297 1 94.69 70 VAL B N 1
ATOM 3251 C CA . VAL B 1 70 ? 4.145 -27.125 -30.641 1 94.69 70 VAL B CA 1
ATOM 3252 C C . VAL B 1 70 ? 3.576 -25.734 -30.875 1 94.69 70 VAL B C 1
ATOM 3254 O O . VAL B 1 70 ? 3.277 -25.375 -32.031 1 94.69 70 VAL B O 1
ATOM 3257 N N . PHE B 1 71 ? 3.445 -24.984 -29.844 1 93.19 71 PHE B N 1
ATOM 3258 C CA . PHE B 1 71 ? 2.967 -23.609 -29.891 1 93.19 71 PHE B CA 1
ATOM 3259 C C . PHE B 1 71 ? 4.035 -22.641 -29.391 1 93.19 71 PHE B C 1
ATOM 3261 O O . PHE B 1 71 ? 4.539 -22.797 -28.281 1 93.19 71 PHE B O 1
ATOM 3268 N N . LEU B 1 72 ? 4.355 -21.641 -30.25 1 93.19 72 LEU B N 1
ATOM 3269 C CA . LEU B 1 72 ? 5.406 -20.672 -29.953 1 93.19 72 LEU B CA 1
ATOM 3270 C C . LEU B 1 72 ? 4.93 -19.25 -30.25 1 93.19 72 LEU B C 1
ATOM 3272 O O . LEU B 1 72 ? 4.109 -19.031 -31.141 1 93.19 72 LEU B O 1
ATOM 3276 N N . ASP B 1 73 ? 5.535 -18.312 -29.484 1 88.5 73 ASP B N 1
ATOM 3277 C CA . ASP B 1 73 ? 5.184 -16.922 -29.781 1 88.5 73 ASP B CA 1
ATOM 3278 C C . ASP B 1 73 ? 6.285 -16.234 -30.578 1 88.5 73 ASP B C 1
ATOM 3280 O O . ASP B 1 73 ? 6.27 -15.008 -30.734 1 88.5 73 ASP B O 1
ATOM 3284 N N . SER B 1 74 ? 7.199 -16.844 -31.062 1 90.31 74 SER B N 1
ATOM 3285 C CA . SER B 1 74 ? 8.242 -16.391 -31.969 1 90.31 74 SER B CA 1
ATOM 3286 C C . SER B 1 74 ? 7.977 -16.844 -33.406 1 90.31 74 SER B C 1
ATOM 3288 O O . SER B 1 74 ? 8.125 -18.016 -33.719 1 90.31 74 SER B O 1
ATOM 3290 N N . LYS B 1 75 ? 7.641 -15.867 -34.125 1 87.94 75 LYS B N 1
ATOM 3291 C CA . LYS B 1 75 ? 7.383 -16.172 -35.531 1 87.94 75 LYS B CA 1
ATOM 3292 C C . LYS B 1 75 ? 8.633 -16.734 -36.219 1 87.94 75 LYS B C 1
ATOM 3294 O O . LYS B 1 75 ? 8.539 -17.672 -37 1 87.94 75 LYS B O 1
ATOM 3299 N N . LEU B 1 76 ? 9.727 -16.234 -35.875 1 89.12 76 LEU B N 1
ATOM 3300 C CA . LEU B 1 76 ? 10.992 -16.688 -36.438 1 89.12 76 LEU B CA 1
ATOM 3301 C C . LEU B 1 76 ? 11.188 -18.172 -36.219 1 89.12 76 LEU B C 1
ATOM 3303 O O . LEU B 1 76 ? 11.484 -18.906 -37.156 1 89.12 76 LEU B O 1
ATOM 3307 N N . LEU B 1 77 ? 10.938 -18.609 -35 1 92.62 77 LEU B N 1
ATOM 3308 C CA . LEU B 1 77 ? 11.141 -20 -34.688 1 92.62 77 LEU B CA 1
ATOM 3309 C C . LEU B 1 77 ? 10.148 -20.891 -35.406 1 92.62 77 LEU B C 1
ATOM 3311 O O . LEU B 1 77 ? 10.516 -21.938 -35.938 1 92.62 77 LEU B O 1
ATOM 3315 N N . VAL B 1 78 ? 8.938 -20.469 -35.469 1 93.38 78 VAL B N 1
ATOM 3316 C CA . VAL B 1 78 ? 7.891 -21.25 -36.125 1 93.38 78 VAL B CA 1
ATOM 3317 C C . VAL B 1 78 ? 8.219 -21.438 -37.594 1 93.38 78 VAL B C 1
ATOM 3319 O O . VAL B 1 78 ? 8.133 -22.547 -38.125 1 93.38 78 VAL B O 1
ATOM 3322 N N . GLU B 1 79 ? 8.594 -20.375 -38.25 1 92.62 79 GLU B N 1
ATOM 3323 C CA . GLU B 1 79 ? 8.875 -20.438 -39.688 1 92.62 79 GLU B CA 1
ATOM 3324 C C . GLU B 1 79 ? 10.133 -21.25 -39.969 1 92.62 79 GLU B C 1
ATOM 3326 O O . GLU B 1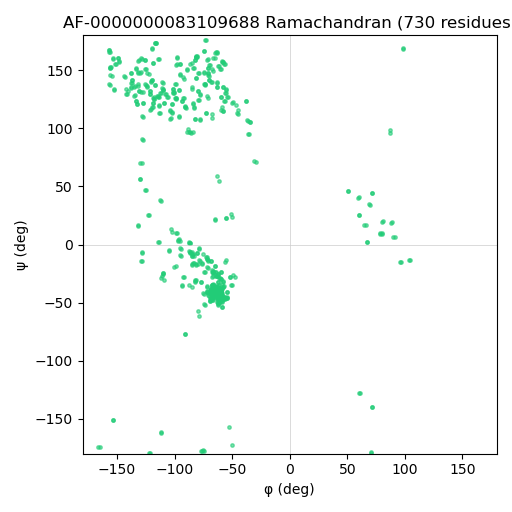 79 ? 10.18 -22.016 -40.938 1 92.62 79 GLU B O 1
ATOM 3331 N N . GLN B 1 80 ? 11.094 -21.125 -39.156 1 93.19 80 GLN B N 1
ATOM 3332 C CA . GLN B 1 80 ? 12.336 -21.875 -39.312 1 93.19 80 GLN B CA 1
ATOM 3333 C C . GLN B 1 80 ? 12.125 -23.359 -39.094 1 93.19 80 GLN B C 1
ATOM 3335 O O . GLN B 1 80 ? 12.594 -24.203 -39.875 1 93.19 80 GLN B O 1
ATOM 3340 N N . MET B 1 81 ? 11.375 -23.672 -38.094 1 93.81 81 MET B N 1
ATOM 3341 C CA . MET B 1 81 ? 11.133 -25.062 -37.75 1 93.81 81 MET B CA 1
ATOM 3342 C C . MET B 1 81 ? 10.172 -25.719 -38.75 1 93.81 81 MET B C 1
ATOM 3344 O O . MET B 1 81 ? 10.211 -26.922 -38.969 1 93.81 81 MET B O 1
ATOM 3348 N N . SER B 1 82 ? 9.367 -24.891 -39.406 1 90.69 82 SER B N 1
ATOM 3349 C CA . SER B 1 82 ? 8.453 -25.391 -40.406 1 90.69 82 SER B CA 1
ATOM 3350 C C . SER B 1 82 ? 9.156 -25.531 -41.781 1 90.69 82 SER B C 1
ATOM 3352 O O . SER B 1 82 ? 8.562 -26.016 -42.75 1 90.69 82 SER B O 1
ATOM 3354 N N . GLY B 1 83 ? 10.375 -25.016 -41.844 1 88.5 83 GLY B N 1
ATOM 3355 C CA . GLY B 1 83 ? 11.172 -25.172 -43.062 1 88.5 83 GLY B CA 1
ATOM 3356 C C . GLY B 1 83 ? 10.969 -24.047 -44.062 1 88.5 83 GLY B C 1
ATOM 3357 O O . GLY B 1 83 ? 11.5 -24.109 -45.156 1 88.5 83 GLY B O 1
ATOM 3358 N N . ARG B 1 84 ? 10.281 -23.094 -43.688 1 87.81 84 ARG B N 1
ATOM 3359 C CA . ARG B 1 84 ? 9.961 -22 -44.594 1 87.81 84 ARG B CA 1
ATOM 3360 C C . ARG B 1 84 ? 11.055 -20.953 -44.625 1 87.81 84 ARG B C 1
ATOM 3362 O O . ARG B 1 84 ? 11.273 -20.281 -45.625 1 87.81 84 ARG B O 1
ATOM 3369 N N . TRP B 1 85 ? 11.711 -20.688 -43.406 1 88.56 85 TRP B N 1
ATOM 3370 C CA . TRP B 1 85 ? 12.812 -19.719 -43.312 1 88.56 85 TRP B CA 1
ATOM 3371 C C . TRP B 1 85 ? 14.133 -20.438 -43.031 1 88.56 85 TRP B C 1
ATOM 3373 O O . TRP B 1 85 ? 14.18 -21.391 -42.25 1 88.56 85 TRP B O 1
ATOM 3383 N N . LYS B 1 86 ? 15.164 -20.047 -43.625 1 88.19 86 LYS B N 1
ATOM 3384 C CA . LYS B 1 86 ? 16.5 -20.578 -43.406 1 88.19 86 LYS B CA 1
ATOM 3385 C C . LYS B 1 86 ? 17.141 -19.953 -42.156 1 88.19 86 LYS B C 1
ATOM 3387 O O . LYS B 1 86 ? 16.859 -18.797 -41.844 1 88.19 86 LYS B O 1
ATOM 3392 N N . VAL B 1 87 ? 17.844 -20.781 -41.5 1 86.94 87 VAL B N 1
ATOM 3393 C CA . VAL B 1 87 ? 18.594 -20.297 -40.344 1 86.94 87 VAL B CA 1
ATOM 3394 C C . VAL B 1 87 ? 20 -19.875 -40.781 1 86.94 87 VAL B C 1
ATOM 3396 O O . VAL B 1 87 ? 20.781 -20.703 -41.219 1 86.94 87 VAL B O 1
ATOM 3399 N N . LYS B 1 88 ? 20.375 -18.609 -40.625 1 82.44 88 LYS B N 1
ATOM 3400 C CA . LYS B 1 88 ? 21.625 -18.094 -41.156 1 82.44 88 LYS B CA 1
ATOM 3401 C C . LYS B 1 88 ? 22.594 -17.75 -40.031 1 82.44 88 LYS B C 1
ATOM 3403 O O . LYS B 1 88 ? 23.812 -17.828 -40.219 1 82.44 88 LYS B O 1
ATOM 3408 N N . HIS B 1 89 ? 22.062 -17.406 -38.938 1 83.19 89 HIS B N 1
ATOM 3409 C CA . HIS B 1 89 ? 22.922 -17 -37.844 1 83.19 89 HIS B CA 1
ATOM 3410 C C . HIS B 1 89 ? 23.672 -18.203 -37.25 1 83.19 89 HIS B C 1
ATOM 3412 O O . HIS B 1 89 ? 23.047 -19.203 -36.875 1 83.19 89 HIS B O 1
ATOM 3418 N N . PRO B 1 90 ? 24.938 -18.172 -37.125 1 81.75 90 PRO B N 1
ATOM 3419 C CA . PRO B 1 90 ? 25.75 -19.297 -36.719 1 81.75 90 PRO B CA 1
ATOM 3420 C C . PRO B 1 90 ? 25.359 -19.844 -35.344 1 81.75 90 PRO B C 1
ATOM 3422 O O . PRO B 1 90 ? 25.328 -21.062 -35.125 1 81.75 90 PRO B O 1
ATOM 3425 N N . ASP B 1 91 ? 24.953 -18.922 -34.5 1 79.5 91 ASP B N 1
ATOM 3426 C CA . ASP B 1 91 ? 24.609 -19.328 -33.156 1 79.5 91 ASP B CA 1
ATOM 3427 C C . ASP B 1 91 ? 23.297 -20.125 -33.125 1 79.5 91 ASP B C 1
ATOM 3429 O O . ASP B 1 91 ? 23.031 -20.859 -32.188 1 79.5 91 ASP B O 1
ATOM 3433 N N . LEU B 1 92 ? 22.562 -19.953 -34.125 1 87.5 92 LEU B N 1
ATOM 3434 C CA . LEU B 1 92 ? 21.25 -20.578 -34.156 1 87.5 92 LEU B CA 1
ATOM 3435 C C . LEU B 1 92 ? 21.25 -21.859 -34.969 1 87.5 92 LEU B C 1
ATOM 3437 O O . LEU B 1 92 ? 20.391 -22.719 -34.781 1 87.5 92 LEU B O 1
ATOM 3441 N N . ILE B 1 93 ? 22.25 -21.984 -35.781 1 90.44 93 ILE B N 1
ATOM 3442 C CA . ILE B 1 93 ? 22.312 -23.125 -36.688 1 90.44 93 ILE B CA 1
ATOM 3443 C C . ILE B 1 93 ? 22.406 -24.422 -35.875 1 90.44 93 ILE B C 1
ATOM 3445 O O . ILE B 1 93 ? 21.688 -25.375 -36.156 1 90.44 93 ILE B O 1
ATOM 3449 N N . GLU B 1 94 ? 23.375 -24.375 -34.906 1 86.88 94 GLU B N 1
ATOM 3450 C CA . GLU B 1 94 ? 23.531 -25.578 -34.094 1 86.88 94 GLU B CA 1
ATOM 3451 C C . GLU B 1 94 ? 22.266 -25.891 -33.312 1 86.88 94 GLU B C 1
ATOM 3453 O O . GLU B 1 94 ? 21.844 -27.047 -33.219 1 86.88 94 GLU B O 1
ATOM 3458 N N . LEU B 1 95 ? 21.641 -24.906 -32.812 1 92.69 95 LEU B N 1
ATOM 3459 C CA . LEU B 1 95 ? 20.438 -25.078 -32 1 92.69 95 LEU B CA 1
ATOM 3460 C C . LEU B 1 95 ? 19.281 -25.562 -32.875 1 92.69 95 LEU B C 1
ATOM 3462 O O . LEU B 1 95 ? 18.516 -26.438 -32.438 1 92.69 95 LEU B O 1
ATOM 3466 N N . HIS B 1 96 ? 19.203 -25 -34 1 93.25 96 HIS B N 1
ATOM 3467 C CA . HIS B 1 96 ? 18.203 -25.438 -34.969 1 93.25 96 HIS B CA 1
ATOM 3468 C C . HIS B 1 96 ? 18.391 -26.906 -35.344 1 93.25 96 HIS B C 1
ATOM 3470 O O . HIS B 1 96 ? 17.422 -27.672 -35.406 1 93.25 96 HIS B O 1
ATOM 3476 N N . SER B 1 97 ? 19.609 -27.297 -35.594 1 93.12 97 SER B N 1
ATOM 3477 C CA . SER B 1 97 ? 19.922 -28.688 -35.906 1 93.12 97 SER B CA 1
ATOM 3478 C C . SER B 1 97 ? 19.516 -29.641 -34.781 1 93.12 97 SER B C 1
ATOM 3480 O O . SER B 1 97 ? 18.938 -30.688 -35.031 1 93.12 97 SER B O 1
ATOM 3482 N N . GLN B 1 98 ? 19.781 -29.219 -33.594 1 90.88 98 GLN B N 1
ATOM 3483 C CA . GLN B 1 98 ? 19.406 -30.016 -32.406 1 90.88 98 GLN B CA 1
ATOM 3484 C C . GLN B 1 98 ? 17.891 -30.156 -32.312 1 90.88 98 GLN B C 1
ATOM 3486 O O . GLN B 1 98 ? 17.375 -31.25 -32.062 1 90.88 98 GLN B O 1
ATOM 3491 N N . ALA B 1 99 ? 17.234 -29.094 -32.469 1 95.06 99 ALA B N 1
ATOM 3492 C CA . ALA B 1 99 ? 15.766 -29.094 -32.406 1 95.06 99 ALA B CA 1
ATOM 3493 C C . ALA B 1 99 ? 15.164 -29.984 -33.469 1 95.06 99 ALA B C 1
ATOM 3495 O O . ALA B 1 99 ? 14.227 -30.734 -33.219 1 95.06 99 ALA B O 1
ATOM 3496 N N . ARG B 1 100 ? 15.719 -29.953 -34.625 1 93.44 100 ARG B N 1
ATOM 3497 C CA . ARG B 1 100 ? 15.234 -30.766 -35.75 1 93.44 100 ARG B CA 1
ATOM 3498 C C . ARG B 1 100 ? 15.477 -32.25 -35.469 1 93.44 100 ARG B C 1
ATOM 3500 O O . ARG B 1 100 ? 14.633 -33.094 -35.812 1 93.44 100 ARG B O 1
ATOM 3507 N N . LYS B 1 101 ? 16.625 -32.531 -34.906 1 93.19 101 LYS B N 1
ATOM 3508 C CA . LYS B 1 101 ? 16.938 -33.906 -34.562 1 93.19 101 LYS B CA 1
ATOM 3509 C C . LYS B 1 101 ? 15.922 -34.469 -33.562 1 93.19 101 LYS B C 1
ATOM 3511 O O . LYS B 1 101 ? 15.469 -35.625 -33.719 1 93.19 101 LYS B O 1
ATOM 3516 N N . LEU B 1 102 ? 15.57 -33.656 -32.656 1 93.19 102 LEU B N 1
ATOM 3517 C CA . LEU B 1 102 ? 14.586 -34.094 -31.688 1 93.19 102 LEU B CA 1
ATOM 3518 C C . LEU B 1 102 ? 13.195 -34.219 -32.312 1 93.19 102 LEU B C 1
ATOM 3520 O O . LEU B 1 102 ? 12.477 -35.156 -32.062 1 93.19 102 LEU B O 1
ATOM 3524 N N . ALA B 1 103 ? 12.891 -33.25 -33.125 1 93.81 103 ALA B N 1
ATOM 3525 C CA . ALA B 1 103 ? 11.586 -33.219 -33.781 1 93.81 103 ALA B CA 1
ATOM 3526 C C . ALA B 1 103 ? 11.391 -34.438 -34.688 1 93.81 103 ALA B C 1
ATOM 3528 O O . ALA B 1 103 ? 10.273 -34.969 -34.812 1 93.81 103 ALA B O 1
ATOM 3529 N N . ALA B 1 104 ? 12.422 -34.938 -35.281 1 92.69 104 ALA B N 1
ATOM 3530 C CA . ALA B 1 104 ? 12.375 -36.062 -36.219 1 92.69 104 ALA B CA 1
ATOM 3531 C C . ALA B 1 104 ? 12.008 -37.344 -35.5 1 92.69 104 ALA B C 1
ATOM 3533 O O . ALA B 1 104 ? 11.617 -38.312 -36.156 1 92.69 104 ALA B O 1
ATOM 3534 N N . ARG B 1 105 ? 12.086 -37.281 -34.25 1 91 105 ARG B N 1
ATOM 3535 C CA . ARG B 1 105 ? 11.781 -38.5 -33.469 1 91 105 ARG B CA 1
ATOM 3536 C C . ARG B 1 105 ? 10.281 -38.625 -33.219 1 91 105 ARG B C 1
ATOM 3538 O O . ARG B 1 105 ? 9.82 -39.656 -32.719 1 91 105 ARG B O 1
ATOM 3545 N N . PHE B 1 106 ? 9.602 -37.625 -33.594 1 93.44 106 PHE B N 1
ATOM 3546 C CA . PHE B 1 106 ? 8.141 -37.688 -33.5 1 93.44 106 PHE B CA 1
ATOM 3547 C C . PHE B 1 106 ? 7.539 -38.188 -34.812 1 93.44 106 PHE B C 1
ATOM 3549 O O . PHE B 1 106 ? 8.039 -37.875 -35.875 1 93.44 106 PHE B O 1
ATOM 3556 N N . ASP B 1 107 ? 6.488 -38.938 -34.688 1 93.06 107 ASP B N 1
ATOM 3557 C CA . ASP B 1 107 ? 5.77 -39.375 -35.875 1 93.06 107 ASP B CA 1
ATOM 3558 C C . ASP B 1 107 ? 5.105 -38.188 -36.594 1 93.06 107 ASP B C 1
ATOM 3560 O O . ASP B 1 107 ? 5.059 -38.125 -37.812 1 93.06 107 ASP B O 1
ATOM 3564 N N . ARG B 1 108 ? 4.566 -37.375 -35.812 1 92.31 108 ARG B N 1
ATOM 3565 C CA . ARG B 1 108 ? 3.924 -36.156 -36.281 1 92.31 108 ARG B CA 1
ATOM 3566 C C . ARG B 1 108 ? 4.184 -35 -35.344 1 92.31 108 ARG B C 1
ATOM 3568 O O . ARG B 1 108 ? 4.039 -35.125 -34.125 1 92.31 108 ARG B O 1
ATOM 3575 N N . ILE B 1 109 ? 4.637 -33.875 -35.906 1 93.25 109 ILE B N 1
ATOM 3576 C CA . ILE B 1 109 ? 4.875 -32.688 -35.125 1 93.25 109 ILE B CA 1
ATOM 3577 C C . ILE B 1 109 ? 4.453 -31.453 -35.938 1 93.25 109 ILE B C 1
ATOM 3579 O O . ILE B 1 109 ? 4.68 -31.391 -37.125 1 93.25 109 ILE B O 1
ATOM 3583 N N . THR B 1 110 ? 3.752 -30.562 -35.344 1 94.12 110 THR B N 1
ATOM 3584 C CA . THR B 1 110 ? 3.326 -29.328 -35.969 1 94.12 110 THR B CA 1
ATOM 3585 C C . THR B 1 110 ? 3.783 -28.125 -35.156 1 94.12 110 THR B C 1
ATOM 3587 O O . THR B 1 110 ? 3.953 -28.219 -33.938 1 94.12 110 THR B O 1
ATOM 3590 N N . TYR B 1 111 ? 4.07 -27.062 -35.844 1 93.81 111 TYR B N 1
ATOM 3591 C CA . TYR B 1 111 ? 4.453 -25.812 -35.219 1 93.81 111 TYR B CA 1
ATOM 3592 C C . TYR B 1 111 ? 3.449 -24.703 -35.562 1 93.81 111 TYR B C 1
ATOM 3594 O O . TYR B 1 111 ? 3.172 -24.438 -36.719 1 93.81 111 TYR B O 1
ATOM 3602 N N . THR B 1 112 ? 2.93 -24.078 -34.562 1 93 112 THR B N 1
ATOM 3603 C CA . THR B 1 112 ? 1.93 -23.031 -34.719 1 93 112 THR B CA 1
ATOM 3604 C C . THR B 1 112 ? 2.34 -21.766 -33.969 1 93 112 THR B C 1
ATOM 3606 O O . THR B 1 112 ? 2.729 -21.828 -32.812 1 93 112 THR B O 1
ATOM 3609 N N . TRP B 1 113 ? 2.262 -20.641 -34.625 1 92.56 113 TRP B N 1
ATOM 3610 C CA . TRP B 1 113 ? 2.504 -19.344 -34 1 92.56 113 TRP B CA 1
ATOM 3611 C C . TRP B 1 113 ? 1.275 -18.891 -33.219 1 92.56 113 TRP B C 1
ATOM 3613 O O . TRP B 1 113 ? 0.151 -18.969 -33.719 1 92.56 113 TRP B O 1
ATOM 3623 N N . ILE B 1 114 ? 1.534 -18.484 -32.031 1 88.25 114 ILE B N 1
ATOM 3624 C CA . ILE B 1 114 ? 0.462 -17.938 -31.219 1 88.25 114 ILE B CA 1
ATOM 3625 C C . ILE B 1 114 ? 0.894 -16.594 -30.625 1 88.25 114 ILE B C 1
ATOM 3627 O O . ILE B 1 114 ? 2.086 -16.344 -30.422 1 88.25 114 ILE B O 1
ATOM 3631 N N . PRO B 1 115 ? -0.086 -15.727 -30.469 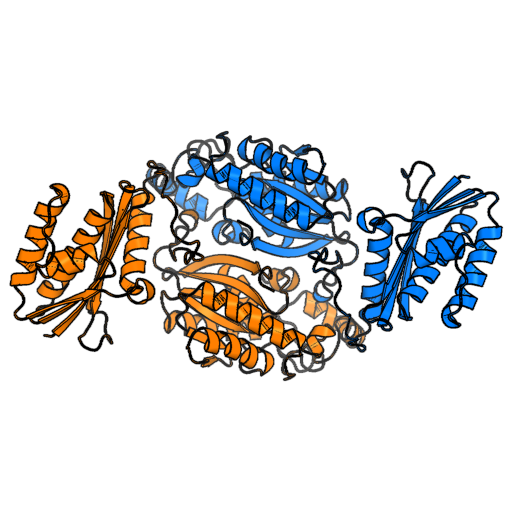1 81 115 PRO B N 1
ATOM 3632 C CA . PRO B 1 115 ? 0.273 -14.477 -29.812 1 81 115 PRO B CA 1
ATOM 3633 C C . PRO B 1 115 ? 0.789 -14.68 -28.391 1 81 115 PRO B C 1
ATOM 3635 O O . PRO B 1 115 ? 0.432 -15.664 -27.734 1 81 115 PRO B O 1
ATOM 3638 N N . ARG B 1 116 ? 1.577 -13.781 -27.953 1 80.75 116 ARG B N 1
ATOM 3639 C CA . ARG B 1 116 ? 2.209 -13.844 -26.625 1 80.75 116 ARG B CA 1
ATOM 3640 C C . ARG B 1 116 ? 1.177 -14.102 -25.547 1 80.75 116 ARG B C 1
ATOM 3642 O O . ARG B 1 116 ? 1.435 -14.859 -24.609 1 80.75 116 ARG B O 1
ATOM 3649 N N . ALA B 1 117 ? 0.12 -13.594 -25.734 1 76.19 117 ALA B N 1
ATOM 3650 C CA . ALA B 1 117 ? -0.944 -13.688 -24.75 1 76.19 117 ALA B CA 1
ATOM 3651 C C . ALA B 1 117 ? -1.439 -15.117 -24.594 1 76.19 117 ALA B C 1
ATOM 3653 O O . ALA B 1 117 ? -1.922 -15.516 -23.531 1 76.19 117 ALA B O 1
ATOM 3654 N N . ARG B 1 118 ? -1.261 -15.914 -25.609 1 79.12 118 ARG B N 1
ATOM 3655 C CA . ARG B 1 118 ? -1.736 -17.297 -25.609 1 79.12 118 ARG B CA 1
ATOM 3656 C C . ARG B 1 118 ? -0.635 -18.25 -25.172 1 79.12 118 ARG B C 1
ATOM 3658 O O . ARG B 1 118 ? -0.862 -19.469 -25.078 1 79.12 118 ARG B O 1
ATOM 3665 N N . ASN B 1 119 ? 0.57 -17.797 -24.922 1 88.31 119 ASN B N 1
ATOM 3666 C CA . ASN B 1 119 ? 1.708 -18.578 -24.469 1 88.31 119 ASN B CA 1
ATOM 3667 C C . ASN B 1 119 ? 2.111 -18.234 -23.047 1 88.31 119 ASN B C 1
ATOM 3669 O O . ASN B 1 119 ? 3.299 -18.203 -22.719 1 88.31 119 ASN B O 1
ATOM 3673 N N . SER B 1 120 ? 1.152 -18 -22.328 1 79.5 120 SER B N 1
ATOM 3674 C CA . SER B 1 120 ? 1.373 -17.391 -21.016 1 79.5 120 SER B CA 1
ATOM 3675 C C . SER B 1 120 ? 2.135 -18.344 -20.094 1 79.5 120 SER B C 1
ATOM 3677 O O . SER B 1 120 ? 2.961 -17.906 -19.297 1 79.5 120 SER B O 1
ATOM 3679 N N . HIS B 1 121 ? 1.811 -19.641 -20.234 1 84.31 121 HIS B N 1
ATOM 3680 C CA . HIS B 1 121 ? 2.461 -20.625 -19.375 1 84.31 121 HIS B CA 1
ATOM 3681 C C . HIS B 1 121 ? 3.965 -20.656 -19.609 1 84.31 121 HIS B C 1
ATOM 3683 O O . HIS B 1 121 ? 4.754 -20.547 -18.672 1 84.31 121 HIS B O 1
ATOM 3689 N N . ALA B 1 122 ? 4.367 -20.797 -20.781 1 90.94 122 ALA B N 1
ATOM 3690 C CA . ALA B 1 122 ? 5.781 -20.844 -21.141 1 90.94 122 ALA B CA 1
ATOM 3691 C C . ALA B 1 122 ? 6.453 -19.5 -20.922 1 90.94 122 ALA B C 1
ATOM 3693 O O . ALA B 1 122 ? 7.609 -19.438 -20.484 1 90.94 122 ALA B O 1
ATOM 3694 N N . ASP B 1 123 ? 5.73 -18.484 -21.203 1 86.5 123 ASP B N 1
ATOM 3695 C CA . ASP B 1 123 ? 6.234 -17.125 -20.984 1 86.5 123 ASP B CA 1
ATOM 3696 C C . ASP B 1 123 ? 6.559 -16.891 -19.516 1 86.5 123 ASP B C 1
ATOM 3698 O O . ASP B 1 123 ? 7.605 -16.328 -19.188 1 86.5 123 ASP B O 1
ATOM 3702 N N . ARG B 1 124 ? 5.746 -17.359 -18.766 1 79.06 124 ARG B N 1
ATOM 3703 C CA . ARG B 1 124 ? 5.977 -17.266 -17.328 1 79.06 124 ARG B CA 1
ATOM 3704 C C . ARG B 1 124 ? 7.246 -18 -16.922 1 79.06 124 ARG B C 1
ATOM 3706 O O . ARG B 1 124 ? 8.078 -17.453 -16.188 1 79.06 124 ARG B O 1
ATOM 3713 N N . LEU B 1 125 ? 7.359 -19.188 -17.344 1 82.38 125 LEU B N 1
ATOM 3714 C CA . LEU B 1 125 ? 8.531 -20 -17.062 1 82.38 125 LEU B CA 1
ATOM 3715 C C . LEU B 1 125 ? 9.805 -19.328 -17.578 1 82.38 125 LEU B C 1
ATOM 3717 O O . LEU B 1 125 ? 10.828 -19.328 -16.891 1 82.38 125 LEU B O 1
ATOM 3721 N N . ALA B 1 126 ? 9.711 -18.688 -18.672 1 88.94 126 ALA B N 1
ATOM 3722 C CA . ALA B 1 126 ? 10.852 -18.016 -19.281 1 88.94 126 ALA B CA 1
ATOM 3723 C C . ALA B 1 126 ? 11.258 -16.781 -18.469 1 88.94 126 ALA B C 1
ATOM 3725 O O . ALA B 1 126 ? 12.445 -16.562 -18.234 1 88.94 126 ALA B O 1
ATOM 3726 N N . ASN B 1 127 ? 10.328 -16.094 -18.094 1 80.62 127 ASN B N 1
ATOM 3727 C CA . ASN B 1 127 ? 10.602 -14.891 -17.297 1 80.62 127 ASN B CA 1
ATOM 3728 C C . ASN B 1 127 ? 11.234 -15.234 -15.961 1 80.62 127 ASN B C 1
ATOM 3730 O O . ASN B 1 127 ? 12.188 -14.578 -15.531 1 80.62 127 ASN B O 1
ATOM 3734 N N . GLU B 1 128 ? 10.758 -16.328 -15.477 1 76.38 128 GLU B N 1
ATOM 3735 C CA . GLU B 1 128 ? 11.344 -16.828 -14.234 1 76.38 128 GLU B CA 1
ATOM 3736 C C . GLU B 1 128 ? 12.805 -17.219 -14.43 1 76.38 128 GLU B C 1
ATOM 3738 O O . GLU B 1 128 ? 13.648 -16.938 -13.578 1 76.38 128 GLU B O 1
ATOM 3743 N N . ALA B 1 129 ? 13 -17.766 -15.453 1 80.5 129 ALA B N 1
ATOM 3744 C CA . ALA B 1 129 ? 14.352 -18.203 -15.789 1 80.5 129 ALA B CA 1
ATOM 3745 C C . ALA B 1 129 ? 15.258 -17.016 -16.062 1 80.5 129 ALA B C 1
ATOM 3747 O O . ALA B 1 129 ? 16.422 -17 -15.641 1 80.5 129 ALA B O 1
ATOM 3748 N N . MET B 1 130 ? 14.703 -16.078 -16.703 1 79.75 130 MET B N 1
ATOM 3749 C CA . MET B 1 130 ? 15.477 -14.867 -17 1 79.75 130 MET B CA 1
ATOM 3750 C C . MET B 1 130 ? 15.805 -14.102 -15.727 1 79.75 130 MET B C 1
ATOM 3752 O O . MET B 1 130 ? 16.906 -13.57 -15.578 1 79.75 130 MET B O 1
ATOM 3756 N N . ASP B 1 131 ? 14.891 -14.102 -14.984 1 69.44 131 ASP B N 1
ATOM 3757 C CA . ASP B 1 131 ? 15.094 -13.461 -13.688 1 69.44 131 ASP B CA 1
ATOM 3758 C C . ASP B 1 131 ? 16.188 -14.164 -12.891 1 69.44 131 ASP B C 1
ATOM 3760 O O . ASP B 1 131 ? 17 -13.516 -12.227 1 69.44 131 ASP B O 1
ATOM 3764 N N . ALA B 1 132 ? 16.141 -15.438 -13.062 1 61.91 132 ALA B N 1
ATOM 3765 C CA . ALA B 1 132 ? 17.188 -16.25 -12.445 1 61.91 132 ALA B CA 1
ATOM 3766 C C . ALA B 1 132 ? 18.531 -15.984 -13.094 1 61.91 132 ALA B C 1
ATOM 3768 O O . ALA B 1 132 ? 19.562 -15.977 -12.414 1 61.91 132 ALA B O 1
ATOM 3769 N N . ALA B 1 133 ? 18.391 -15.758 -14.398 1 61.56 133 ALA B N 1
ATOM 3770 C CA . ALA B 1 133 ? 19.609 -15.477 -15.148 1 61.56 133 ALA B CA 1
ATOM 3771 C C . ALA B 1 133 ? 20.125 -14.07 -14.867 1 61.56 133 ALA B C 1
ATOM 3773 O O . ALA B 1 133 ? 21.328 -13.844 -14.781 1 61.56 133 ALA B O 1
ATOM 3774 N N . ALA B 1 134 ? 19.188 -13.258 -15.031 1 53.16 134 ALA B N 1
ATOM 3775 C CA . ALA B 1 134 ? 19.531 -11.852 -14.82 1 53.16 134 ALA B CA 1
ATOM 3776 C C . ALA B 1 134 ? 19.984 -11.609 -13.383 1 53.16 134 ALA B C 1
ATOM 3778 O O . ALA B 1 134 ? 20.75 -10.68 -13.125 1 53.16 134 ALA B O 1
ATOM 3779 N N . GLY B 1 135 ? 19.406 -12.258 -12.617 1 43.62 135 GLY B N 1
ATOM 3780 C CA . GLY B 1 135 ? 19.812 -12.109 -11.227 1 43.62 135 GLY B CA 1
ATOM 3781 C C . GLY B 1 135 ? 21.297 -12.352 -11.016 1 43.62 135 GLY B C 1
ATOM 3782 O O . GLY B 1 135 ? 21.766 -12.398 -9.875 1 43.62 135 GLY B O 1
ATOM 3783 N N . ASP B 1 136 ? 21.812 -12.898 -12.039 1 33.34 136 ASP B N 1
ATOM 3784 C CA . ASP B 1 136 ? 23.25 -12.648 -11.922 1 33.34 136 ASP B CA 1
ATOM 3785 C C . ASP B 1 136 ? 23.562 -11.156 -12.094 1 33.34 136 ASP B C 1
ATOM 3787 O O . ASP B 1 136 ? 23.125 -10.531 -13.055 1 33.34 136 ASP B O 1
ATOM 3791 N N . PRO B 1 137 ? 23.984 -10.438 -11.148 1 27.28 137 PRO B N 1
ATOM 3792 C CA . PRO B 1 137 ? 23.984 -9 -10.883 1 27.28 137 PRO B CA 1
ATOM 3793 C C . PRO B 1 137 ? 24.5 -8.18 -12.07 1 27.28 137 PRO B C 1
ATOM 3795 O O . PRO B 1 137 ? 24.5 -6.949 -12.023 1 27.28 137 PRO B O 1
ATOM 3798 N N . ALA B 1 138 ? 25.391 -8.664 -13.039 1 23.5 138 ALA B N 1
ATOM 3799 C CA . ALA B 1 138 ? 26.141 -7.598 -13.695 1 23.5 138 ALA B CA 1
ATOM 3800 C C . ALA B 1 138 ? 25.281 -6.906 -14.758 1 23.5 138 ALA B C 1
ATOM 3802 O O . ALA B 1 138 ? 25.422 -5.703 -14.984 1 23.5 138 ALA B O 1
ATOM 3803 N N . GLY B 1 139 ? 24.75 -7.605 -15.891 1 22.94 139 GLY B N 1
ATOM 3804 C CA . GLY B 1 139 ? 24.734 -6.945 -17.188 1 22.94 139 GLY B CA 1
ATOM 3805 C C . GLY B 1 139 ? 23.469 -6.152 -17.422 1 22.94 139 GLY B C 1
ATOM 3806 O O . GLY B 1 139 ? 22.359 -6.691 -17.328 1 22.94 139 GLY B O 1
ATOM 3807 N N . GLU B 1 140 ? 23.312 -4.855 -17.234 1 24.41 140 GLU B N 1
ATOM 3808 C CA . GLU B 1 140 ? 22.391 -3.734 -17.391 1 24.41 140 GLU B CA 1
ATOM 3809 C C . GLU B 1 140 ? 21.922 -3.602 -18.844 1 24.41 140 GLU B C 1
ATOM 3811 O O . GLU B 1 140 ? 22.328 -2.676 -19.547 1 24.41 140 GLU B O 1
ATOM 3816 N N . ALA B 1 141 ? 21.891 -4.586 -19.828 1 23.84 141 ALA B N 1
ATOM 3817 C CA . ALA B 1 141 ? 21.75 -4.031 -21.172 1 23.84 141 ALA B CA 1
ATOM 3818 C C . ALA B 1 141 ? 20.375 -3.373 -21.359 1 23.84 141 ALA B C 1
ATOM 3820 O O . ALA B 1 141 ? 19.406 -3.754 -20.703 1 23.84 141 ALA B O 1
ATOM 3821 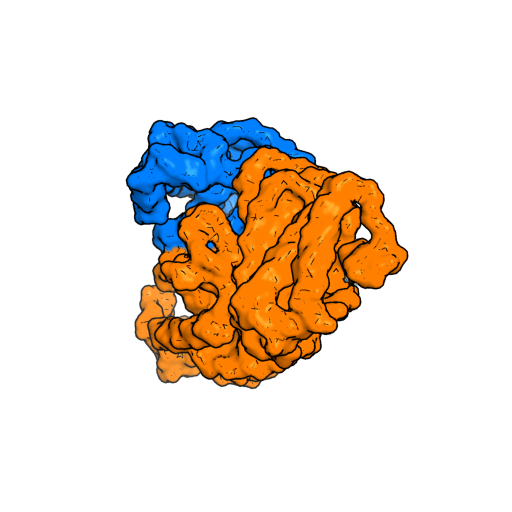N N . THR B 1 142 ? 20.266 -2.258 -22.25 1 22.78 142 THR B N 1
ATOM 3822 C CA . THR B 1 142 ? 19.453 -1.19 -22.828 1 22.78 142 THR B CA 1
ATOM 3823 C C . THR B 1 142 ? 18.266 -1.765 -23.594 1 22.78 142 THR B C 1
ATOM 3825 O O . THR B 1 142 ? 18.422 -2.332 -24.672 1 22.78 142 THR B O 1
ATOM 3828 N N . SER B 1 143 ? 17.375 -2.594 -23.125 1 23.02 143 SER B N 1
ATOM 3829 C CA . SER B 1 143 ? 16.281 -3.055 -23.969 1 23.02 143 SER B CA 1
ATOM 3830 C C . SER B 1 143 ? 15.438 -1.887 -24.469 1 23.02 143 SER B C 1
ATOM 3832 O O . SER B 1 143 ? 15.07 -1.001 -23.688 1 23.02 143 SER B O 1
ATOM 3834 N N . LEU B 1 144 ? 15.305 -1.592 -25.75 1 23.2 144 LEU B N 1
ATOM 3835 C CA . LEU B 1 144 ? 14.594 -0.667 -26.625 1 23.2 144 LEU B CA 1
ATOM 3836 C C . LEU B 1 144 ? 13.102 -0.687 -26.344 1 23.2 144 LEU B C 1
ATOM 3838 O O . LEU B 1 144 ? 12.602 -1.595 -25.672 1 23.2 144 LEU B O 1
ATOM 3842 N N . GLY B 1 145 ? 12.141 -0.244 -27.422 1 24.34 145 GLY B N 1
ATOM 3843 C CA . GLY B 1 145 ? 10.922 0.518 -27.672 1 24.34 145 GLY B CA 1
ATOM 3844 C C . GLY B 1 145 ? 9.664 -0.246 -27.328 1 24.34 145 GLY B C 1
ATOM 3845 O O . GLY B 1 145 ? 8.562 0.167 -27.703 1 24.34 145 GLY B O 1
ATOM 3846 N N . GLN B 1 146 ? 9.57 -1.566 -27.141 1 23.75 146 GLN B N 1
ATOM 3847 C CA . GLN B 1 146 ? 8.25 -2.156 -27.344 1 23.75 146 GLN B CA 1
ATOM 3848 C C . GLN B 1 146 ? 7.23 -1.567 -26.375 1 23.75 146 GLN B C 1
ATOM 3850 O O . GLN B 1 146 ? 7.598 -1.062 -25.312 1 23.75 146 GLN B O 1
ATOM 3855 N N . SER B 1 147 ? 5.855 -1.518 -26.797 1 26.38 147 SER B N 1
ATOM 3856 C CA . SER B 1 147 ? 4.598 -1.019 -26.25 1 26.38 147 SER B CA 1
ATOM 3857 C C . SER B 1 147 ? 4.418 -1.431 -24.797 1 26.38 147 SER B C 1
ATOM 3859 O O . SER B 1 147 ? 4.844 -2.516 -24.391 1 26.38 147 SER B O 1
ATOM 3861 N N . ASP B 1 148 ? 4.293 -0.471 -23.875 1 28.61 148 ASP B N 1
ATOM 3862 C CA . ASP B 1 148 ? 4.223 -0.297 -22.422 1 28.61 148 ASP B CA 1
ATOM 3863 C C . ASP B 1 148 ? 3.197 -1.246 -21.812 1 28.61 148 ASP B C 1
ATOM 3865 O O . ASP B 1 148 ? 2.049 -0.862 -21.578 1 28.61 148 ASP B O 1
ATOM 3869 N N . LYS B 1 149 ? 2.822 -2.439 -22.469 1 27.25 149 LYS B N 1
ATOM 3870 C CA . LYS B 1 149 ? 1.923 -3.254 -21.656 1 27.25 149 LYS B CA 1
ATOM 3871 C C . LYS B 1 149 ? 2.426 -3.363 -20.219 1 27.25 149 LYS B C 1
ATOM 3873 O O . LYS B 1 149 ? 3.617 -3.574 -19.984 1 27.25 149 LYS B O 1
ATOM 3878 N N . ALA B 1 150 ? 1.736 -2.812 -19.328 1 31.06 150 ALA B N 1
ATOM 3879 C CA . ALA B 1 150 ? 1.862 -2.992 -17.875 1 31.06 150 ALA B CA 1
ATOM 3880 C C . ALA B 1 150 ? 2.355 -4.395 -17.547 1 31.06 150 ALA B C 1
ATOM 3882 O O . ALA B 1 150 ? 1.635 -5.379 -17.734 1 31.06 150 ALA B O 1
ATOM 3883 N N . ALA B 1 151 ? 3.594 -4.754 -17.781 1 32.38 151 ALA B N 1
ATOM 3884 C CA . ALA B 1 151 ? 4.34 -5.98 -17.531 1 32.38 151 ALA B CA 1
ATOM 3885 C C . ALA B 1 151 ? 3.883 -6.641 -16.234 1 32.38 151 ALA B C 1
ATOM 3887 O O . ALA B 1 151 ? 3.822 -5.988 -15.18 1 32.38 151 ALA B O 1
ATOM 3888 N N . ALA B 1 152 ? 3.141 -7.723 -16.312 1 36.16 152 ALA B N 1
ATOM 3889 C CA . ALA B 1 152 ? 2.844 -8.617 -15.195 1 36.16 152 ALA B CA 1
ATOM 3890 C C . ALA B 1 152 ? 4.047 -8.75 -14.266 1 36.16 152 ALA B C 1
ATOM 3892 O O . ALA B 1 152 ? 5.156 -9.055 -14.711 1 36.16 152 ALA B O 1
ATOM 3893 N N . GLN B 1 153 ? 4.133 -8.023 -13.242 1 44.16 153 GLN B N 1
ATOM 3894 C CA . GLN B 1 153 ? 5.184 -8.148 -12.234 1 44.16 153 GLN B CA 1
ATOM 3895 C C . GLN B 1 153 ? 5.566 -9.609 -12.016 1 44.16 153 GLN B C 1
ATOM 3897 O O . GLN B 1 153 ? 4.695 -10.461 -11.844 1 44.16 153 GLN B O 1
ATOM 3902 N N . PRO B 1 154 ? 6.699 -10.109 -12.461 1 46.5 154 PRO B N 1
ATOM 3903 C CA . PRO B 1 154 ? 7.141 -11.492 -12.227 1 46.5 154 PRO B CA 1
ATOM 3904 C C . PRO B 1 154 ? 6.789 -11.992 -10.828 1 46.5 154 PRO B C 1
ATOM 3906 O O . PRO B 1 154 ? 6.805 -11.211 -9.867 1 46.5 154 PRO B O 1
ATOM 3909 N N . LEU B 1 155 ? 6.027 -13.141 -10.727 1 53.34 155 LEU B N 1
ATOM 3910 C CA . LEU B 1 155 ? 5.625 -13.836 -9.508 1 53.34 155 LEU B CA 1
ATOM 3911 C C . LEU B 1 155 ? 6.836 -14.406 -8.781 1 53.34 155 LEU B C 1
ATOM 3913 O O . LEU B 1 155 ? 6.762 -15.492 -8.203 1 53.34 155 LEU B O 1
ATOM 3917 N N . THR B 1 156 ? 8.062 -13.883 -9.031 1 51.12 156 THR B N 1
ATOM 3918 C CA . THR B 1 156 ? 9.195 -14.391 -8.258 1 51.12 156 THR B CA 1
ATOM 3919 C C . THR B 1 156 ? 9.305 -13.664 -6.918 1 51.12 156 THR B C 1
ATOM 3921 O O . THR B 1 156 ? 9.023 -12.469 -6.828 1 51.12 156 THR B O 1
ATOM 3924 N N . ALA B 1 157 ? 9.531 -14.586 -5.922 1 58.88 157 ALA B N 1
ATOM 3925 C CA . ALA B 1 157 ? 9.719 -14.062 -4.57 1 58.88 157 ALA B CA 1
ATOM 3926 C C . ALA B 1 157 ? 10.844 -13.031 -4.535 1 58.88 157 ALA B C 1
ATOM 3928 O O . ALA B 1 157 ? 11.875 -13.203 -5.188 1 58.88 157 ALA B O 1
ATOM 3929 N N . PRO B 1 158 ? 10.586 -11.938 -3.895 1 59.16 158 PRO B N 1
ATOM 3930 C CA . PRO B 1 158 ? 11.719 -11.039 -3.654 1 59.16 158 PRO B CA 1
ATOM 3931 C C . PRO B 1 158 ? 12.859 -11.719 -2.91 1 59.16 158 PRO B C 1
ATOM 3933 O O . PRO B 1 158 ? 12.625 -12.477 -1.963 1 59.16 158 PRO B O 1
ATOM 3936 N N . ALA B 1 159 ? 14.023 -11.617 -3.344 1 58.72 159 ALA B N 1
ATOM 3937 C CA . ALA B 1 159 ? 15.211 -12.305 -2.828 1 58.72 159 ALA B CA 1
ATOM 3938 C C . ALA B 1 159 ? 15.344 -12.102 -1.322 1 58.72 159 ALA B C 1
ATOM 3940 O O . ALA B 1 159 ? 15.758 -13.016 -0.604 1 58.72 159 ALA B O 1
ATOM 3941 N N . TRP B 1 160 ? 14.836 -11.023 -0.861 1 65.5 160 TRP B N 1
ATOM 3942 C CA . TRP B 1 160 ? 15.07 -10.672 0.535 1 65.5 160 TRP B CA 1
ATOM 3943 C C . TRP B 1 160 ? 14.156 -11.477 1.458 1 65.5 160 TRP B C 1
ATOM 3945 O O . TRP B 1 160 ? 14.383 -11.531 2.67 1 65.5 160 TRP B O 1
ATOM 3955 N N . THR B 1 161 ? 13.133 -12.133 0.894 1 65.06 161 THR B N 1
ATOM 3956 C CA . THR B 1 161 ? 12.188 -12.859 1.738 1 65.06 161 THR B CA 1
ATOM 3957 C C . THR B 1 161 ? 12.711 -14.258 2.049 1 65.06 161 THR B C 1
ATOM 3959 O O . THR B 1 161 ? 12.258 -14.898 2.996 1 65.06 161 THR B O 1
ATOM 3962 N N . GLY B 1 162 ? 13.672 -14.711 1.283 1 65.75 162 GLY B N 1
ATOM 3963 C CA . GLY B 1 162 ? 14.102 -16.094 1.391 1 65.75 162 GLY B CA 1
ATOM 3964 C C . GLY B 1 162 ? 13.039 -17.094 0.94 1 65.75 162 GLY B C 1
ATOM 3965 O O . GLY B 1 162 ? 13.234 -18.297 1.037 1 65.75 162 GLY B O 1
ATOM 3966 N N . ALA B 1 163 ? 11.906 -16.594 0.473 1 72.69 163 ALA B N 1
ATOM 3967 C CA . ALA B 1 163 ? 10.797 -17.453 0.072 1 72.69 163 ALA B CA 1
ATOM 3968 C C . ALA B 1 163 ? 11.125 -18.203 -1.21 1 72.69 163 ALA B C 1
ATOM 3970 O O . ALA B 1 163 ? 11.852 -17.703 -2.066 1 72.69 163 ALA B O 1
ATOM 3971 N N . ARG B 1 164 ? 10.578 -19.391 -1.177 1 71.94 164 ARG B N 1
ATOM 3972 C CA . ARG B 1 164 ? 10.852 -20.25 -2.322 1 71.94 164 ARG B CA 1
ATOM 3973 C C . ARG B 1 164 ? 9.555 -20.656 -3.021 1 71.94 164 ARG B C 1
ATOM 3975 O O . ARG B 1 164 ? 8.547 -20.922 -2.365 1 71.94 164 ARG B O 1
ATOM 3982 N N . GLY B 1 165 ? 9.602 -20.688 -4.391 1 80.88 165 GLY B N 1
ATOM 3983 C CA . GLY B 1 165 ? 8.469 -21.141 -5.176 1 80.88 165 GLY B CA 1
ATOM 3984 C C . GLY B 1 165 ? 7.625 -20.016 -5.723 1 80.88 165 GLY B C 1
ATOM 3985 O O . GLY B 1 165 ? 7.828 -18.844 -5.359 1 80.88 165 GLY B O 1
ATOM 3986 N N . THR B 1 166 ? 6.758 -20.359 -6.613 1 88.44 166 THR B N 1
ATOM 3987 C CA . THR B 1 166 ? 5.84 -19.391 -7.195 1 88.44 166 THR B CA 1
ATOM 3988 C C . THR B 1 166 ? 4.68 -19.109 -6.246 1 88.44 166 THR B C 1
ATOM 3990 O O . THR B 1 166 ? 3.963 -20.016 -5.84 1 88.44 166 THR B O 1
ATOM 3993 N N . PRO B 1 167 ? 4.508 -17.891 -5.938 1 94 167 PRO B N 1
ATOM 3994 C CA . PRO B 1 167 ? 3.447 -17.594 -4.973 1 94 167 PRO B CA 1
ATOM 3995 C C . PRO B 1 167 ? 2.059 -17.594 -5.609 1 94 167 PRO B C 1
ATOM 3997 O O . PRO B 1 167 ? 1.929 -17.391 -6.82 1 94 167 PRO B O 1
ATOM 4000 N N . THR B 1 168 ? 1.066 -18 -4.812 1 97.25 168 THR B N 1
ATOM 4001 C CA . THR B 1 168 ? -0.296 -17.578 -5.125 1 97.25 168 THR B CA 1
ATOM 4002 C C . THR B 1 168 ? -0.496 -16.109 -4.809 1 97.25 168 THR B C 1
ATOM 4004 O O . THR B 1 168 ? -0.356 -15.688 -3.656 1 97.25 168 THR B O 1
ATOM 4007 N N . ARG B 1 169 ? -0.692 -15.359 -5.863 1 98.12 169 ARG B N 1
ATOM 4008 C CA . ARG B 1 169 ? -0.861 -13.922 -5.707 1 98.12 169 ARG B CA 1
ATOM 4009 C C . ARG B 1 169 ? -2.336 -13.547 -5.602 1 98.12 169 ARG B C 1
ATOM 4011 O O . ARG B 1 169 ? -3.135 -13.906 -6.473 1 98.12 169 ARG B O 1
ATOM 4018 N N . LEU B 1 170 ? -2.656 -12.891 -4.535 1 98.75 170 LEU B N 1
ATOM 4019 C CA . LEU B 1 170 ? -4.016 -12.398 -4.352 1 98.75 170 LEU B CA 1
ATOM 4020 C C . LEU B 1 170 ? -4.098 -10.906 -4.637 1 98.75 170 LEU B C 1
ATOM 4022 O O . LEU B 1 170 ? -3.449 -10.102 -3.961 1 98.75 170 LEU B O 1
ATOM 4026 N N . LEU B 1 171 ? -4.824 -10.562 -5.707 1 98.88 171 LEU B N 1
ATOM 4027 C CA . LEU B 1 171 ? -5.254 -9.188 -5.91 1 98.88 171 LEU B CA 1
ATOM 4028 C C . LEU B 1 171 ? -6.516 -8.883 -5.105 1 98.88 171 LEU B C 1
ATOM 4030 O O . LEU B 1 171 ? -7.594 -9.391 -5.422 1 98.88 171 LEU B O 1
ATOM 4034 N N . LEU B 1 172 ? -6.328 -8.102 -4.059 1 98.94 172 LEU B N 1
ATOM 4035 C CA . LEU B 1 172 ? -7.402 -7.82 -3.113 1 98.94 172 LEU B CA 1
ATOM 4036 C C . LEU B 1 172 ? -8.094 -6.504 -3.457 1 98.94 172 LEU B C 1
ATOM 4038 O O . LEU B 1 172 ? -7.512 -5.43 -3.289 1 98.94 172 LEU B O 1
ATOM 4042 N N . LEU B 1 173 ? -9.344 -6.594 -3.924 1 98.94 173 LEU B N 1
ATOM 4043 C CA . LEU B 1 173 ? -10.102 -5.43 -4.363 1 98.94 173 LEU B CA 1
ATOM 4044 C C . LEU B 1 173 ? -11.297 -5.18 -3.445 1 98.94 173 LEU B C 1
ATOM 4046 O O . LEU B 1 173 ? -12.133 -6.066 -3.25 1 98.94 173 LEU B O 1
ATOM 4050 N N . ARG B 1 174 ? -11.297 -4.027 -2.842 1 98.81 174 ARG B N 1
ATOM 4051 C CA . ARG B 1 174 ? -12.5 -3.643 -2.107 1 98.81 174 ARG B CA 1
ATOM 4052 C C . ARG B 1 174 ? -13.625 -3.244 -3.061 1 98.81 174 ARG B C 1
ATOM 4054 O O . ARG B 1 174 ? -13.367 -2.668 -4.121 1 98.81 174 ARG B O 1
ATOM 4061 N N . HIS B 1 175 ? -14.82 -3.473 -2.715 1 98.69 175 HIS B N 1
ATOM 4062 C CA . HIS B 1 175 ? -15.969 -3.141 -3.557 1 98.69 175 HIS B CA 1
ATOM 4063 C C . HIS B 1 175 ? -16.078 -1.635 -3.762 1 98.69 175 HIS B C 1
ATOM 4065 O O . HIS B 1 175 ? -15.484 -0.855 -3.016 1 98.69 175 HIS B O 1
ATOM 4071 N N . GLY B 1 176 ? -16.922 -1.28 -4.777 1 98.44 176 GLY B N 1
ATOM 4072 C CA . GLY B 1 176 ? -17.203 0.121 -5.047 1 98.44 176 GLY B CA 1
ATOM 4073 C C . GLY B 1 176 ? -18.156 0.742 -4.039 1 98.44 176 GLY B C 1
ATOM 4074 O O . GLY B 1 176 ? -18.641 0.058 -3.143 1 98.44 176 GLY B O 1
ATOM 4075 N N . GLN B 1 177 ? -18.469 1.951 -4.277 1 96.56 177 GLN B N 1
ATOM 4076 C CA . GLN B 1 177 ? -19.234 2.76 -3.338 1 96.56 177 GLN B CA 1
ATOM 4077 C C . GLN B 1 177 ? -20.703 2.328 -3.312 1 96.56 177 GLN B C 1
ATOM 4079 O O . GLN B 1 177 ? -21.281 2.027 -4.355 1 96.56 177 GLN B O 1
ATOM 4084 N N . THR B 1 178 ? -21.234 2.279 -2.143 1 95.38 178 THR B N 1
ATOM 4085 C CA . THR B 1 178 ? -22.672 2.166 -1.893 1 95.38 178 THR B CA 1
ATOM 4086 C C . THR B 1 178 ? -23.188 3.402 -1.167 1 95.38 178 THR B C 1
ATOM 4088 O O . THR B 1 178 ? -22.406 4.262 -0.751 1 95.38 178 THR B O 1
ATOM 4091 N N . GLU B 1 179 ? -24.469 3.426 -1.042 1 89.25 179 GLU B N 1
ATOM 4092 C CA . GLU B 1 179 ? -25.031 4.543 -0.291 1 89.25 179 GLU B CA 1
ATOM 4093 C C . GLU B 1 179 ? -24.531 4.547 1.15 1 89.25 179 GLU B C 1
ATOM 4095 O O . GLU B 1 179 ? -24.234 5.605 1.702 1 89.25 179 GLU B O 1
ATOM 4100 N N . MET B 1 180 ? -24.422 3.453 1.709 1 89.25 180 MET B N 1
ATOM 4101 C CA . MET B 1 180 ? -23.953 3.328 3.09 1 89.25 180 MET B CA 1
ATOM 4102 C C . MET B 1 180 ? -22.5 3.746 3.219 1 89.25 180 MET B C 1
ATOM 4104 O O . MET B 1 180 ? -22.141 4.457 4.156 1 89.25 180 MET B O 1
ATOM 4108 N N . SER B 1 181 ? -21.688 3.271 2.299 1 90.06 181 SER B N 1
ATOM 4109 C CA . SER B 1 181 ? -20.266 3.615 2.365 1 90.06 181 SER B CA 1
ATOM 4110 C C . SER B 1 181 ? -20.047 5.102 2.104 1 90.06 181 SER B C 1
ATOM 4112 O O . SER B 1 181 ? -19.125 5.707 2.666 1 90.06 181 SER B O 1
ATOM 4114 N N . ALA B 1 182 ? -20.828 5.676 1.268 1 85.56 182 ALA B N 1
ATOM 4115 C CA . ALA B 1 182 ? -20.75 7.109 1.016 1 85.56 182 ALA B CA 1
ATOM 4116 C C . ALA B 1 182 ? -21 7.906 2.293 1 85.56 182 ALA B C 1
ATOM 4118 O O . ALA B 1 182 ? -20.438 8.977 2.488 1 85.56 182 ALA B O 1
ATOM 4119 N N . GLN B 1 183 ? -21.781 7.281 3.09 1 83.56 183 GLN B N 1
ATOM 4120 C CA . GLN B 1 183 ? -22.141 7.934 4.344 1 83.56 183 GLN B CA 1
ATOM 4121 C C . GLN B 1 183 ? -21.266 7.445 5.492 1 83.56 183 GLN B C 1
ATOM 4123 O O . GLN B 1 183 ? -21.5 7.781 6.652 1 83.56 183 GLN B O 1
ATOM 4128 N N . ARG B 1 184 ? -20.281 6.586 5.203 1 87.12 184 ARG B N 1
ATOM 4129 C CA . ARG B 1 184 ? -19.328 6.055 6.176 1 87.12 184 ARG B CA 1
ATOM 4130 C C . ARG B 1 184 ? -20.047 5.305 7.289 1 87.12 184 ARG B C 1
ATOM 4132 O O . ARG B 1 184 ? -19.734 5.48 8.469 1 87.12 184 ARG B O 1
ATOM 4139 N N . ARG B 1 185 ? -21.047 4.57 6.914 1 89.12 185 ARG B N 1
ATOM 4140 C CA . ARG B 1 185 ? -21.781 3.729 7.852 1 89.12 185 ARG B CA 1
ATOM 4141 C C . ARG B 1 185 ? -21.25 2.301 7.844 1 89.12 185 ARG B C 1
ATOM 4143 O O . ARG B 1 185 ? -20.781 1.815 6.812 1 89.12 185 ARG B O 1
ATOM 4150 N N . TYR B 1 186 ? -21.312 1.721 9.055 1 90.5 186 TYR B N 1
ATOM 4151 C CA . TYR B 1 186 ? -21.016 0.294 9.102 1 90.5 186 TYR B CA 1
ATOM 4152 C C . TYR B 1 186 ? -21.938 -0.488 8.164 1 90.5 186 TYR B C 1
ATOM 4154 O O . TYR B 1 186 ? -23.156 -0.318 8.195 1 90.5 186 TYR B O 1
ATOM 4162 N N . SER B 1 187 ? -21.328 -1.173 7.328 1 88.44 187 SER B N 1
ATOM 4163 C CA . SER B 1 187 ? -22.078 -2.031 6.418 1 88.44 187 SER B CA 1
ATOM 4164 C C . SER B 1 187 ? -21.531 -3.459 6.434 1 88.44 187 SER B C 1
ATOM 4166 O O . SER B 1 187 ? -20.656 -3.809 5.641 1 88.44 187 SER B O 1
ATOM 4168 N N . GLY B 1 188 ? -22.109 -4.227 7.309 1 92.5 188 GLY B N 1
ATOM 4169 C CA . GLY B 1 188 ? -21.672 -5.605 7.457 1 92.5 188 GLY B CA 1
ATOM 4170 C C . GLY B 1 188 ? -22.438 -6.574 6.578 1 92.5 188 GLY B C 1
ATOM 4171 O O . GLY B 1 188 ? -22 -6.906 5.477 1 92.5 188 GLY B O 1
ATOM 4172 N N . ARG B 1 189 ? -23.625 -6.859 7.035 1 90.44 189 ARG B N 1
ATOM 4173 C CA . ARG B 1 189 ? -24.406 -7.891 6.352 1 90.44 189 ARG B CA 1
ATOM 4174 C C . ARG B 1 189 ? -25.516 -7.273 5.508 1 90.44 189 ARG B C 1
ATOM 4176 O O . ARG B 1 189 ? -26.172 -7.969 4.73 1 90.44 189 ARG B O 1
ATOM 4183 N N . GLY B 1 190 ? -25.594 -5.949 5.672 1 87.44 190 GLY B N 1
ATOM 4184 C CA . GLY B 1 190 ? -26.469 -5.285 4.723 1 87.44 190 GLY B CA 1
ATOM 4185 C C . GLY B 1 190 ? -26.062 -5.492 3.281 1 87.44 190 GLY B C 1
ATOM 4186 O O . GLY B 1 190 ? -24.891 -5.793 3.002 1 87.44 190 GLY B O 1
ATOM 4187 N N . ASN B 1 191 ? -27.078 -5.301 2.396 1 89.94 191 ASN B N 1
ATOM 4188 C CA . ASN B 1 191 ? -26.797 -5.66 1.012 1 89.94 191 ASN B CA 1
ATOM 4189 C C . ASN B 1 191 ? -27.188 -4.539 0.05 1 89.94 191 ASN B C 1
ATOM 4191 O O . ASN B 1 191 ? -27.938 -4.766 -0.894 1 89.94 191 ASN B O 1
ATOM 4195 N N . PRO B 1 192 ? -26.609 -3.41 0.338 1 91 192 PRO B N 1
ATOM 4196 C CA . PRO B 1 192 ? -26.906 -2.305 -0.578 1 91 192 PRO B CA 1
ATOM 4197 C C . PRO B 1 192 ? -26.281 -2.492 -1.954 1 91 192 PRO B C 1
ATOM 4199 O O . PRO B 1 192 ? -25.25 -3.166 -2.078 1 91 192 PRO B O 1
ATOM 4202 N N . ALA B 1 193 ? -26.875 -1.879 -2.92 1 93.56 193 ALA B N 1
ATOM 4203 C CA . ALA B 1 193 ? -26.328 -1.884 -4.273 1 93.56 193 ALA B CA 1
ATOM 4204 C C . ALA B 1 193 ? -25.234 -0.83 -4.426 1 93.56 193 ALA B C 1
ATOM 4206 O O . ALA B 1 193 ? -25.141 0.091 -3.613 1 93.56 193 ALA B O 1
ATOM 4207 N N . LEU B 1 194 ? -24.453 -1.021 -5.438 1 97.19 194 LEU B N 1
ATOM 4208 C CA . LEU B 1 194 ? -23.5 0.018 -5.793 1 97.19 194 LEU B CA 1
ATOM 4209 C C . LEU B 1 194 ? -24.219 1.303 -6.199 1 97.19 194 LEU B C 1
ATOM 4211 O O . LEU B 1 194 ? -25.25 1.258 -6.879 1 97.19 194 LEU B O 1
ATOM 4215 N N . SER B 1 195 ? -23.703 2.43 -5.773 1 95.44 195 SER B N 1
ATOM 4216 C CA . SER B 1 195 ? -24.141 3.715 -6.305 1 95.44 195 SER B CA 1
ATOM 4217 C C . SER B 1 195 ? -23.625 3.932 -7.723 1 95.44 195 SER B C 1
ATOM 4219 O O . SER B 1 195 ? -22.906 3.09 -8.266 1 95.44 195 SER B O 1
ATOM 4221 N N . ASP B 1 196 ? -24.031 5.008 -8.32 1 92.75 196 ASP B N 1
ATOM 4222 C CA . ASP B 1 196 ? -23.5 5.344 -9.641 1 92.75 196 ASP B CA 1
ATOM 4223 C C . ASP B 1 196 ? -21.984 5.523 -9.602 1 92.75 196 ASP B C 1
ATOM 4225 O O . ASP B 1 196 ? -21.281 5.047 -10.484 1 92.75 196 ASP B O 1
ATOM 4229 N N . ILE B 1 197 ? -21.594 6.125 -8.562 1 95.62 197 ILE B N 1
ATOM 4230 C CA . ILE B 1 197 ? -20.156 6.301 -8.359 1 95.62 197 ILE B CA 1
ATOM 4231 C C . ILE B 1 197 ? -19.484 4.934 -8.188 1 95.62 197 ILE B C 1
ATOM 4233 O O . ILE B 1 197 ? -18.422 4.68 -8.75 1 95.62 197 ILE B O 1
ATOM 4237 N N . GLY B 1 198 ? -20.109 4.109 -7.449 1 97.75 198 GLY B N 1
ATOM 4238 C CA . GLY B 1 198 ? -19.609 2.77 -7.223 1 97.75 198 GLY B CA 1
ATOM 4239 C C . GLY B 1 198 ? -19.453 1.958 -8.5 1 97.75 198 GLY B C 1
ATOM 4240 O O . GLY B 1 198 ? -18.484 1.227 -8.672 1 97.75 198 GLY B O 1
ATOM 4241 N N . ARG B 1 199 ? -20.391 2.1 -9.336 1 96.38 199 ARG B N 1
ATOM 4242 C CA . ARG B 1 199 ? -20.344 1.395 -10.617 1 96.38 199 ARG B CA 1
ATOM 4243 C C . ARG B 1 199 ? -19.203 1.919 -11.484 1 96.38 199 ARG B C 1
ATOM 4245 O O . ARG B 1 199 ? -18.516 1.142 -12.141 1 96.38 199 ARG B O 1
ATOM 4252 N N . ARG B 1 200 ? -19.031 3.178 -11.445 1 96.69 200 ARG B N 1
ATOM 4253 C CA . ARG B 1 200 ? -17.938 3.764 -12.203 1 96.69 200 ARG B CA 1
ATOM 4254 C C . ARG B 1 200 ? -16.594 3.305 -11.648 1 96.69 200 ARG B C 1
ATOM 4256 O O . ARG B 1 200 ? -15.656 3.023 -12.414 1 96.69 200 ARG B O 1
ATOM 4263 N N . GLN B 1 201 ? -16.5 3.236 -10.383 1 97.94 201 GLN B N 1
ATOM 4264 C CA . GLN B 1 201 ? -15.297 2.742 -9.734 1 97.94 201 GLN B CA 1
ATOM 4265 C C . GLN B 1 201 ? -15.008 1.297 -10.133 1 97.94 201 GLN B C 1
ATOM 4267 O O . GLN B 1 201 ? -13.875 0.952 -10.469 1 97.94 201 GLN B O 1
ATOM 4272 N N . ALA B 1 202 ? -16.047 0.509 -10.078 1 98.38 202 ALA B N 1
ATOM 4273 C CA . ALA B 1 202 ? -15.922 -0.898 -10.445 1 98.38 202 ALA B CA 1
ATOM 4274 C C . ALA B 1 202 ? -15.453 -1.048 -11.891 1 98.38 202 ALA B C 1
ATOM 4276 O O . ALA B 1 202 ? -14.578 -1.865 -12.188 1 98.38 202 ALA B O 1
ATOM 4277 N N . ASP B 1 203 ? -15.992 -0.236 -12.727 1 97.44 203 ASP B N 1
ATOM 4278 C CA . ASP B 1 203 ? -15.625 -0.284 -14.133 1 97.44 203 ASP B CA 1
ATOM 4279 C C . ASP B 1 203 ? -14.18 0.138 -14.344 1 97.44 203 ASP B C 1
ATOM 4281 O O . ASP B 1 203 ? -13.461 -0.457 -15.148 1 97.44 203 ASP B O 1
ATOM 4285 N N . ALA B 1 204 ? -13.805 1.165 -13.648 1 97.75 204 ALA B N 1
ATOM 4286 C CA . ALA B 1 204 ? -12.422 1.632 -13.75 1 97.75 204 ALA B CA 1
ATOM 4287 C C . ALA B 1 204 ? -11.445 0.564 -13.266 1 97.75 204 ALA B C 1
ATOM 4289 O O . ALA B 1 204 ? -10.422 0.314 -13.906 1 97.75 204 ALA B O 1
ATOM 4290 N N . ALA B 1 205 ? -11.789 -0.043 -12.195 1 98.44 205 ALA B N 1
ATOM 4291 C CA . ALA B 1 205 ? -10.953 -1.13 -11.68 1 98.44 205 ALA B CA 1
ATOM 4292 C C . ALA B 1 205 ? -10.891 -2.289 -12.672 1 98.44 205 ALA B C 1
ATOM 4294 O O . ALA B 1 205 ? -9.828 -2.875 -12.883 1 98.44 205 ALA B O 1
ATOM 4295 N N . ALA B 1 206 ? -12 -2.568 -13.219 1 98.25 206 ALA B N 1
ATOM 4296 C CA . ALA B 1 206 ? -12.086 -3.646 -14.195 1 98.25 206 ALA B CA 1
ATOM 4297 C C . ALA B 1 206 ? -11.156 -3.381 -15.383 1 98.25 206 ALA B C 1
ATOM 4299 O O . ALA B 1 206 ? -10.438 -4.277 -15.828 1 98.25 206 ALA B O 1
ATOM 4300 N N . ARG B 1 207 ? -11.164 -2.199 -15.875 1 96.38 207 ARG B N 1
ATOM 4301 C CA . ARG B 1 207 ? -10.305 -1.829 -17 1 96.38 207 ARG B CA 1
ATOM 4302 C C . ARG B 1 207 ? -8.836 -1.961 -16.641 1 96.38 207 ARG B C 1
ATOM 4304 O O . ARG B 1 207 ? -8.039 -2.492 -17.422 1 96.38 207 ARG B O 1
ATOM 4311 N N . TYR B 1 208 ? -8.547 -1.454 -15.508 1 97.38 208 TYR B N 1
ATOM 4312 C CA . TYR B 1 208 ? -7.168 -1.536 -15.039 1 97.38 208 TYR B CA 1
ATOM 4313 C C . TYR B 1 208 ? -6.711 -2.986 -14.938 1 97.38 208 TYR B C 1
ATOM 4315 O O . TYR B 1 208 ? -5.609 -3.328 -15.375 1 97.38 208 TYR B O 1
ATOM 4323 N N . LEU B 1 209 ? -7.5 -3.836 -14.359 1 97.25 209 LEU B N 1
ATOM 4324 C CA . LEU B 1 209 ? -7.18 -5.242 -14.148 1 97.25 209 LEU B CA 1
ATOM 4325 C C . LEU B 1 209 ? -7.086 -5.988 -15.477 1 97.25 209 LEU B C 1
ATOM 4327 O O . LEU B 1 209 ? -6.246 -6.875 -15.641 1 97.25 209 LEU B O 1
ATOM 4331 N N . ALA B 1 210 ? -7.965 -5.656 -16.359 1 93.38 210 ALA B N 1
ATOM 4332 C CA . ALA B 1 210 ? -7.922 -6.27 -17.688 1 93.38 210 ALA B CA 1
ATOM 4333 C C . ALA B 1 210 ? -6.629 -5.914 -18.406 1 93.38 210 ALA B C 1
ATOM 4335 O O . ALA B 1 210 ? -6.043 -6.754 -19.094 1 93.38 210 ALA B O 1
ATOM 4336 N N . GLN B 1 211 ? -6.262 -4.68 -18.266 1 91.94 211 GLN B N 1
ATOM 4337 C CA . GLN B 1 211 ? -5.016 -4.234 -18.875 1 91.94 211 GLN B CA 1
ATOM 4338 C C . GLN B 1 211 ? -3.812 -4.941 -18.25 1 91.94 211 GLN B C 1
ATOM 4340 O O . GLN B 1 211 ? -2.859 -5.289 -18.953 1 91.94 211 GLN B O 1
ATOM 4345 N N . ARG B 1 212 ? -3.869 -5.027 -16.969 1 90.5 212 ARG B N 1
ATOM 4346 C CA . ARG B 1 212 ? -2.818 -5.758 -16.266 1 90.5 212 ARG B CA 1
ATOM 4347 C C . ARG B 1 212 ? -2.742 -7.203 -16.734 1 90.5 212 ARG B C 1
ATOM 4349 O O . ARG B 1 212 ? -1.655 -7.711 -17.031 1 90.5 212 ARG B O 1
ATOM 4356 N N . GLY B 1 213 ? -3.824 -7.91 -16.812 1 88.81 213 GLY B N 1
ATOM 4357 C CA . GLY B 1 213 ? -3.904 -9.289 -17.266 1 88.81 213 GLY B CA 1
ATOM 4358 C C . GLY B 1 213 ? -3.289 -10.273 -16.297 1 88.81 213 GLY B C 1
ATOM 4359 O O . GLY B 1 213 ? -2.977 -9.922 -15.156 1 88.81 213 GLY B O 1
ATOM 4360 N N . GLY B 1 214 ? -3.283 -11.617 -16.656 1 92.56 214 GLY B N 1
ATOM 4361 C CA . GLY B 1 214 ? -2.627 -12.664 -15.891 1 92.56 214 GLY B CA 1
ATOM 4362 C C . GLY B 1 214 ? -3.443 -13.133 -14.703 1 92.56 214 GLY B C 1
ATOM 4363 O O . GLY B 1 214 ? -2.9 -13.703 -13.75 1 92.56 214 GLY B O 1
ATOM 4364 N N . ILE B 1 215 ? -4.684 -12.867 -14.727 1 97.06 215 ILE B N 1
ATOM 4365 C CA . ILE B 1 215 ? -5.559 -13.25 -13.625 1 97.06 215 ILE B CA 1
ATOM 4366 C C . ILE B 1 215 ? -6.285 -14.547 -13.977 1 97.06 215 ILE B C 1
ATOM 4368 O O . ILE B 1 215 ? -6.949 -14.641 -15.008 1 97.06 215 ILE B O 1
ATOM 4372 N N . ALA B 1 216 ? -6.16 -15.516 -13.094 1 97 216 ALA B N 1
ATOM 4373 C CA . ALA B 1 216 ? -6.625 -16.875 -13.391 1 97 216 ALA B CA 1
ATOM 4374 C C . ALA B 1 216 ? -8.062 -17.078 -12.914 1 97 216 ALA B C 1
ATOM 4376 O O . ALA B 1 216 ? -8.789 -17.906 -13.453 1 97 216 ALA B O 1
ATOM 4377 N N . ALA B 1 217 ? -8.445 -16.359 -11.914 1 98.38 217 ALA B N 1
ATOM 4378 C CA . ALA B 1 217 ? -9.766 -16.547 -11.32 1 98.38 217 ALA B CA 1
ATOM 4379 C C . ALA B 1 217 ? -10.242 -15.289 -10.609 1 98.38 217 ALA B C 1
ATOM 4381 O O . ALA B 1 217 ? -9.43 -14.453 -10.211 1 98.38 217 ALA B O 1
ATOM 4382 N N . VAL B 1 218 ? -11.547 -15.172 -10.57 1 98.75 218 VAL B N 1
ATOM 4383 C CA . VAL B 1 218 ? -12.195 -14.094 -9.828 1 98.75 218 VAL B CA 1
ATOM 4384 C C . VAL B 1 218 ? -13.078 -14.68 -8.727 1 98.75 218 VAL B C 1
ATOM 4386 O O . VAL B 1 218 ? -14 -15.453 -9.008 1 98.75 218 VAL B O 1
ATOM 4389 N N . ILE B 1 219 ? -12.758 -14.352 -7.477 1 98.88 219 ILE B N 1
ATOM 4390 C CA . ILE B 1 219 ? -13.516 -14.812 -6.316 1 98.88 219 ILE B CA 1
ATOM 4391 C C . ILE B 1 219 ? -14.133 -13.625 -5.59 1 98.88 219 ILE B C 1
ATOM 4393 O O . ILE B 1 219 ? -13.484 -12.594 -5.41 1 98.88 219 ILE B O 1
ATOM 4397 N N . SER B 1 220 ? -15.383 -13.766 -5.172 1 98.75 220 SER B N 1
ATOM 4398 C CA . SER B 1 220 ? -16.078 -12.625 -4.578 1 98.75 220 SER B CA 1
ATOM 4399 C C . SER B 1 220 ? -16.766 -13.016 -3.27 1 98.75 220 SER B C 1
ATOM 4401 O O . SER B 1 220 ? -17.172 -14.172 -3.094 1 98.75 220 SER B O 1
ATOM 4403 N N . SER B 1 221 ? -16.812 -12.023 -2.387 1 98.56 221 SER B N 1
ATOM 4404 C CA . SER B 1 221 ? -17.781 -12.086 -1.296 1 98.56 221 SER B CA 1
ATOM 4405 C C . SER B 1 221 ? -19.203 -12.25 -1.825 1 98.56 221 SER B C 1
ATOM 4407 O O . SER B 1 221 ? -19.516 -11.82 -2.939 1 98.56 221 SER B O 1
ATOM 4409 N N . PRO B 1 222 ? -20.156 -12.828 -1.011 1 98.06 222 PRO B N 1
ATOM 4410 C CA . PRO B 1 222 ? -21.531 -13.07 -1.489 1 98.06 222 PRO B CA 1
ATOM 4411 C C . PRO B 1 222 ? -22.375 -11.797 -1.537 1 98.06 222 PRO B C 1
ATOM 4413 O O . PRO B 1 222 ? -23.453 -11.789 -2.141 1 98.06 222 PRO B O 1
ATOM 4416 N N . LEU B 1 223 ? -21.969 -10.742 -0.897 1 97.75 223 LEU B N 1
ATOM 4417 C CA . LEU B 1 223 ? -22.797 -9.531 -0.852 1 97.75 223 LEU B CA 1
ATOM 4418 C C . LEU B 1 223 ? -22.828 -8.844 -2.211 1 97.75 223 LEU B C 1
ATOM 4420 O O . LEU B 1 223 ? -21.812 -8.789 -2.904 1 97.75 223 LEU B O 1
ATOM 4424 N N . ARG B 1 224 ? -23.891 -8.234 -2.523 1 96.75 224 ARG B N 1
ATOM 4425 C CA . ARG B 1 224 ? -24.172 -7.707 -3.855 1 96.75 224 ARG B CA 1
ATOM 4426 C C . ARG B 1 224 ? -23.141 -6.668 -4.266 1 96.75 224 ARG B C 1
ATOM 4428 O O . ARG B 1 224 ? -22.703 -6.641 -5.418 1 96.75 224 ARG B O 1
ATOM 4435 N N . ARG B 1 225 ? -22.766 -5.781 -3.4 1 97.75 225 ARG B N 1
ATOM 4436 C CA . ARG B 1 225 ? -21.812 -4.727 -3.725 1 97.75 225 ARG B CA 1
ATOM 4437 C C . ARG B 1 225 ? -20.469 -5.312 -4.176 1 97.75 225 ARG B C 1
ATOM 4439 O O . ARG B 1 225 ? -19.859 -4.812 -5.121 1 97.75 225 ARG B O 1
ATOM 4446 N N . ALA B 1 226 ? -20.047 -6.383 -3.521 1 98.5 226 ALA B N 1
ATOM 4447 C CA . ALA B 1 226 ? -18.812 -7.059 -3.91 1 98.5 226 ALA B CA 1
ATOM 4448 C C . ALA B 1 226 ? -19.016 -7.879 -5.18 1 98.5 226 ALA B C 1
ATOM 4450 O O . ALA B 1 226 ? -18.172 -7.855 -6.082 1 98.5 226 ALA B O 1
ATOM 4451 N N . TYR B 1 227 ? -20.125 -8.555 -5.254 1 98.12 227 TYR B N 1
ATOM 4452 C CA . TYR B 1 227 ? -20.422 -9.406 -6.402 1 98.12 227 TYR B CA 1
ATOM 4453 C C . TYR B 1 227 ? -20.5 -8.578 -7.68 1 98.12 227 TYR B C 1
ATOM 4455 O O . TYR B 1 227 ? -19.953 -8.961 -8.719 1 98.12 227 TYR B O 1
ATOM 4463 N N . ASP B 1 228 ? -21.156 -7.469 -7.613 1 98.19 228 ASP B N 1
ATOM 4464 C CA . ASP B 1 228 ? -21.281 -6.598 -8.773 1 98.19 228 ASP B CA 1
ATOM 4465 C C . ASP B 1 228 ? -19.922 -6.023 -9.188 1 98.19 228 ASP B C 1
ATOM 4467 O O . ASP B 1 228 ? -19.625 -5.902 -10.383 1 98.19 228 ASP B O 1
ATOM 4471 N N . THR B 1 229 ? -19.141 -5.656 -8.203 1 98.81 229 THR B N 1
ATOM 4472 C CA . THR B 1 229 ? -17.797 -5.18 -8.492 1 98.81 229 THR B CA 1
ATOM 4473 C C . THR B 1 229 ? -16.969 -6.273 -9.156 1 98.81 229 THR B C 1
ATOM 4475 O O . THR B 1 229 ? -16.281 -6.02 -10.148 1 98.81 229 THR B O 1
ATOM 4478 N N . ALA B 1 230 ? -17.078 -7.473 -8.641 1 98.81 230 ALA B N 1
ATOM 4479 C CA . ALA B 1 230 ? -16.391 -8.625 -9.211 1 98.81 230 ALA B CA 1
ATOM 4480 C C . ALA B 1 230 ? -16.891 -8.922 -10.617 1 98.81 230 ALA B C 1
ATOM 4482 O O . ALA B 1 230 ? -16.109 -9.305 -11.492 1 98.81 230 ALA B O 1
ATOM 4483 N N . GLY B 1 231 ? -18.156 -8.758 -10.758 1 98.44 231 GLY B N 1
ATOM 4484 C CA . GLY B 1 231 ? -18.75 -9.008 -12.055 1 98.44 231 GLY B CA 1
ATOM 4485 C C . GLY B 1 231 ? -18.188 -8.117 -13.148 1 98.44 231 GLY B C 1
ATOM 4486 O O . GLY B 1 231 ? -17.938 -8.578 -14.266 1 98.44 231 GLY B O 1
ATOM 4487 N N . ALA B 1 232 ? -18.031 -6.859 -12.852 1 98.38 232 ALA B N 1
ATOM 4488 C CA . ALA B 1 232 ? -17.438 -5.93 -13.805 1 98.38 232 ALA B CA 1
ATOM 4489 C C . ALA B 1 232 ? -16.031 -6.387 -14.211 1 98.38 232 ALA B C 1
ATOM 4491 O O . ALA B 1 232 ? -15.711 -6.422 -15.398 1 98.38 232 ALA B O 1
ATOM 4492 N N . ALA B 1 233 ? -15.258 -6.773 -13.25 1 98.44 233 ALA B N 1
ATOM 4493 C CA . ALA B 1 233 ? -13.891 -7.219 -13.523 1 98.44 233 ALA B CA 1
ATOM 4494 C C . ALA B 1 233 ? -13.883 -8.531 -14.297 1 98.44 233 ALA B C 1
ATOM 4496 O O . ALA B 1 233 ? -13.125 -8.695 -15.258 1 98.44 233 ALA B O 1
ATOM 4497 N N . ALA B 1 234 ? -14.711 -9.445 -13.82 1 98.06 234 ALA B N 1
ATOM 4498 C CA . ALA B 1 234 ? -14.797 -10.75 -14.477 1 98.06 234 ALA B CA 1
ATOM 4499 C C . ALA B 1 234 ? -15.203 -10.609 -15.938 1 98.06 234 ALA B C 1
ATOM 4501 O O . ALA B 1 234 ? -14.656 -11.281 -16.812 1 98.06 234 ALA B O 1
ATOM 4502 N N . GLY B 1 235 ? -16.172 -9.758 -16.156 1 96.38 235 GLY B N 1
ATOM 4503 C CA . GLY B 1 235 ? -16.594 -9.492 -17.516 1 96.38 235 GLY B CA 1
ATOM 4504 C C . GLY B 1 235 ? -15.461 -8.984 -18.406 1 96.38 235 GLY B C 1
ATOM 4505 O O . GLY B 1 235 ? -15.273 -9.453 -19.516 1 96.38 235 GLY B O 1
ATOM 4506 N N . ALA B 1 236 ? -14.727 -8.078 -17.906 1 95.69 236 ALA B N 1
ATOM 4507 C CA . ALA B 1 236 ? -13.609 -7.488 -18.641 1 95.69 236 ALA B CA 1
ATOM 4508 C C . ALA B 1 236 ? -12.508 -8.516 -18.875 1 95.69 236 ALA B C 1
ATOM 4510 O O . ALA B 1 236 ? -11.789 -8.445 -19.875 1 95.69 236 ALA B O 1
ATOM 4511 N N . LEU B 1 237 ? -12.391 -9.516 -18 1 95.5 237 LEU B N 1
ATOM 4512 C CA . LEU B 1 237 ? -11.32 -10.508 -18.047 1 95.5 237 LEU B CA 1
ATOM 4513 C C . LEU B 1 237 ? -11.781 -11.758 -18.797 1 95.5 237 LEU B C 1
ATOM 4515 O O . LEU B 1 237 ? -10.961 -12.625 -19.109 1 95.5 237 LEU B O 1
ATOM 4519 N N . GLY B 1 238 ? -13.039 -11.82 -19.094 1 94.69 238 GLY B N 1
ATOM 4520 C CA . GLY B 1 238 ? -13.594 -13.016 -19.719 1 94.69 238 GLY B CA 1
ATOM 4521 C C . GLY B 1 238 ? -13.617 -14.211 -18.781 1 94.69 238 GLY B C 1
ATOM 4522 O O . GLY B 1 238 ? -13.359 -15.344 -19.219 1 94.69 238 GLY B O 1
ATOM 4523 N N . LEU B 1 239 ? -13.836 -14 -17.516 1 96.88 239 LEU B N 1
ATOM 4524 C CA . LEU B 1 239 ? -13.867 -15.039 -16.5 1 96.88 239 LEU B CA 1
ATOM 4525 C C . LEU B 1 239 ? -15.234 -15.078 -15.812 1 96.88 239 LEU B C 1
ATOM 4527 O O . LEU B 1 239 ? -16.062 -14.195 -16.031 1 96.88 239 LEU B O 1
ATOM 4531 N N . ASP B 1 240 ? -15.438 -16.141 -15.023 1 97.44 240 ASP B N 1
ATOM 4532 C CA . ASP B 1 240 ? -16.625 -16.25 -14.188 1 97.44 240 ASP B CA 1
ATOM 4533 C C . ASP B 1 240 ? -16.328 -15.828 -12.75 1 97.44 240 ASP B C 1
ATOM 4535 O O . ASP B 1 240 ? -15.172 -15.883 -12.312 1 97.44 240 ASP B O 1
ATOM 4539 N N . VAL B 1 241 ? -17.375 -15.406 -12.125 1 98.38 241 VAL B N 1
ATOM 4540 C CA . VAL B 1 241 ? -17.234 -15.078 -10.711 1 98.38 241 VAL B CA 1
ATOM 4541 C C . VAL B 1 241 ? -17.578 -16.297 -9.859 1 98.38 241 VAL B C 1
ATOM 4543 O O . VAL B 1 241 ? -18.625 -16.922 -10.039 1 98.38 241 VAL B O 1
ATOM 4546 N N . THR B 1 242 ? -16.688 -16.688 -8.977 1 98.44 242 THR B N 1
ATOM 4547 C CA . THR B 1 242 ? -16.953 -17.688 -7.949 1 98.44 242 THR B CA 1
ATOM 4548 C C . THR B 1 242 ? -17.203 -17.016 -6.598 1 98.44 242 THR B C 1
ATOM 4550 O O . THR B 1 242 ? -16.453 -16.125 -6.191 1 98.44 242 THR B O 1
ATOM 4553 N N . VAL B 1 243 ? -18.234 -17.469 -5.941 1 98.5 243 VAL B N 1
ATOM 4554 C CA . VAL B 1 243 ? -18.562 -16.875 -4.648 1 98.5 243 VAL B CA 1
ATOM 4555 C C . VAL B 1 243 ? -17.953 -17.719 -3.523 1 98.5 243 VAL B C 1
ATOM 4557 O O . VAL B 1 243 ? -18.031 -18.938 -3.551 1 98.5 243 VAL B O 1
ATOM 4560 N N . ASP B 1 244 ? -17.312 -17.094 -2.582 1 98.56 244 ASP B N 1
ATOM 4561 C CA . ASP B 1 244 ? -16.844 -17.703 -1.345 1 98.56 244 ASP B CA 1
ATOM 4562 C C . ASP B 1 244 ? -17.453 -17.016 -0.123 1 98.56 244 ASP B C 1
ATOM 4564 O O . ASP B 1 244 ? -17.125 -15.867 0.179 1 98.56 244 ASP B O 1
ATOM 4568 N N . ASP B 1 245 ? -18.234 -17.719 0.652 1 98.06 245 ASP B N 1
ATOM 4569 C CA . ASP B 1 245 ? -19 -17.156 1.761 1 98.06 245 ASP B CA 1
ATOM 4570 C C . ASP B 1 245 ? -18.078 -16.672 2.877 1 98.06 245 ASP B C 1
ATOM 4572 O O . ASP B 1 245 ? -18.453 -15.789 3.656 1 98.06 245 ASP B O 1
ATOM 4576 N N . ASP B 1 246 ? -16.922 -17.172 2.934 1 98.62 246 ASP B N 1
ATOM 4577 C CA . ASP B 1 246 ? -16.016 -16.828 4.023 1 98.62 246 ASP B CA 1
ATOM 4578 C C . ASP B 1 246 ? -15.375 -15.469 3.799 1 98.62 246 ASP B C 1
ATOM 4580 O O . ASP B 1 246 ? -14.695 -14.945 4.684 1 98.62 246 ASP B O 1
ATOM 4584 N N . LEU B 1 247 ? -15.641 -14.805 2.648 1 98.69 247 LEU B N 1
ATOM 4585 C CA . LEU B 1 247 ? -15.094 -13.492 2.334 1 98.69 247 LEU B CA 1
ATOM 4586 C C . LEU B 1 247 ? -16.094 -12.391 2.654 1 98.69 247 LEU B C 1
ATOM 4588 O O . LEU B 1 247 ? -15.859 -11.219 2.35 1 98.69 247 LEU B O 1
ATOM 4592 N N . ILE B 1 248 ? -17.156 -12.766 3.328 1 98.5 248 ILE B N 1
ATOM 4593 C CA . ILE B 1 248 ? -18.234 -11.828 3.646 1 98.5 248 ILE B CA 1
ATOM 4594 C C . ILE B 1 248 ? -17.75 -10.836 4.703 1 98.5 248 ILE B C 1
ATOM 4596 O O . ILE B 1 248 ? -16.844 -11.141 5.48 1 98.5 248 ILE B O 1
ATOM 4600 N N . GLU B 1 249 ? -18.312 -9.664 4.684 1 97.94 249 GLU B N 1
ATOM 4601 C CA . GLU B 1 249 ? -17.938 -8.625 5.641 1 97.94 249 GLU B CA 1
ATOM 4602 C C . GLU B 1 249 ? -18.344 -9.016 7.062 1 97.94 249 GLU B C 1
ATOM 4604 O O . GLU B 1 249 ? -19.203 -9.875 7.254 1 97.94 249 GLU B O 1
ATOM 4609 N N . THR B 1 250 ? -17.688 -8.344 8.008 1 97.31 250 THR B N 1
ATOM 4610 C CA . THR B 1 250 ? -17.984 -8.523 9.43 1 97.31 250 THR B CA 1
ATOM 4611 C C . THR B 1 250 ? -19.453 -8.219 9.719 1 97.31 250 THR B C 1
ATOM 4613 O O . THR B 1 250 ? -20.016 -7.27 9.172 1 97.31 250 THR B O 1
ATOM 4616 N N . ASP B 1 251 ? -20.047 -9.109 10.523 1 96.62 251 ASP B N 1
ATOM 4617 C CA . ASP B 1 251 ? -21.375 -8.812 11.055 1 96.62 251 ASP B CA 1
ATOM 4618 C C . ASP B 1 251 ? -21.297 -7.832 12.219 1 96.62 251 ASP B C 1
ATOM 4620 O O . ASP B 1 251 ? -20.922 -8.203 13.328 1 96.62 251 ASP B O 1
ATOM 4624 N N . PHE B 1 252 ? -21.719 -6.617 11.961 1 95.75 252 PHE B N 1
ATOM 4625 C CA . PHE B 1 252 ? -21.625 -5.582 12.984 1 95.75 252 PHE B CA 1
ATOM 4626 C C . PHE B 1 252 ? -22.844 -5.594 13.891 1 95.75 252 PHE B C 1
ATOM 4628 O O . PHE B 1 252 ? -23 -4.723 14.75 1 95.75 252 PHE B O 1
ATOM 4635 N N . GLY B 1 253 ? -23.734 -6.512 13.633 1 95.62 253 GLY B N 1
ATOM 4636 C CA . GLY B 1 253 ? -24.922 -6.633 14.469 1 95.62 253 GLY B CA 1
ATOM 4637 C C . GLY B 1 253 ? -25.781 -5.383 14.469 1 95.62 253 GLY B C 1
ATOM 4638 O O . GLY B 1 253 ? -26.125 -4.863 13.406 1 95.62 253 GLY B O 1
ATOM 4639 N N . SER B 1 254 ? -26.094 -4.91 15.711 1 94.12 254 SER B N 1
ATOM 4640 C CA . SER B 1 254 ? -26.984 -3.764 15.836 1 94.12 254 SER B CA 1
ATOM 4641 C C . SER B 1 254 ? -26.297 -2.475 15.398 1 94.12 254 SER B C 1
ATOM 4643 O O . SER B 1 254 ? -26.938 -1.443 15.227 1 94.12 254 SER B O 1
ATOM 4645 N N . TRP B 1 255 ? -24.969 -2.506 15.188 1 94.5 255 TRP B N 1
ATOM 4646 C CA . TRP B 1 255 ? -24.234 -1.32 14.75 1 94.5 255 TRP B CA 1
ATOM 4647 C C . TRP B 1 255 ? -24.375 -1.129 13.242 1 94.5 255 TRP B C 1
ATOM 4649 O O . TRP B 1 255 ? -24.047 -0.061 12.719 1 94.5 255 TRP B O 1
ATOM 4659 N N . ASP B 1 256 ? -24.797 -2.221 12.539 1 93.06 256 ASP B N 1
ATOM 4660 C CA . ASP B 1 256 ? -24.969 -2.092 11.094 1 93.06 256 ASP B CA 1
ATOM 4661 C C . ASP B 1 256 ? -25.875 -0.912 10.758 1 93.06 256 ASP B C 1
ATOM 4663 O O . ASP B 1 256 ? -26.953 -0.767 11.328 1 93.06 256 ASP B O 1
ATOM 4667 N N . GLY B 1 257 ? -25.328 -0.057 9.867 1 91.69 257 GLY B N 1
ATOM 4668 C CA . GLY B 1 257 ? -26.109 1.101 9.453 1 91.69 257 GLY B CA 1
ATOM 4669 C C . GLY B 1 257 ? -25.781 2.355 10.234 1 91.69 257 GLY B C 1
ATOM 4670 O O . GLY B 1 257 ? -26.125 3.463 9.82 1 91.69 257 GLY B O 1
ATOM 4671 N N . LEU B 1 258 ? -25.078 2.162 11.359 1 91.75 258 LEU B N 1
ATOM 4672 C CA . LEU B 1 258 ? -24.688 3.314 12.164 1 91.75 258 LEU B CA 1
ATOM 4673 C C . LEU B 1 258 ? -23.328 3.855 11.711 1 91.75 258 LEU B C 1
ATOM 4675 O O . LEU B 1 258 ? -22.516 3.119 11.148 1 91.75 258 LEU B O 1
ATOM 4679 N N . THR B 1 259 ? -23.203 5.133 11.906 1 89.25 259 THR B N 1
ATOM 4680 C CA . THR B 1 259 ? -21.859 5.695 11.781 1 89.25 259 THR B CA 1
ATOM 4681 C C . THR B 1 259 ? -21 5.336 13 1 89.25 259 THR B C 1
ATOM 4683 O O . THR B 1 259 ? -21.531 4.867 14.016 1 89.25 259 THR B O 1
ATOM 4686 N N . PHE B 1 260 ? -19.781 5.559 12.844 1 87.5 260 PHE B N 1
ATOM 4687 C CA . PHE B 1 260 ? -18.859 5.34 13.945 1 87.5 260 PHE B CA 1
ATOM 4688 C C . PHE B 1 260 ? -19.297 6.109 15.188 1 87.5 260 PHE B C 1
ATOM 4690 O O . PHE B 1 260 ? -19.359 5.547 16.281 1 87.5 260 PHE B O 1
ATOM 4697 N N . ALA B 1 261 ? -19.641 7.305 14.977 1 85.81 261 ALA B N 1
ATOM 4698 C CA . ALA B 1 261 ? -20.047 8.18 16.078 1 85.81 261 ALA B CA 1
ATOM 4699 C C . ALA B 1 261 ? -21.344 7.688 16.703 1 85.81 261 ALA B C 1
ATOM 4701 O O . ALA B 1 261 ? -21.484 7.684 17.938 1 85.81 261 ALA B O 1
ATOM 4702 N N . GLU B 1 262 ? -22.25 7.281 15.906 1 89.38 262 GLU B N 1
ATOM 4703 C CA . GLU B 1 262 ? -23.531 6.781 16.406 1 89.38 262 GLU B CA 1
ATOM 4704 C C . GLU B 1 262 ? -23.344 5.504 17.219 1 89.38 262 GLU B C 1
ATOM 4706 O O . GLU B 1 262 ? -23.984 5.328 18.25 1 89.38 262 GLU B O 1
ATOM 4711 N N . ALA B 1 263 ? -22.5 4.652 16.75 1 91.62 263 ALA B N 1
ATOM 4712 C CA . ALA B 1 263 ? -22.219 3.416 17.469 1 91.62 263 ALA B CA 1
ATOM 4713 C C . ALA B 1 263 ? -21.547 3.705 18.812 1 91.62 263 ALA B C 1
ATOM 4715 O O . ALA B 1 263 ? -21.891 3.09 19.828 1 91.62 263 ALA B O 1
ATOM 4716 N N . ALA B 1 264 ? -20.641 4.648 18.797 1 89.5 264 ALA B N 1
ATOM 4717 C CA . ALA B 1 264 ? -19.938 5.039 20.016 1 89.5 264 ALA B CA 1
ATOM 4718 C C . ALA B 1 264 ? -20.891 5.641 21.031 1 89.5 264 ALA B C 1
ATOM 4720 O O . ALA B 1 264 ? -20.75 5.418 22.234 1 89.5 264 ALA B O 1
ATOM 4721 N N . GLU B 1 265 ? -21.844 6.375 20.547 1 91.5 265 GLU B N 1
ATOM 4722 C CA . GLU B 1 265 ? -22.844 6.988 21.422 1 91.5 265 GLU B CA 1
ATOM 4723 C C . GLU B 1 265 ? -23.797 5.945 21.984 1 91.5 265 GLU B C 1
ATOM 4725 O O . GLU B 1 265 ? -24.172 5.996 23.156 1 91.5 265 GLU B O 1
ATOM 4730 N N . ARG B 1 266 ? -24.203 5.035 21.234 1 91.62 266 ARG B N 1
ATOM 4731 C CA . ARG B 1 266 ? -25.156 4.008 21.625 1 91.62 266 ARG B CA 1
ATOM 4732 C C . ARG B 1 266 ? -24.562 3.062 22.656 1 91.62 266 ARG B C 1
ATOM 4734 O O . ARG B 1 266 ? -25.219 2.711 23.641 1 91.62 266 ARG B O 1
ATOM 4741 N N . ASP B 1 267 ? -23.328 2.584 22.391 1 92.81 267 ASP B N 1
ATOM 4742 C CA . ASP B 1 267 ? -22.656 1.639 23.266 1 92.81 267 ASP B CA 1
ATOM 4743 C C . ASP B 1 267 ? -21.234 2.119 23.594 1 92.81 267 ASP B C 1
ATOM 4745 O O . ASP B 1 267 ? -20.25 1.484 23.203 1 92.81 267 ASP B O 1
ATOM 4749 N N . PRO B 1 268 ? -21.078 3.18 24.375 1 91.19 268 PRO B N 1
ATOM 4750 C CA . PRO B 1 268 ? -19.781 3.826 24.578 1 91.19 268 PRO B CA 1
ATOM 4751 C C . PRO B 1 268 ? -18.734 2.879 25.141 1 91.19 268 PRO B C 1
ATOM 4753 O O . PRO B 1 268 ? -17.609 2.814 24.625 1 91.19 268 PRO B O 1
ATOM 4756 N N . GLU B 1 269 ? -19.062 2.086 26.172 1 90.5 269 GLU B N 1
ATOM 4757 C CA . GLU B 1 269 ? -18.094 1.195 26.797 1 90.5 269 GLU B CA 1
ATOM 4758 C C . GLU B 1 269 ? -17.719 0.051 25.859 1 90.5 269 GLU B C 1
ATOM 4760 O O . GLU B 1 269 ? -16.531 -0.23 25.672 1 90.5 269 GLU B O 1
ATOM 4765 N N . LEU B 1 270 ? -18.734 -0.527 25.266 1 92.56 270 LEU B N 1
ATOM 4766 C CA . LEU B 1 270 ? -18.484 -1.644 24.359 1 92.56 270 LEU B CA 1
ATOM 4767 C C . LEU B 1 270 ? -17.703 -1.183 23.141 1 92.56 270 LEU B C 1
ATOM 4769 O O . LEU B 1 270 ? -16.797 -1.877 22.672 1 92.56 270 LEU B O 1
ATOM 4773 N N . HIS B 1 271 ? -18.062 -0.059 22.656 1 92.06 271 HIS B N 1
ATOM 4774 C CA . HIS B 1 271 ? -17.406 0.473 21.469 1 92.06 271 HIS B CA 1
ATOM 4775 C C . HIS B 1 271 ? -15.93 0.744 21.734 1 92.06 271 HIS B C 1
ATOM 4777 O O . HIS B 1 271 ? -15.07 0.429 20.906 1 92.06 271 HIS B O 1
ATOM 4783 N N . THR B 1 272 ? -15.648 1.295 22.844 1 87.56 272 THR B N 1
ATOM 4784 C CA . THR B 1 272 ? -14.266 1.546 23.25 1 87.56 272 THR B CA 1
ATOM 4785 C C . THR B 1 272 ? -13.492 0.237 23.375 1 87.56 272 THR B C 1
ATOM 4787 O O . THR B 1 272 ? -12.352 0.139 22.922 1 87.56 272 THR B O 1
ATOM 4790 N N . ARG B 1 273 ? -14.109 -0.741 23.953 1 89.5 273 ARG B N 1
ATOM 4791 C CA . ARG B 1 273 ? -13.492 -2.055 24.094 1 89.5 273 ARG B CA 1
ATOM 4792 C C . ARG B 1 273 ? -13.266 -2.695 22.719 1 89.5 273 ARG B C 1
ATOM 4794 O O . ARG B 1 273 ? -12.227 -3.309 22.484 1 89.5 273 ARG B O 1
ATOM 4801 N N . TRP B 1 274 ? -14.227 -2.506 21.875 1 91.56 274 TRP B N 1
ATOM 4802 C CA . TRP B 1 274 ? -14.188 -3.074 20.531 1 91.56 274 TRP B CA 1
ATOM 4803 C C . TRP B 1 274 ? -13.016 -2.51 19.734 1 91.56 274 TRP B C 1
ATOM 4805 O O . TRP B 1 274 ? -12.414 -3.215 18.922 1 91.56 274 TRP B O 1
ATOM 4815 N N . LEU B 1 275 ? -12.562 -1.355 20 1 86.44 275 LEU B N 1
ATOM 4816 C CA . LEU B 1 275 ? -11.484 -0.681 19.281 1 86.44 275 LEU B CA 1
ATOM 4817 C C . LEU B 1 275 ? -10.117 -1.186 19.75 1 86.44 275 LEU B C 1
ATOM 4819 O O . LEU B 1 275 ? -9.094 -0.889 19.141 1 86.44 275 LEU B O 1
ATOM 4823 N N . ARG B 1 276 ? -10.148 -2.014 20.812 1 82.19 276 ARG B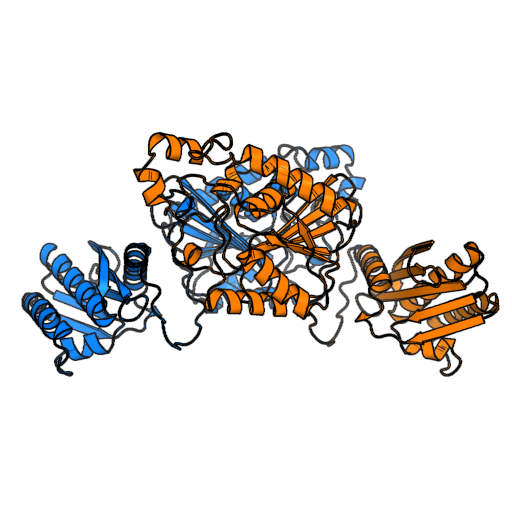 N 1
ATOM 4824 C CA . ARG B 1 276 ? -8.867 -2.416 21.375 1 82.19 276 ARG B CA 1
ATOM 4825 C C . ARG B 1 276 ? -8.781 -3.934 21.516 1 82.19 276 ARG B C 1
ATOM 4827 O O . ARG B 1 276 ? -7.711 -4.477 21.797 1 82.19 276 ARG B O 1
ATOM 4834 N N . ASP B 1 277 ? -9.906 -4.5 21.391 1 88.25 277 ASP B N 1
ATOM 4835 C CA . ASP B 1 277 ? -10.016 -5.938 21.625 1 88.25 277 ASP B CA 1
ATOM 4836 C C . ASP B 1 277 ? -10.688 -6.637 20.453 1 88.25 277 ASP B C 1
ATOM 4838 O O . ASP B 1 277 ? -11.906 -6.531 20.281 1 88.25 277 ASP B O 1
ATOM 4842 N N . THR B 1 278 ? -9.93 -7.379 19.75 1 91.75 278 THR B N 1
ATOM 4843 C CA . THR B 1 278 ? -10.453 -8.047 18.562 1 91.75 278 THR B CA 1
ATOM 4844 C C . THR B 1 278 ? -11.414 -9.164 18.953 1 91.75 278 THR B C 1
ATOM 4846 O O . THR B 1 278 ? -12.148 -9.68 18.109 1 91.75 278 THR B O 1
ATOM 4849 N N . GLY B 1 279 ? -11.398 -9.523 20.172 1 92.62 279 GLY B N 1
ATOM 4850 C CA . GLY B 1 279 ? -12.32 -10.547 20.641 1 92.62 279 GLY B CA 1
ATOM 4851 C C . GLY B 1 279 ? -13.695 -10.008 20.984 1 92.62 279 GLY B C 1
ATOM 4852 O O . GLY B 1 279 ? -14.641 -10.773 21.156 1 92.62 279 GLY B O 1
ATOM 4853 N N . ALA B 1 280 ? -13.82 -8.703 21.141 1 93.75 280 ALA B N 1
ATOM 4854 C CA . ALA B 1 280 ? -15.102 -8.078 21.469 1 93.75 280 ALA B CA 1
ATOM 4855 C C . ALA B 1 280 ? -16.062 -8.156 20.297 1 93.75 280 ALA B C 1
ATOM 4857 O O . ALA B 1 280 ? -15.656 -7.988 19.141 1 93.75 280 ALA B O 1
ATOM 4858 N N . GLU B 1 281 ? -17.344 -8.391 20.625 1 95.75 281 GLU B N 1
ATOM 4859 C CA . GLU B 1 281 ? -18.375 -8.477 19.594 1 95.75 281 GLU B CA 1
ATOM 4860 C C . GLU B 1 281 ? -19.312 -7.285 19.672 1 95.75 281 GLU B C 1
ATOM 4862 O O . GLU B 1 281 ? -19.734 -6.875 20.75 1 95.75 281 GLU B O 1
ATOM 4867 N N . PRO B 1 282 ? -19.578 -6.746 18.5 1 94.62 282 PRO B N 1
ATOM 4868 C CA . PRO B 1 282 ? -20.75 -5.852 18.516 1 94.62 282 PRO B CA 1
ATOM 4869 C C . PRO B 1 282 ? -22.016 -6.551 18.984 1 94.62 282 PRO B C 1
ATOM 4871 O O . PRO B 1 282 ? -22.109 -7.781 18.938 1 94.62 282 PRO B O 1
ATOM 4874 N N . PRO B 1 283 ? -23.016 -5.719 19.5 1 94.31 283 PRO B N 1
ATOM 4875 C CA . PRO B 1 283 ? -24.25 -6.379 19.922 1 94.31 283 PRO B CA 1
ATOM 4876 C C . PRO B 1 283 ? -24.922 -7.176 18.812 1 94.31 283 PRO B C 1
ATOM 4878 O O . PRO B 1 283 ? -25.375 -6.59 17.828 1 94.31 283 PRO B O 1
ATOM 4881 N N . GLY B 1 284 ? -24.938 -8.484 19.047 1 95.12 284 GLY B N 1
ATOM 4882 C CA . GLY B 1 284 ? -25.562 -9.344 18.062 1 95.12 284 GLY B CA 1
ATOM 4883 C C . GLY B 1 284 ? -24.688 -9.602 16.844 1 95.12 284 GLY B C 1
ATOM 4884 O O . GLY B 1 284 ? -25.156 -10.102 15.82 1 95.12 284 GLY B O 1
ATOM 4885 N N . GLY B 1 285 ? -23.438 -9.203 16.906 1 96.88 285 GLY B N 1
ATOM 4886 C CA . GLY B 1 285 ? -22.531 -9.359 15.781 1 96.88 285 GLY B CA 1
ATOM 4887 C C . GLY B 1 285 ? -21.422 -10.367 16.047 1 96.88 285 GLY B C 1
ATOM 4888 O O . GLY B 1 285 ? -21.578 -11.266 16.875 1 96.88 285 GLY B O 1
ATOM 4889 N N . GLU B 1 286 ? -20.391 -10.312 15.266 1 96.75 286 GLU B N 1
ATOM 4890 C CA . GLU B 1 286 ? -19.281 -11.234 15.414 1 96.75 286 GLU B CA 1
ATOM 4891 C C . GLU B 1 286 ? -17.984 -10.484 15.742 1 96.75 286 GLU B C 1
ATOM 4893 O O . GLU B 1 286 ? -17.875 -9.289 15.469 1 96.75 286 GLU B O 1
ATOM 4898 N N . SER B 1 287 ? -17.047 -11.188 16.375 1 95.69 287 SER B N 1
ATOM 4899 C CA . SER B 1 287 ? -15.758 -10.602 16.734 1 95.69 287 SER B CA 1
ATOM 4900 C C . SER B 1 287 ? -14.797 -10.633 15.547 1 95.69 287 SER B C 1
ATOM 4902 O O . SER B 1 287 ? -14.984 -11.406 14.609 1 95.69 287 SER B O 1
ATOM 4904 N N . PHE B 1 288 ? -13.805 -9.789 15.594 1 96 288 PHE B N 1
ATOM 4905 C CA . PHE B 1 288 ? -12.781 -9.812 14.562 1 96 288 PHE B CA 1
ATOM 4906 C C . PHE B 1 288 ? -12.016 -11.133 14.594 1 96 288 PHE B C 1
ATOM 4908 O O . PHE B 1 288 ? -11.578 -11.625 13.547 1 96 288 PHE B O 1
ATOM 4915 N N . ASP B 1 289 ? -11.945 -11.781 15.75 1 95.38 289 ASP B N 1
ATOM 4916 C CA . ASP B 1 289 ? -11.312 -13.094 15.859 1 95.38 289 ASP B CA 1
ATOM 4917 C C . ASP B 1 289 ? -12.086 -14.141 15.062 1 95.38 289 ASP B C 1
ATOM 4919 O O . ASP B 1 289 ? -11.484 -14.977 14.383 1 95.38 289 ASP B O 1
ATOM 4923 N N . ALA B 1 290 ? -13.375 -14.023 15.203 1 96.62 290 ALA B N 1
ATOM 4924 C CA . ALA B 1 290 ? -14.211 -14.953 14.453 1 96.62 290 ALA B CA 1
ATOM 4925 C C . ALA B 1 290 ? -14.055 -14.734 12.945 1 96.62 290 ALA B C 1
ATOM 4927 O O . ALA B 1 290 ? -14.008 -15.695 12.18 1 96.62 290 ALA B O 1
ATOM 4928 N N . VAL B 1 291 ? -13.961 -13.508 12.539 1 97.75 291 VAL B N 1
ATOM 4929 C CA . VAL B 1 291 ? -13.766 -13.188 11.125 1 97.75 291 VAL B CA 1
ATOM 4930 C C . VAL B 1 291 ? -12.422 -13.719 10.648 1 97.75 291 VAL B C 1
ATOM 4932 O O . VAL B 1 291 ? -12.312 -14.273 9.555 1 97.75 291 VAL B O 1
ATOM 4935 N N . LEU B 1 292 ? -11.414 -13.57 11.469 1 97.19 292 LEU B N 1
ATOM 4936 C CA . LEU B 1 292 ? -10.086 -14.055 11.109 1 97.19 292 LEU B CA 1
ATOM 4937 C C . LEU B 1 292 ? -10.102 -15.562 10.852 1 97.19 292 LEU B C 1
ATOM 4939 O O . LEU B 1 292 ? -9.484 -16.047 9.898 1 97.19 292 LEU B O 1
ATOM 4943 N N . GLU B 1 293 ? -10.859 -16.266 11.609 1 96.94 293 GLU B N 1
ATOM 4944 C CA . GLU B 1 293 ? -10.93 -17.719 11.469 1 96.94 293 GLU B CA 1
ATOM 4945 C C . GLU B 1 293 ? -11.531 -18.109 10.117 1 96.94 293 GLU B C 1
ATOM 4947 O O . GLU B 1 293 ? -11.008 -18.984 9.438 1 96.94 293 GLU B O 1
ATOM 4952 N N . ARG B 1 294 ? -12.555 -17.438 9.75 1 97.5 294 ARG B N 1
ATOM 4953 C CA . ARG B 1 294 ? -13.156 -17.844 8.484 1 97.5 294 ARG B CA 1
ATOM 4954 C C . ARG B 1 294 ? -12.336 -17.328 7.301 1 97.5 294 ARG B C 1
ATOM 4956 O O . ARG B 1 294 ? -12.289 -17.969 6.25 1 97.5 294 ARG B O 1
ATOM 4963 N N . VAL B 1 295 ? -11.719 -16.203 7.445 1 98.38 295 VAL B N 1
ATOM 4964 C CA . VAL B 1 295 ? -10.867 -15.688 6.379 1 98.38 295 VAL B CA 1
ATOM 4965 C C . VAL B 1 295 ? -9.656 -16.594 6.188 1 98.38 295 VAL B C 1
ATOM 4967 O O . VAL B 1 295 ? -9.195 -16.797 5.062 1 98.38 295 VAL B O 1
ATOM 4970 N N . LEU B 1 296 ? -9.18 -17.141 7.266 1 97.5 296 LEU B N 1
ATOM 4971 C CA . LEU B 1 296 ? -8.102 -18.125 7.184 1 97.5 296 LEU B CA 1
ATOM 4972 C C . LEU B 1 296 ? -8.523 -19.328 6.352 1 97.5 296 LEU B C 1
ATOM 4974 O O . LEU B 1 296 ? -7.754 -19.812 5.52 1 97.5 296 LEU B O 1
ATOM 4978 N N . ARG B 1 297 ? -9.727 -19.797 6.539 1 97.56 297 ARG B N 1
ATOM 4979 C CA . ARG B 1 297 ? -10.25 -20.906 5.75 1 97.56 297 ARG B CA 1
ATOM 4980 C C . ARG B 1 297 ? -10.344 -20.531 4.273 1 97.56 297 ARG B C 1
ATOM 4982 O O . ARG B 1 297 ? -9.992 -21.328 3.404 1 97.56 297 ARG B O 1
ATOM 4989 N N . ALA B 1 298 ? -10.797 -19.344 4.016 1 98.44 298 ALA B N 1
ATOM 4990 C CA . ALA B 1 298 ? -10.883 -18.859 2.637 1 98.44 298 ALA B CA 1
ATOM 4991 C C . ALA B 1 298 ? -9.5 -18.828 1.984 1 98.44 298 ALA B C 1
ATOM 4993 O O . ALA B 1 298 ? -9.328 -19.281 0.851 1 98.44 298 ALA B O 1
ATOM 4994 N N . ARG B 1 299 ? -8.555 -18.234 2.693 1 98.19 299 ARG B N 1
ATOM 4995 C CA . ARG B 1 299 ? -7.191 -18.156 2.184 1 98.19 299 ARG B CA 1
ATOM 4996 C C . ARG B 1 299 ? -6.66 -19.547 1.826 1 98.19 299 ARG B C 1
ATOM 4998 O O . ARG B 1 299 ? -6.094 -19.734 0.75 1 98.19 299 ARG B O 1
ATOM 5005 N N . GLU B 1 300 ? -6.875 -20.484 2.725 1 96.88 300 GLU B N 1
ATOM 5006 C CA . GLU B 1 300 ? -6.395 -21.844 2.504 1 96.88 300 GLU B CA 1
ATOM 5007 C C . GLU B 1 300 ? -7.059 -22.469 1.282 1 96.88 300 GLU B C 1
ATOM 5009 O O . GLU B 1 300 ? -6.395 -23.141 0.481 1 96.88 300 GLU B O 1
ATOM 5014 N N . ARG B 1 301 ? -8.312 -22.266 1.186 1 97.44 301 ARG B N 1
ATOM 5015 C CA . ARG B 1 301 ? -9.047 -22.797 0.037 1 97.44 301 ARG B CA 1
ATOM 5016 C C . ARG B 1 301 ? -8.523 -22.188 -1.265 1 97.44 301 ARG B C 1
ATOM 5018 O O . ARG B 1 301 ? -8.281 -22.906 -2.234 1 97.44 301 ARG B O 1
ATOM 5025 N N . ILE B 1 302 ? -8.297 -20.922 -1.284 1 97.88 302 ILE B N 1
ATOM 5026 C CA . ILE B 1 302 ? -7.859 -20.219 -2.488 1 97.88 302 ILE B CA 1
ATOM 5027 C C . ILE B 1 302 ? -6.457 -20.688 -2.877 1 97.88 302 ILE B C 1
ATOM 5029 O O . ILE B 1 302 ? -6.207 -21.016 -4.035 1 97.88 302 ILE B O 1
ATOM 5033 N N . ILE B 1 303 ? -5.594 -20.719 -1.922 1 96.19 303 ILE B N 1
ATOM 5034 C CA . ILE B 1 303 ? -4.215 -21.109 -2.178 1 96.19 303 ILE B CA 1
ATOM 5035 C C . ILE B 1 303 ? -4.176 -22.562 -2.648 1 96.19 303 ILE B C 1
ATOM 5037 O O . ILE B 1 303 ? -3.424 -22.906 -3.564 1 96.19 303 ILE B O 1
ATOM 5041 N N . GLY B 1 304 ? -5.016 -23.391 -2.029 1 94.69 304 GLY B N 1
ATOM 5042 C CA . GLY B 1 304 ? -5.062 -24.797 -2.414 1 94.69 304 GLY B CA 1
ATOM 5043 C C . GLY B 1 304 ? -5.598 -25.016 -3.816 1 94.69 304 GLY B C 1
ATOM 5044 O O . GLY B 1 304 ? -5.082 -25.859 -4.562 1 94.69 304 GLY B O 1
ATOM 5045 N N . THR B 1 305 ? -6.57 -24.281 -4.188 1 95.69 305 THR B N 1
ATOM 5046 C CA . THR B 1 305 ? -7.254 -24.453 -5.461 1 95.69 305 THR B CA 1
ATOM 5047 C C . THR B 1 305 ? -6.488 -23.766 -6.59 1 95.69 305 THR B C 1
ATOM 5049 O O . THR B 1 305 ? -6.496 -24.234 -7.727 1 95.69 305 THR B O 1
ATOM 5052 N N . HIS B 1 306 ? -5.805 -22.656 -6.309 1 96.12 306 HIS B N 1
ATOM 5053 C CA . HIS B 1 306 ? -5.191 -21.844 -7.344 1 96.12 306 HIS B CA 1
ATOM 5054 C C . HIS B 1 306 ? -3.703 -21.641 -7.086 1 96.12 306 HIS B C 1
ATOM 5056 O O . HIS B 1 306 ? -3.191 -20.531 -7.168 1 96.12 306 HIS B O 1
ATOM 5062 N N . GLN B 1 307 ? -3.049 -22.719 -6.77 1 92 307 GLN B N 1
ATOM 5063 C CA . GLN B 1 307 ? -1.642 -22.641 -6.391 1 92 307 GLN B CA 1
ATOM 5064 C C . GLN B 1 307 ? -0.799 -22.047 -7.516 1 92 307 GLN B C 1
ATOM 5066 O O . GLN B 1 307 ? -0.914 -22.469 -8.672 1 92 307 GLN B O 1
ATOM 5071 N N . GLY B 1 308 ? -0.045 -21.031 -7.172 1 92.44 308 GLY B N 1
ATOM 5072 C CA . GLY B 1 308 ? 0.94 -20.484 -8.094 1 92.44 308 GLY B CA 1
ATOM 5073 C C . GLY B 1 308 ? 0.34 -19.562 -9.133 1 92.44 308 GLY B C 1
ATOM 5074 O O . GLY B 1 308 ? 0.995 -19.219 -10.125 1 92.44 308 GLY B O 1
ATOM 5075 N N . THR B 1 309 ? -0.884 -19.203 -8.984 1 95.62 309 THR B N 1
ATOM 5076 C CA . THR B 1 309 ? -1.542 -18.312 -9.945 1 95.62 309 THR B CA 1
ATOM 5077 C C . THR B 1 309 ? -1.951 -17.016 -9.281 1 95.62 309 THR B C 1
ATOM 5079 O O . THR B 1 309 ? -1.755 -16.828 -8.07 1 95.62 309 THR B O 1
ATOM 5082 N N . THR B 1 310 ? -2.428 -16.109 -10.109 1 97.75 310 THR B N 1
ATOM 5083 C CA . THR B 1 310 ? -2.953 -14.836 -9.625 1 97.75 310 THR B CA 1
ATOM 5084 C C . THR B 1 310 ? -4.477 -14.867 -9.562 1 97.75 310 THR B C 1
ATOM 5086 O O . THR B 1 310 ? -5.141 -15.219 -10.539 1 97.75 310 THR B O 1
ATOM 5089 N N . VAL B 1 311 ? -4.977 -14.555 -8.406 1 98.75 311 VAL B N 1
ATOM 5090 C CA . VAL B 1 311 ? -6.418 -14.602 -8.164 1 98.75 311 VAL B CA 1
ATOM 5091 C C . VAL B 1 311 ? -6.918 -13.227 -7.742 1 98.75 311 VAL B C 1
ATOM 5093 O O . VAL B 1 311 ? -6.316 -12.578 -6.883 1 98.75 311 VAL B O 1
ATOM 5096 N N . LEU B 1 312 ? -7.973 -12.766 -8.422 1 98.88 312 LEU B N 1
ATOM 5097 C CA . LEU B 1 312 ? -8.648 -11.562 -7.953 1 98.88 312 LEU B CA 1
ATOM 5098 C C . LEU B 1 312 ? -9.664 -11.898 -6.867 1 98.88 312 LEU B C 1
ATOM 5100 O O . LEU B 1 312 ? -10.555 -12.719 -7.078 1 98.88 312 LEU B O 1
ATOM 5104 N N . VAL B 1 313 ? -9.484 -11.32 -5.73 1 98.94 313 VAL B N 1
ATOM 5105 C CA . VAL B 1 313 ? -10.406 -11.492 -4.609 1 98.94 313 VAL B CA 1
ATOM 5106 C C . VAL B 1 313 ? -11.117 -10.172 -4.32 1 98.94 313 VAL B C 1
ATOM 5108 O O . VAL B 1 313 ? -10.484 -9.195 -3.924 1 98.94 313 VAL B O 1
ATOM 5111 N N . VAL B 1 314 ? -12.43 -10.125 -4.551 1 98.94 314 VAL B N 1
ATOM 5112 C CA . VAL B 1 314 ? -13.227 -8.93 -4.309 1 98.94 314 VAL B CA 1
ATOM 5113 C C . VAL B 1 314 ? -14 -9.078 -3.006 1 98.94 314 VAL B C 1
ATOM 5115 O O . VAL B 1 314 ? -14.797 -10.008 -2.854 1 98.94 314 VAL B O 1
ATOM 5118 N N . SER B 1 315 ? -13.766 -8.203 -2.107 1 98.81 315 SER B N 1
ATOM 5119 C CA . SER B 1 315 ? -14.328 -8.328 -0.769 1 98.81 315 SER B CA 1
ATOM 5120 C C . SER B 1 315 ? -14.492 -6.969 -0.105 1 98.81 315 SER B C 1
ATOM 5122 O O . SER B 1 315 ? -14.867 -5.992 -0.76 1 98.81 315 SER B O 1
ATOM 5124 N N . HIS B 1 316 ? -14.406 -6.973 1.18 1 98.38 316 HIS B N 1
ATOM 5125 C CA . HIS B 1 316 ? -14.703 -5.809 2.008 1 98.38 316 HIS B CA 1
ATOM 5126 C C . HIS B 1 316 ? -13.5 -5.418 2.861 1 98.38 316 HIS B C 1
ATOM 5128 O O . HIS B 1 316 ? -12.43 -6.023 2.746 1 98.38 316 HIS B O 1
ATOM 5134 N N . VAL B 1 317 ? -13.68 -4.395 3.637 1 97.62 317 VAL B N 1
ATOM 5135 C CA . VAL B 1 317 ? -12.594 -3.834 4.434 1 97.62 317 VAL B CA 1
ATOM 5136 C C . VAL B 1 317 ? -12.031 -4.902 5.371 1 97.62 317 VAL B C 1
ATOM 5138 O O . VAL B 1 317 ? -10.836 -5.211 5.32 1 97.62 317 VAL B O 1
ATOM 5141 N N . THR B 1 318 ? -12.867 -5.543 6.16 1 97.44 318 THR B N 1
ATOM 5142 C CA . THR B 1 318 ? -12.383 -6.379 7.25 1 97.44 318 THR B CA 1
ATOM 5143 C C . THR B 1 318 ? -11.695 -7.629 6.707 1 97.44 318 THR B C 1
ATOM 5145 O O . THR B 1 318 ? -10.562 -7.93 7.086 1 97.44 318 THR B O 1
ATOM 5148 N N . PRO B 1 319 ? -12.297 -8.336 5.777 1 98.56 319 PRO B N 1
ATOM 5149 C CA . PRO B 1 319 ? -11.594 -9.516 5.27 1 98.56 319 PRO B CA 1
ATOM 5150 C C . PRO B 1 319 ? -10.297 -9.172 4.555 1 98.56 319 PRO B C 1
ATOM 5152 O O . PRO B 1 319 ? -9.305 -9.891 4.688 1 98.56 319 PRO B O 1
ATOM 5155 N N . ILE B 1 320 ? -10.289 -8.102 3.807 1 98.75 320 ILE B N 1
ATOM 5156 C CA . ILE B 1 320 ? -9.07 -7.711 3.105 1 98.75 320 ILE B CA 1
ATOM 5157 C C . ILE B 1 320 ? -7.977 -7.363 4.117 1 98.75 320 ILE B C 1
ATOM 5159 O O . ILE B 1 320 ? -6.828 -7.781 3.967 1 98.75 320 ILE B O 1
ATOM 5163 N N . LYS B 1 321 ? -8.32 -6.668 5.129 1 98.25 321 LYS B N 1
ATOM 5164 C CA . LYS B 1 321 ? -7.352 -6.348 6.172 1 98.25 321 LYS B CA 1
ATOM 5165 C C . LYS B 1 321 ? -6.816 -7.617 6.828 1 98.25 321 LYS B C 1
ATOM 5167 O O . LYS B 1 321 ? -5.633 -7.699 7.164 1 98.25 321 LYS B O 1
ATOM 5172 N N . MET B 1 322 ? -7.688 -8.586 7.004 1 98.12 322 MET B N 1
ATOM 5173 C CA . MET B 1 322 ? -7.258 -9.852 7.605 1 98.12 322 MET B CA 1
ATOM 5174 C C . MET B 1 322 ? -6.246 -10.562 6.711 1 98.12 322 MET B C 1
ATOM 5176 O O . MET B 1 322 ? -5.25 -11.094 7.199 1 98.12 322 MET B O 1
ATOM 5180 N N . LEU B 1 323 ? -6.535 -10.547 5.457 1 98.62 323 LEU B N 1
ATOM 5181 C CA . LEU B 1 323 ? -5.621 -11.195 4.527 1 98.62 323 LEU B CA 1
ATOM 5182 C C . LEU B 1 323 ? -4.266 -10.492 4.516 1 98.62 323 LEU B C 1
ATOM 5184 O O . LEU B 1 323 ? -3.223 -11.148 4.457 1 98.62 323 LEU B O 1
ATOM 5188 N N . LEU B 1 324 ? -4.289 -9.211 4.582 1 98.5 324 LEU B N 1
ATOM 5189 C CA . LEU B 1 324 ? -3.051 -8.438 4.645 1 98.5 324 LEU B CA 1
ATOM 5190 C C . LEU B 1 324 ? -2.326 -8.68 5.965 1 98.5 324 LEU B C 1
ATOM 5192 O O . LEU B 1 324 ? -1.1 -8.805 5.992 1 98.5 324 LEU B O 1
ATOM 5196 N N . ARG B 1 325 ? -3.086 -8.742 7.043 1 97.31 325 ARG B N 1
ATOM 5197 C CA . ARG B 1 325 ? -2.525 -9.07 8.352 1 97.31 325 ARG B CA 1
ATOM 5198 C C . ARG B 1 325 ? -1.797 -10.406 8.32 1 97.31 325 ARG B C 1
ATOM 5200 O O . ARG B 1 325 ? -0.671 -10.516 8.805 1 97.31 325 ARG B O 1
ATOM 5207 N N . LEU B 1 326 ? -2.412 -11.367 7.723 1 96.56 326 LEU B N 1
ATOM 5208 C CA . LEU B 1 326 ? -1.836 -12.703 7.613 1 96.56 326 LEU B CA 1
ATOM 5209 C C . LEU B 1 326 ? -0.581 -12.68 6.75 1 96.56 326 LEU B C 1
ATOM 5211 O O . LEU B 1 326 ? 0.431 -13.289 7.102 1 96.56 326 LEU B O 1
ATOM 5215 N N . ALA B 1 327 ? -0.651 -11.969 5.695 1 97.56 327 ALA B N 1
ATOM 5216 C CA . ALA B 1 327 ? 0.485 -11.914 4.777 1 97.56 327 ALA B CA 1
ATOM 5217 C C . ALA B 1 327 ? 1.673 -11.203 5.414 1 97.56 327 ALA B C 1
ATOM 5219 O O . ALA B 1 327 ? 2.826 -11.562 5.168 1 97.56 327 ALA B O 1
ATOM 5220 N N . LEU B 1 328 ? 1.394 -10.227 6.215 1 96.69 328 LEU B N 1
ATOM 5221 C CA . LEU B 1 328 ? 2.439 -9.453 6.871 1 96.69 328 LEU B CA 1
ATOM 5222 C C . LEU B 1 328 ? 2.9 -10.141 8.156 1 96.69 328 LEU B C 1
ATOM 5224 O O . LEU B 1 328 ? 3.893 -9.727 8.758 1 96.69 328 LEU B O 1
ATOM 5228 N N . ASP B 1 329 ? 2.207 -11.117 8.547 1 93.38 329 ASP B N 1
ATOM 5229 C CA . ASP B 1 329 ? 2.408 -11.703 9.867 1 93.38 329 ASP B CA 1
ATOM 5230 C C . ASP B 1 329 ? 2.396 -10.625 10.953 1 93.38 329 ASP B C 1
ATOM 5232 O O . ASP B 1 329 ? 3.307 -10.562 11.781 1 93.38 329 ASP B O 1
ATOM 5236 N N . ALA B 1 330 ? 1.426 -9.758 10.859 1 93.5 330 ALA B N 1
ATOM 5237 C CA . ALA B 1 330 ? 1.303 -8.617 11.766 1 93.5 330 ALA B CA 1
ATOM 5238 C C . ALA B 1 330 ? 0.308 -8.906 12.891 1 93.5 330 ALA B C 1
ATOM 5240 O O . ALA B 1 330 ? -0.482 -9.852 12.789 1 93.5 330 ALA B O 1
ATOM 5241 N N . GLY B 1 331 ? 0.379 -8.164 13.953 1 90.5 331 GLY B N 1
ATOM 5242 C CA . GLY B 1 331 ? -0.577 -8.258 15.047 1 90.5 331 GLY B CA 1
ATOM 5243 C C . GLY B 1 331 ? -1.91 -7.609 14.727 1 90.5 331 GLY B C 1
ATOM 5244 O O . GLY B 1 331 ? -2.104 -7.078 13.633 1 90.5 331 GLY B O 1
ATOM 5245 N N . PRO B 1 332 ? -2.812 -7.613 15.68 1 90.5 332 PRO B N 1
ATOM 5246 C CA . PRO B 1 332 ? -4.188 -7.16 15.453 1 90.5 332 PRO B CA 1
ATOM 5247 C C . PRO B 1 332 ? -4.289 -5.645 15.281 1 90.5 332 PRO B C 1
ATOM 5249 O O . PRO B 1 332 ? -5.309 -5.141 14.812 1 90.5 332 PRO B O 1
ATOM 5252 N N . SER B 1 333 ? -3.211 -4.906 15.602 1 89.44 333 SER B N 1
ATOM 5253 C CA . SER B 1 333 ? -3.27 -3.449 15.531 1 89.44 333 SER B CA 1
ATOM 5254 C C . SER B 1 333 ? -3.537 -2.969 14.109 1 89.44 333 SER B C 1
ATOM 5256 O O . SER B 1 333 ? -4.09 -1.887 13.914 1 89.44 333 SER B O 1
ATOM 5258 N N . ILE B 1 334 ? -3.193 -3.752 13.109 1 91.44 334 ILE B N 1
ATOM 5259 C CA . ILE B 1 334 ? -3.334 -3.379 11.711 1 91.44 334 ILE B CA 1
ATOM 5260 C C . ILE B 1 334 ? -4.805 -3.117 11.391 1 91.44 334 ILE B C 1
ATOM 5262 O O . ILE B 1 334 ? -5.125 -2.283 10.539 1 91.44 334 ILE B O 1
ATOM 5266 N N . GLN B 1 335 ? -5.691 -3.793 12.117 1 91.25 335 GLN B N 1
ATOM 5267 C CA . GLN B 1 335 ? -7.125 -3.633 11.906 1 91.25 335 GLN B CA 1
ATOM 5268 C C . GLN B 1 335 ? -7.555 -2.188 12.133 1 91.25 335 GLN B C 1
ATOM 5270 O O . GLN B 1 335 ? -8.484 -1.699 11.484 1 91.25 335 GLN B O 1
ATOM 5275 N N . TYR B 1 336 ? -6.746 -1.518 12.914 1 89.31 336 TYR B N 1
ATOM 5276 C CA . TYR B 1 336 ? -7.164 -0.188 13.344 1 89.31 336 TYR B CA 1
ATOM 5277 C C . TYR B 1 336 ? -6.25 0.885 12.758 1 89.31 336 TYR B C 1
ATOM 5279 O O . TYR B 1 336 ? -6.434 2.076 13.023 1 89.31 336 TYR B O 1
ATOM 5287 N N . ARG B 1 337 ? -5.285 0.45 11.945 1 94 337 ARG B N 1
ATOM 5288 C CA . ARG B 1 337 ? -4.273 1.419 11.531 1 94 337 ARG B CA 1
ATOM 5289 C C . ARG B 1 337 ? -4.109 1.426 10.016 1 94 337 ARG B C 1
ATOM 5291 O O . ARG B 1 337 ? -3.406 2.277 9.469 1 94 337 ARG B O 1
ATOM 5298 N N . LEU B 1 338 ? -4.723 0.549 9.367 1 96.38 338 LEU B N 1
ATOM 5299 C CA . LEU B 1 338 ? -4.629 0.457 7.918 1 96.38 338 LEU B CA 1
ATOM 5300 C C . LEU B 1 338 ? -5.91 0.955 7.258 1 96.38 338 LEU B C 1
ATOM 5302 O O . LEU B 1 338 ? -7 0.478 7.57 1 96.38 338 LEU B O 1
ATOM 5306 N N . HIS B 1 339 ? -5.734 1.864 6.352 1 95.62 339 HIS B N 1
ATOM 5307 C CA . HIS B 1 339 ? -6.879 2.422 5.641 1 95.62 339 HIS B CA 1
ATOM 5308 C C . HIS B 1 339 ? -7.051 1.765 4.277 1 95.62 339 HIS B C 1
ATOM 5310 O O . HIS B 1 339 ? -6.07 1.539 3.562 1 95.62 339 HIS B O 1
ATOM 5316 N N . LEU B 1 340 ? -8.297 1.471 3.934 1 97.06 340 LEU B N 1
ATOM 5317 C CA . LEU B 1 340 ? -8.633 0.958 2.609 1 97.06 340 LEU B CA 1
ATOM 5318 C C . LEU B 1 340 ? -9.734 1.788 1.968 1 97.06 340 LEU B C 1
ATOM 5320 O O . LEU B 1 340 ? -10.836 1.894 2.514 1 97.06 340 LEU B O 1
ATOM 5324 N N . ASP B 1 341 ? -9.445 2.34 0.811 1 96.75 341 ASP B N 1
ATOM 5325 C CA . ASP B 1 341 ? -10.43 3.111 0.062 1 96.75 341 ASP B CA 1
ATOM 5326 C C . ASP B 1 341 ? -11.352 2.197 -0.735 1 96.75 341 ASP B C 1
ATOM 5328 O O . ASP B 1 341 ? -11.047 1.021 -0.945 1 96.75 341 ASP B O 1
ATOM 5332 N N . LEU B 1 342 ? -12.477 2.795 -1.122 1 97 342 LEU B N 1
ATOM 5333 C CA . LEU B 1 342 ? -13.398 2.092 -2.006 1 97 342 LEU B CA 1
ATOM 5334 C C . LEU B 1 342 ? -12.742 1.8 -3.354 1 97 342 LEU B C 1
ATOM 5336 O O . LEU B 1 342 ? -12.039 2.65 -3.902 1 97 342 LEU B O 1
ATOM 5340 N N . ALA B 1 343 ? -12.961 0.553 -3.816 1 98.31 343 ALA B N 1
ATOM 5341 C CA . ALA B 1 343 ? -12.438 0.069 -5.09 1 98.31 343 ALA B CA 1
ATOM 5342 C C . ALA B 1 343 ? -10.914 0.128 -5.113 1 98.31 343 ALA B C 1
ATOM 5344 O O . ALA B 1 343 ? -10.305 0.295 -6.172 1 98.31 343 ALA B O 1
ATOM 5345 N N . SER B 1 344 ? -10.297 0.079 -3.957 1 98.44 344 SER B N 1
ATOM 5346 C CA . SER B 1 344 ? -8.844 0.085 -3.885 1 98.44 344 SER B CA 1
ATOM 5347 C C . SER B 1 344 ? -8.273 -1.316 -4.074 1 98.44 344 SER B C 1
ATOM 5349 O O . SER B 1 344 ? -8.914 -2.307 -3.729 1 98.44 344 SER B O 1
ATOM 5351 N N . LEU B 1 345 ? -7.059 -1.311 -4.59 1 98.75 345 LEU B N 1
ATOM 5352 C CA . LEU B 1 345 ? -6.383 -2.566 -4.887 1 98.75 345 LEU B CA 1
ATOM 5353 C C . LEU B 1 345 ? -5.184 -2.768 -3.967 1 98.75 345 LEU B C 1
ATOM 5355 O O . LEU B 1 345 ? -4.387 -1.85 -3.77 1 98.75 345 LEU B O 1
ATOM 5359 N N . SER B 1 346 ? -5.078 -3.938 -3.355 1 98.81 346 SER B N 1
ATOM 5360 C CA . SER B 1 346 ? -3.918 -4.414 -2.611 1 98.81 346 SER B CA 1
ATOM 5361 C C . SER B 1 346 ? -3.449 -5.77 -3.127 1 98.81 346 SER B C 1
ATOM 5363 O O . SER B 1 346 ? -4.211 -6.488 -3.779 1 98.81 346 SER B O 1
ATOM 5365 N N . ILE B 1 347 ? -2.182 -6.098 -2.85 1 98.69 347 ILE B N 1
ATOM 5366 C CA . ILE B 1 347 ? -1.632 -7.348 -3.367 1 98.69 347 ILE B CA 1
ATOM 5367 C C . ILE B 1 347 ? -0.888 -8.086 -2.256 1 98.69 347 ILE B C 1
ATOM 5369 O O . ILE B 1 347 ? 0.014 -7.523 -1.628 1 98.69 347 ILE B O 1
ATOM 5373 N N . ALA B 1 348 ? -1.291 -9.297 -2.006 1 98.5 348 ALA B N 1
ATOM 5374 C CA . ALA B 1 348 ? -0.61 -10.211 -1.095 1 98.5 348 ALA B CA 1
ATOM 5375 C C . ALA B 1 348 ? -0.156 -11.469 -1.825 1 98.5 348 ALA B C 1
ATOM 5377 O O . ALA B 1 348 ? -0.872 -11.992 -2.684 1 98.5 348 ALA B O 1
ATOM 5378 N N . GLU B 1 349 ? 1.005 -11.93 -1.468 1 97.44 349 GLU B N 1
ATOM 5379 C CA . GLU B 1 349 ? 1.562 -13.141 -2.066 1 97.44 349 GLU B CA 1
ATOM 5380 C C . GLU B 1 349 ? 1.836 -14.203 -1.009 1 97.44 349 GLU B C 1
ATOM 5382 O O . GLU B 1 349 ? 2.389 -13.906 0.052 1 97.44 349 GLU B O 1
ATOM 5387 N N . PHE B 1 350 ? 1.4 -15.391 -1.283 1 96.56 350 PHE B N 1
ATOM 5388 C CA . PHE B 1 350 ? 1.604 -16.531 -0.403 1 96.56 350 PHE B CA 1
ATOM 5389 C C . PHE B 1 350 ? 2.422 -17.609 -1.101 1 96.56 350 PHE B C 1
ATOM 5391 O O . PHE B 1 350 ? 1.998 -18.156 -2.125 1 96.56 350 PHE B O 1
ATOM 5398 N N . TYR B 1 351 ? 3.514 -17.938 -0.512 1 92.06 351 TYR B N 1
ATOM 5399 C CA . TYR B 1 351 ? 4.457 -18.875 -1.118 1 92.06 351 TYR B CA 1
ATOM 5400 C C . TYR B 1 351 ? 4.219 -20.281 -0.617 1 92.06 351 TYR B C 1
ATOM 5402 O O . TYR B 1 351 ? 3.703 -20.484 0.486 1 92.06 351 TYR B O 1
ATOM 5410 N N . PRO B 1 352 ? 4.605 -21.266 -1.388 1 88.12 352 PRO B N 1
ATOM 5411 C CA . PRO B 1 352 ? 4.359 -22.656 -1.012 1 88.12 352 PRO B CA 1
ATOM 5412 C C . PRO B 1 352 ? 5.109 -23.062 0.254 1 88.12 352 PRO B C 1
ATOM 5414 O O . PRO B 1 352 ? 4.691 -24 0.948 1 88.12 352 PRO B O 1
ATOM 5417 N N . ASP B 1 353 ? 6.168 -22.422 0.593 1 84.81 353 ASP B N 1
ATOM 5418 C CA . ASP B 1 353 ? 6.961 -22.797 1.758 1 84.81 353 ASP B CA 1
ATOM 5419 C C . ASP B 1 353 ? 6.422 -22.141 3.027 1 84.81 353 ASP B C 1
ATOM 5421 O O . ASP B 1 353 ? 7.016 -22.281 4.102 1 84.81 353 ASP B O 1
ATOM 5425 N N . GLY B 1 354 ? 5.355 -21.391 2.904 1 87.81 354 GLY B N 1
ATOM 5426 C CA . GLY B 1 354 ? 4.73 -20.797 4.074 1 87.81 354 GLY B CA 1
ATOM 5427 C C . GLY B 1 354 ? 5.031 -19.312 4.234 1 87.81 354 GLY B C 1
ATOM 5428 O O . GLY B 1 354 ? 4.395 -18.625 5.035 1 87.81 354 GLY B O 1
ATOM 5429 N N . ALA B 1 355 ? 5.992 -18.859 3.48 1 89.75 355 ALA B N 1
ATOM 5430 C CA . ALA B 1 355 ? 6.293 -17.422 3.504 1 89.75 355 ALA B CA 1
ATOM 5431 C C . ALA B 1 355 ? 5.195 -16.625 2.818 1 89.75 355 ALA B C 1
ATOM 5433 O O . ALA B 1 355 ? 4.355 -17.172 2.109 1 89.75 355 ALA B O 1
ATOM 5434 N N . SER B 1 356 ? 5.152 -15.414 3.133 1 95.38 356 SER B N 1
ATOM 5435 C CA . SER B 1 356 ? 4.199 -14.492 2.512 1 95.38 356 SER B CA 1
ATOM 5436 C C . SER B 1 356 ? 4.762 -13.078 2.432 1 95.38 356 SER B C 1
ATOM 5438 O O . SER B 1 356 ? 5.758 -12.766 3.088 1 95.38 356 SER B O 1
ATOM 5440 N N . SER B 1 357 ? 4.16 -12.273 1.546 1 95.75 357 SER B N 1
ATOM 5441 C CA . SER B 1 357 ? 4.57 -10.883 1.411 1 95.75 357 SER B CA 1
ATOM 5442 C C . SER B 1 357 ? 3.418 -10.008 0.928 1 95.75 357 SER B C 1
ATOM 5444 O O . SER B 1 357 ? 2.438 -10.516 0.377 1 95.75 357 SER B O 1
ATOM 5446 N N . VAL B 1 358 ? 3.527 -8.773 1.255 1 98.06 358 VAL B N 1
ATOM 5447 C CA . VAL B 1 358 ? 2.617 -7.754 0.741 1 98.06 358 VAL B CA 1
ATOM 5448 C C . VAL B 1 358 ? 3.357 -6.844 -0.236 1 98.06 358 VAL B C 1
ATOM 5450 O O . VAL B 1 358 ? 4.445 -6.348 0.071 1 98.06 358 VAL B O 1
ATOM 5453 N N . ARG B 1 359 ? 2.699 -6.598 -1.42 1 97.25 359 ARG B N 1
ATOM 5454 C CA . ARG B 1 359 ? 3.359 -5.855 -2.49 1 97.25 359 ARG B CA 1
ATOM 5455 C C . ARG B 1 359 ? 2.727 -4.48 -2.674 1 97.25 359 ARG B C 1
ATOM 5457 O O . ARG B 1 359 ? 3.352 -3.574 -3.225 1 97.25 359 ARG B O 1
ATOM 5464 N N . LEU B 1 360 ? 1.563 -4.414 -2.291 1 98.44 360 LEU B N 1
ATOM 5465 C CA . LEU B 1 360 ? 0.789 -3.203 -2.545 1 98.44 360 LEU B CA 1
ATOM 5466 C C . LEU B 1 360 ? -0.363 -3.078 -1.554 1 98.44 360 LEU B C 1
ATOM 5468 O O . LEU B 1 360 ? -1.031 -4.066 -1.244 1 98.44 360 LEU B O 1
ATOM 5472 N N . VAL B 1 361 ? -0.54 -1.856 -1.086 1 98.69 361 VAL B N 1
ATOM 5473 C CA . VAL B 1 361 ? -1.708 -1.626 -0.243 1 98.69 361 VAL B CA 1
ATOM 5474 C C . VAL B 1 361 ? -2.436 -0.364 -0.701 1 98.69 361 VAL B C 1
ATOM 5476 O O . VAL B 1 361 ? -1.829 0.704 -0.815 1 98.69 361 VAL B O 1
ATOM 5479 N N . ASN B 1 362 ? -3.738 -0.506 -1.083 1 98.56 362 ASN B N 1
ATOM 5480 C CA . ASN B 1 362 ? -4.695 0.587 -1.201 1 98.56 362 ASN B CA 1
ATOM 5481 C C . ASN B 1 362 ? -4.383 1.48 -2.396 1 98.56 362 ASN B C 1
ATOM 5483 O O . ASN B 1 362 ? -4.449 2.707 -2.297 1 98.56 362 ASN B O 1
ATOM 5487 N N . GLN B 1 363 ? -4.082 0.942 -3.514 1 97.5 363 GLN B N 1
ATOM 5488 C CA . GLN B 1 363 ? -3.893 1.713 -4.738 1 97.5 363 GLN B CA 1
ATOM 5489 C C . GLN B 1 363 ? -5.234 2.111 -5.352 1 97.5 363 GLN B C 1
ATOM 5491 O O . GLN B 1 363 ? -6.121 1.271 -5.52 1 97.5 363 GLN B O 1
ATOM 5496 N N . THR B 1 364 ? -5.371 3.408 -5.652 1 96.75 364 THR B N 1
ATOM 5497 C CA . THR B 1 364 ? -6.598 3.898 -6.27 1 96.75 364 THR B CA 1
ATOM 5498 C C . THR B 1 364 ? -6.281 4.777 -7.477 1 96.75 364 THR B C 1
ATOM 5500 O O . THR B 1 364 ? -7.141 5.527 -7.949 1 96.75 364 THR B O 1
ATOM 5503 N N . SER B 1 365 ? -5.094 4.711 -7.973 1 92.12 365 SER B N 1
ATOM 5504 C CA . SER B 1 365 ? -4.633 5.629 -9.008 1 92.12 365 SER B CA 1
ATOM 5505 C C . SER B 1 365 ? -5.418 5.438 -10.305 1 92.12 365 SER B C 1
ATOM 5507 O O . SER B 1 365 ? -5.457 6.332 -11.148 1 92.12 365 SER B O 1
ATOM 5509 N N . TYR B 1 366 ? -6.078 4.324 -10.461 1 92.81 366 TYR B N 1
ATOM 5510 C CA . TYR B 1 366 ? -6.801 4.023 -11.695 1 92.81 366 TYR B CA 1
ATOM 5511 C C . TYR B 1 366 ? -8.211 4.59 -11.648 1 92.81 366 TYR B C 1
ATOM 5513 O O . TYR B 1 366 ? -8.938 4.543 -12.648 1 92.81 366 TYR B O 1
ATOM 5521 N N . LEU B 1 367 ? -8.594 5.094 -10.562 1 93.19 367 LEU B N 1
ATOM 5522 C CA . LEU B 1 367 ? -9.969 5.559 -10.414 1 93.19 367 LEU B CA 1
ATOM 5523 C C . LEU B 1 367 ? -10.125 6.973 -10.961 1 93.19 367 LEU B C 1
ATOM 5525 O O . LEU B 1 367 ? -9.172 7.746 -10.984 1 93.19 367 LEU B O 1
#

Organism: NCBI:txid185642

Nearest PDB structures (foldseek):
  3hst-assembly2_B  TM=9.919E-01  e=6.026E-23  Mycobacterium tuberculosis
  3hst-assembly4_D  TM=9.974E-01  e=3.211E-22  Mycobacterium tuberculosis
  4ij6-assembly1_B  TM=9.515E-01  e=2.437E-19  Hydrogenobacter thermophilus TK-6
  4ij5-assembly1_B  TM=9.507E-01  e=5.446E-18  Hydrogenobacter thermophilus TK-6
  6nru-assembly5_E  TM=8.652E-01  e=1.790E-15  Shigella flexneri 2a

Secondary structure (DSSP, 8-state):
-EEEEEEEEEESSSSEEEEEEEEEEETTS-SEEEEEEEEEEEE-HHHHHHHHHHHHHHHHHHTT-SEEEEEES-HHHHHHHTTSS----HHHHHHHHHHHHHHTTSSEEEEEE--GGG-HHHHHHHHHHHHHHHTSS------------------PPPGGG---S--EEEEEEE---BHHHHTTB--SS--PPB-HHHHHHHHHHHHHHHHH----EEEE-SSHHHHHHHHHHHHHHT-PEEE-GGGPPP--GGGTT-BHHHHHHHSHHHHHHHTT-TT---TTS--HHHHHHHHHHHHHHHHHHSTTSEEEEEE-HHHHHHHHHHHHT--GGGGGTB---TT-EEEEEE-TTS-EEEEEEEE-TT-/-EEEEEEEEEESSSSEEEEEEEEEEETTS-SEEEEEEEEEEEE-HHHHHHHHHHHHHHHHHHTT-SEEEEEES-HHHHHHHTTSS----HHHHHHHHHHHHHHTTSSEEEEEE--GGG-HHHHHHHHHHHHHHHTSS------------------PPPGGG---S--EEEEEEE---BHHHHTTB--SS--PPB-HHHHHHHHHHHHHHHHH----EEEE-SSHHHHHHHHHHHHHHT-PEEE-GGGPPP--GGGTT-BHHHHHHHSHHHHHHHTT-TT---TTS--HHHHHHHHHHHHHHHHHHSTTSEEEEEE-HHHHHHHHHHHHT--GGGGGTB---TT-EEEEEE-TTS-EEEEEEEE-TT-

Solvent-accessible surface area (backbone atoms only — not comparable to full-atom values): 35761 Å² total; per-residue (Å²): 84,56,29,29,33,32,28,20,32,31,34,51,9,75,61,13,20,6,3,11,1,13,31,27,22,32,68,81,62,79,44,82,76,46,77,47,62,42,52,62,38,72,29,34,34,67,54,17,29,46,51,7,43,39,51,27,51,53,53,37,49,75,71,54,36,34,31,38,44,34,41,29,60,43,60,68,58,34,37,37,75,71,66,76,40,86,76,77,52,72,81,46,39,61,50,49,52,51,38,49,59,55,51,67,69,31,82,42,70,48,70,39,70,40,58,63,81,77,40,48,69,12,41,50,33,7,51,52,11,17,50,60,18,39,62,46,52,76,75,78,48,79,65,80,83,74,83,83,62,60,69,68,73,74,63,63,54,57,71,84,53,70,48,50,63,52,25,22,30,37,41,37,30,28,25,29,35,24,68,51,54,74,29,56,22,42,68,21,76,64,66,57,56,53,34,75,66,9,49,52,34,18,45,32,47,12,52,53,50,45,63,43,50,80,65,76,46,37,36,15,12,67,45,50,28,17,36,54,26,35,44,42,29,18,59,61,61,74,49,62,76,42,75,39,73,47,35,40,43,57,37,36,37,73,39,43,68,27,33,60,67,53,37,35,66,75,37,47,69,59,42,58,46,44,77,76,30,51,72,43,53,41,63,84,33,48,21,53,52,60,50,46,54,38,34,51,52,43,51,52,51,48,45,68,73,41,62,52,35,30,32,37,37,21,24,32,69,59,42,49,47,44,53,49,30,62,25,27,60,41,51,76,46,40,74,54,11,54,51,73,54,71,39,11,37,26,31,37,32,40,27,78,75,69,41,36,25,32,52,31,34,34,46,52,85,72,98,84,57,30,29,32,31,26,20,33,32,32,51,10,81,62,14,20,6,2,11,1,13,30,28,23,34,68,82,63,79,42,82,75,45,76,46,62,43,52,64,40,74,29,34,34,66,53,17,28,47,50,7,43,39,50,27,51,51,52,38,50,75,70,53,38,34,30,39,43,34,40,28,59,43,61,66,57,34,36,36,76,70,66,77,39,84,77,77,53,72,81,45,38,62,50,50,52,52,38,47,58,56,51,65,68,31,81,42,71,48,70,42,71,40,58,62,83,77,41,48,71,13,42,49,33,7,52,53,10,17,49,60,18,39,61,46,48,75,76,80,50,80,67,81,84,74,81,84,62,60,68,66,73,74,64,63,56,57,72,84,54,71,47,50,62,53,24,22,31,37,40,38,30,29,25,27,35,24,68,49,55,75,37,56,22,42,67,20,76,65,67,57,55,54,34,74,65,9,49,52,34,18,45,31,46,13,52,52,50,42,60,40,50,78,64,75,44,36,37,16,10,68,43,48,30,16,35,53,26,35,44,41,29,18,59,61,61,74,51,63,76,42,75,39,73,48,34,40,43,57,39,36,36,72,39,42,68,29,34,60,67,54,37,36,67,74,37,47,70,59,42,57,46,43,77,75,28,51,72,43,53,42,62,86,33,50,22,54,53,59,49,46,54,39,35,49,52,43,51,51,51,47,44,68,73,42,62,52,35,31,32,36,39,21,24,32,71,59,42,48,48,45,53,50,30,60,26,26,60,43,53,78,46,40,73,55,12,56,50,72,52,71,38,11,38,25,30,37,31,40,26,79,75,70,41,38,25,32,53,30,35,33,45,52,85,70,99